Protein AF-A0A970SXQ9-F1 (afdb_monomer_lite)

Radius of gyration: 27.01 Å; chains: 1; bounding box: 89×60×66 Å

Structure (mmCIF, N/CA/C/O backbone):
data_AF-A0A970SXQ9-F1
#
_entry.id   AF-A0A970SXQ9-F1
#
loop_
_atom_site.group_PDB
_atom_site.id
_atom_site.type_symbol
_atom_site.label_atom_id
_atom_site.label_alt_id
_atom_site.label_comp_id
_atom_site.label_asym_id
_atom_site.label_entity_id
_atom_site.label_seq_id
_atom_site.pdbx_PDB_ins_code
_atom_site.Cartn_x
_atom_site.Cartn_y
_atom_site.Cartn_z
_atom_site.occupancy
_atom_site.B_iso_or_equiv
_atom_site.auth_seq_id
_atom_site.auth_comp_id
_atom_site.auth_asym_id
_atom_site.auth_atom_id
_atom_site.pdbx_PDB_model_num
ATOM 1 N N . MET A 1 1 ? 38.573 23.613 13.343 1.00 28.19 1 MET A N 1
ATOM 2 C CA . MET A 1 1 ? 38.240 22.448 12.496 1.00 28.19 1 MET A CA 1
ATOM 3 C C . MET A 1 1 ? 36.736 22.238 12.572 1.00 28.19 1 MET A C 1
ATOM 5 O O . MET A 1 1 ? 36.247 21.774 13.588 1.00 28.19 1 MET A O 1
ATOM 9 N N . SER A 1 2 ? 35.998 22.706 11.563 1.00 26.23 2 SER A N 1
ATOM 10 C CA . SER A 1 2 ? 34.545 22.526 11.478 1.00 26.23 2 SER A CA 1
ATOM 11 C C . SER A 1 2 ? 34.281 21.093 11.025 1.00 26.23 2 SER A C 1
ATOM 13 O O . SER A 1 2 ? 34.500 20.762 9.859 1.00 26.23 2 SER A O 1
ATOM 15 N N . GLY A 1 3 ? 33.916 20.222 11.965 1.00 28.62 3 GLY A N 1
ATOM 16 C CA . GLY A 1 3 ? 33.442 18.886 11.640 1.00 28.62 3 GLY A CA 1
ATOM 17 C C . GLY A 1 3 ? 32.129 19.024 10.882 1.00 28.62 3 GLY A C 1
ATOM 18 O O . GLY A 1 3 ? 31.104 19.337 11.480 1.00 28.62 3 GLY A O 1
ATOM 19 N N . LYS A 1 4 ? 32.158 18.838 9.559 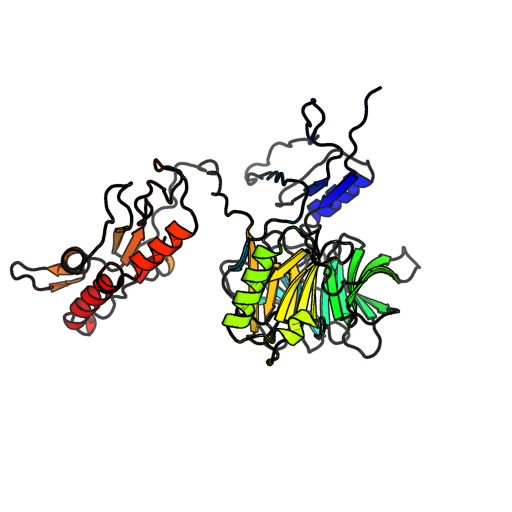1.00 35.41 4 LYS A N 1
ATOM 20 C CA . LYS A 1 4 ? 30.937 18.618 8.783 1.00 35.41 4 LYS A CA 1
ATOM 21 C C . LYS A 1 4 ? 30.284 17.357 9.343 1.00 35.41 4 LYS A C 1
ATOM 23 O O . LYS A 1 4 ? 30.802 16.264 9.135 1.00 35.41 4 LYS A O 1
ATOM 28 N N . ILE A 1 5 ? 29.180 17.517 10.064 1.00 36.38 5 ILE A N 1
ATOM 29 C CA . ILE A 1 5 ? 28.297 16.404 10.401 1.00 36.38 5 ILE A CA 1
ATOM 30 C C . ILE A 1 5 ? 27.670 15.976 9.072 1.00 36.38 5 ILE A C 1
ATOM 32 O O . ILE A 1 5 ? 26.846 16.692 8.505 1.00 36.38 5 ILE A O 1
ATOM 36 N N . GLY A 1 6 ? 28.182 14.887 8.504 1.00 39.59 6 GLY A N 1
ATOM 37 C CA . GLY A 1 6 ? 27.645 14.283 7.292 1.00 39.59 6 GLY A CA 1
ATOM 38 C C . GLY A 1 6 ? 26.430 13.427 7.634 1.00 39.59 6 GLY A C 1
ATOM 39 O O . GLY A 1 6 ? 26.434 12.721 8.640 1.00 39.59 6 GLY A O 1
ATOM 40 N N . PHE A 1 7 ? 25.397 13.485 6.798 1.00 45.03 7 PHE A N 1
ATOM 41 C CA . PHE A 1 7 ? 24.384 12.434 6.762 1.00 45.03 7 PHE A CA 1
ATOM 42 C C . PHE A 1 7 ? 25.047 11.171 6.205 1.00 45.03 7 PHE A C 1
ATOM 44 O O . PHE A 1 7 ? 25.717 11.253 5.175 1.00 45.03 7 PHE A O 1
ATOM 51 N N . GLU A 1 8 ? 24.892 10.023 6.869 1.00 41.81 8 GLU A N 1
ATOM 52 C CA . GLU A 1 8 ? 25.454 8.768 6.346 1.00 41.81 8 GLU A CA 1
ATOM 53 C C . GLU A 1 8 ? 24.651 8.265 5.143 1.00 41.81 8 GLU A C 1
ATOM 55 O O . GLU A 1 8 ? 25.231 7.793 4.168 1.00 41.81 8 GLU A O 1
ATOM 60 N N . GLN A 1 9 ? 23.320 8.394 5.190 1.00 51.19 9 GLN A N 1
ATOM 61 C CA . GLN A 1 9 ? 22.401 7.958 4.138 1.00 51.19 9 GLN A CA 1
ATOM 62 C C . GLN A 1 9 ? 21.165 8.860 4.149 1.00 51.19 9 GLN A C 1
ATOM 64 O O . GLN A 1 9 ? 20.429 8.870 5.133 1.00 51.19 9 GLN A O 1
ATOM 69 N N . LEU A 1 10 ? 20.964 9.629 3.078 1.00 50.28 10 LEU A N 1
ATOM 70 C CA . LEU A 1 10 ? 19.694 10.287 2.764 1.00 50.28 10 LEU A CA 1
ATOM 71 C C . LEU A 1 10 ? 18.938 9.382 1.795 1.00 50.28 10 LEU A C 1
ATOM 73 O O . LEU A 1 10 ? 19.502 8.970 0.779 1.00 50.28 10 LEU A O 1
ATOM 77 N N . TYR A 1 11 ? 17.685 9.093 2.110 1.00 51.00 11 TYR A N 1
ATOM 78 C CA . TYR A 1 11 ? 16.759 8.371 1.254 1.00 51.00 11 TYR A CA 1
ATOM 79 C C . TYR A 1 11 ? 15.497 9.211 1.061 1.00 51.00 11 TYR A C 1
ATOM 81 O O . TYR A 1 11 ? 15.170 10.086 1.857 1.00 51.00 11 TYR A O 1
ATOM 89 N N . CYS A 1 12 ? 14.805 8.981 -0.040 1.00 52.47 12 CYS A N 1
ATOM 90 C CA . CYS A 1 12 ? 13.481 9.525 -0.264 1.00 52.47 12 CYS A CA 1
ATOM 91 C C . CYS A 1 12 ? 12.533 8.385 0.059 1.00 52.47 12 CYS A C 1
ATOM 93 O O . CYS A 1 12 ? 12.805 7.248 -0.336 1.00 52.47 12 CYS A O 1
ATOM 95 N N . ASP A 1 13 ? 11.449 8.676 0.768 1.00 49.59 13 ASP A N 1
ATOM 96 C CA . ASP A 1 13 ? 10.321 7.758 0.777 1.00 49.59 13 ASP A CA 1
ATOM 97 C C . ASP A 1 13 ? 9.925 7.480 -0.677 1.00 49.59 13 ASP A C 1
ATOM 99 O O . ASP A 1 13 ? 10.149 8.288 -1.584 1.00 49.59 13 ASP A O 1
ATOM 103 N N . ILE A 1 14 ? 9.398 6.296 -0.926 1.00 50.44 14 ILE A N 1
ATOM 104 C CA . ILE A 1 14 ? 9.282 5.689 -2.250 1.00 50.44 14 ILE A CA 1
ATOM 105 C C . ILE A 1 14 ? 8.189 6.362 -3.111 1.00 50.44 14 ILE A C 1
ATOM 107 O O . ILE A 1 14 ? 7.774 5.863 -4.150 1.00 50.44 14 ILE A O 1
ATOM 111 N N . ALA A 1 15 ? 7.805 7.595 -2.821 1.00 50.78 15 ALA A N 1
ATOM 112 C CA . ALA A 1 15 ? 7.080 8.452 -3.745 1.00 50.78 15 ALA A CA 1
ATOM 113 C C . ALA A 1 15 ? 7.419 9.929 -3.438 1.00 50.78 15 ALA A C 1
ATOM 115 O O . ALA A 1 15 ? 8.082 10.204 -2.440 1.00 50.78 15 ALA A O 1
ATOM 116 N N . PRO A 1 16 ? 7.055 10.932 -4.249 1.00 52.16 16 PRO A N 1
ATOM 117 C CA . PRO A 1 16 ? 6.824 10.989 -5.687 1.00 52.16 16 PRO A CA 1
ATOM 118 C C . PRO A 1 16 ? 8.153 11.200 -6.450 1.00 52.16 16 PRO A C 1
ATOM 120 O O . PRO A 1 16 ? 9.208 11.407 -5.850 1.00 52.16 16 PRO A O 1
ATOM 123 N N . VAL A 1 17 ? 8.101 11.222 -7.792 1.00 51.75 17 VAL A N 1
ATOM 124 C CA . VAL A 1 17 ? 9.241 11.558 -8.688 1.00 51.75 17 VAL A CA 1
ATOM 125 C C . VAL A 1 17 ? 9.998 12.801 -8.218 1.00 51.75 17 VAL A C 1
ATOM 127 O O . VAL A 1 17 ? 11.223 12.793 -8.181 1.00 51.75 17 VAL A O 1
ATOM 130 N N . ALA A 1 18 ? 9.269 13.827 -7.770 1.00 49.72 18 ALA A N 1
ATOM 131 C CA . ALA A 1 18 ? 9.841 15.073 -7.273 1.00 49.72 18 ALA A CA 1
ATOM 132 C C . ALA A 1 18 ? 10.797 14.861 -6.085 1.00 49.72 18 ALA A C 1
ATOM 134 O O . ALA A 1 18 ? 11.876 15.443 -6.061 1.00 49.72 18 ALA A O 1
ATOM 135 N N . GLY A 1 19 ? 10.449 13.992 -5.130 1.00 56.16 19 GLY A N 1
ATOM 136 C CA . GLY A 1 19 ? 11.326 13.691 -3.997 1.00 56.16 19 GLY A CA 1
ATOM 137 C C . GLY A 1 19 ? 12.611 12.972 -4.427 1.00 56.16 19 GLY A C 1
ATOM 138 O O . GLY A 1 19 ? 13.690 13.251 -3.902 1.00 56.16 19 GLY A O 1
ATOM 139 N N . ARG A 1 20 ? 12.523 12.101 -5.441 1.00 58.41 20 ARG A N 1
ATOM 140 C CA . ARG A 1 20 ? 13.683 11.376 -5.989 1.00 58.41 20 ARG A CA 1
ATOM 141 C C . ARG A 1 20 ? 14.597 12.259 -6.809 1.00 58.41 20 ARG A C 1
ATOM 143 O O . ARG A 1 20 ? 15.812 12.165 -6.656 1.00 58.41 20 ARG A O 1
ATOM 150 N N . ASP A 1 21 ? 14.022 13.109 -7.650 1.00 58.22 21 ASP A N 1
ATOM 151 C CA . ASP A 1 21 ? 14.773 14.070 -8.448 1.00 58.22 21 ASP A CA 1
ATOM 152 C C . ASP A 1 21 ? 15.520 15.044 -7.532 1.00 58.22 21 ASP A C 1
ATOM 154 O O . ASP A 1 21 ? 16.722 15.255 -7.708 1.00 58.22 21 ASP A O 1
ATOM 158 N N . GLU A 1 22 ? 14.852 15.560 -6.493 1.00 58.47 22 GLU A N 1
ATOM 159 C CA . GLU A 1 22 ? 15.479 16.426 -5.492 1.00 58.47 22 GLU A CA 1
ATOM 160 C C . GLU A 1 22 ? 16.575 15.685 -4.708 1.00 58.47 22 GLU A C 1
ATOM 162 O O . GLU A 1 22 ? 17.688 16.203 -4.590 1.00 58.47 22 GLU A O 1
ATOM 167 N N . LEU A 1 23 ? 16.338 14.449 -4.240 1.00 58.12 23 LEU A N 1
ATOM 168 C CA . LEU A 1 23 ? 17.374 13.641 -3.578 1.00 58.12 23 LEU A CA 1
ATOM 169 C C . LEU A 1 23 ? 18.594 13.424 -4.481 1.00 58.12 23 LEU A C 1
ATOM 171 O O . LEU A 1 23 ? 19.737 13.580 -4.047 1.00 58.12 23 LEU A O 1
ATOM 175 N N . HIS A 1 24 ? 18.364 13.086 -5.744 1.00 59.94 24 HIS A N 1
ATOM 176 C CA . HIS A 1 24 ? 19.422 12.846 -6.714 1.00 59.94 24 HIS A CA 1
ATOM 177 C C . HIS A 1 24 ? 20.219 14.130 -7.025 1.00 59.94 24 HIS A C 1
ATOM 179 O O . HIS A 1 24 ? 21.448 14.086 -7.149 1.00 59.94 24 HIS A O 1
ATOM 185 N N . LEU A 1 25 ? 19.566 15.298 -7.076 1.00 60.22 25 LEU A N 1
ATOM 186 C CA . LEU A 1 25 ? 20.235 16.601 -7.195 1.00 60.22 25 LEU A CA 1
ATOM 187 C C . LEU A 1 25 ? 21.078 16.946 -5.955 1.00 60.22 25 LEU A C 1
ATOM 189 O O . LEU A 1 25 ? 22.190 17.470 -6.100 1.00 60.22 25 LEU A O 1
ATOM 193 N N . ILE A 1 26 ? 20.585 16.621 -4.754 1.00 58.28 26 ILE A N 1
ATOM 194 C CA . ILE A 1 26 ? 21.310 16.791 -3.484 1.00 58.28 26 ILE A CA 1
ATOM 195 C C . ILE A 1 26 ? 22.554 15.900 -3.451 1.00 58.28 26 ILE A C 1
ATOM 197 O O . ILE A 1 26 ? 23.645 16.389 -3.155 1.00 58.28 26 ILE A O 1
ATOM 201 N N . GLN A 1 27 ? 22.422 14.615 -3.796 1.00 57.12 27 GLN A N 1
ATOM 202 C CA . GLN A 1 27 ? 23.537 13.658 -3.821 1.00 57.12 27 GLN A CA 1
ATOM 203 C C . GLN A 1 27 ? 24.636 14.066 -4.812 1.00 57.12 27 GLN A C 1
ATOM 205 O O . GLN A 1 27 ? 25.818 13.842 -4.556 1.00 57.12 27 GLN A O 1
ATOM 210 N N . LYS A 1 28 ? 24.270 14.724 -5.919 1.00 59.06 28 LYS A N 1
ATOM 211 C CA . LYS A 1 28 ? 25.224 15.278 -6.892 1.00 59.06 28 LYS A CA 1
ATOM 212 C C . LYS A 1 28 ? 25.833 16.624 -6.465 1.00 59.06 28 LYS A C 1
ATOM 214 O O . LYS A 1 28 ? 26.678 17.159 -7.179 1.00 59.06 28 LYS A O 1
ATOM 219 N N . GLY A 1 29 ? 25.420 17.185 -5.324 1.00 54.50 29 GLY A N 1
ATOM 220 C CA . GLY A 1 29 ? 25.927 18.450 -4.781 1.00 54.50 29 GLY A CA 1
ATOM 221 C C . GLY A 1 29 ? 25.534 19.685 -5.597 1.00 54.50 29 GLY A C 1
ATOM 222 O O . GLY A 1 29 ? 26.202 20.715 -5.501 1.00 54.50 29 GLY A O 1
ATOM 223 N N . VAL A 1 30 ? 24.494 19.585 -6.434 1.00 47.81 30 VAL A N 1
ATOM 224 C CA . VAL A 1 30 ? 24.286 20.535 -7.537 1.00 47.81 30 VAL A CA 1
ATOM 225 C C . VAL A 1 30 ? 23.495 21.777 -7.113 1.00 47.81 30 VAL A C 1
ATOM 227 O O . VAL A 1 30 ? 23.768 22.839 -7.671 1.00 47.81 30 VAL A O 1
ATOM 230 N N . ARG A 1 31 ? 22.559 21.724 -6.140 1.00 48.97 31 ARG A N 1
ATOM 231 C CA . ARG A 1 31 ? 21.721 22.890 -5.748 1.00 48.97 31 ARG A CA 1
ATOM 232 C C . ARG A 1 31 ? 21.136 22.846 -4.320 1.00 48.97 31 ARG A C 1
ATOM 234 O O . ARG A 1 31 ? 21.071 21.776 -3.723 1.00 48.97 31 ARG A O 1
ATOM 241 N N . PRO A 1 32 ? 20.684 24.003 -3.780 1.00 49.06 32 PRO A N 1
ATOM 242 C CA . PRO A 1 32 ? 19.738 24.066 -2.660 1.00 49.06 32 PRO A CA 1
ATOM 243 C C . PRO A 1 32 ? 18.375 23.455 -3.042 1.00 49.06 32 PRO A C 1
ATOM 245 O O . PRO A 1 32 ? 17.947 23.602 -4.188 1.00 49.06 32 PRO A O 1
ATOM 248 N N . LEU A 1 33 ? 17.698 22.825 -2.077 1.00 46.66 33 LEU A N 1
ATOM 249 C CA . LEU A 1 33 ? 16.388 22.173 -2.241 1.00 46.66 33 LEU A CA 1
ATOM 250 C C . LEU A 1 33 ? 15.337 23.164 -2.762 1.00 46.66 33 LEU A C 1
ATOM 252 O O . LEU A 1 33 ? 15.153 24.234 -2.172 1.00 46.66 33 LEU A O 1
ATOM 256 N N . THR A 1 34 ? 14.649 22.819 -3.854 1.00 45.47 34 THR A N 1
ATOM 257 C CA . THR A 1 34 ? 13.585 23.663 -4.421 1.00 45.47 34 THR A CA 1
ATOM 258 C C . THR A 1 34 ? 12.389 22.801 -4.817 1.00 45.47 34 THR A C 1
ATOM 260 O O . THR A 1 34 ? 12.403 22.179 -5.866 1.00 45.47 34 THR A O 1
ATOM 263 N N . TRP A 1 35 ? 11.321 22.797 -4.019 1.00 51.06 35 TRP A N 1
ATOM 264 C CA . TRP A 1 35 ? 10.121 22.004 -4.311 1.00 51.06 35 TRP A CA 1
ATOM 265 C C . TRP A 1 35 ? 8.955 22.874 -4.801 1.00 51.06 35 TRP A C 1
ATOM 267 O O . TRP A 1 35 ? 8.767 24.008 -4.354 1.00 51.06 35 TRP A O 1
ATOM 277 N N . SER A 1 36 ? 8.136 22.329 -5.703 1.00 44.88 36 SER A N 1
ATOM 278 C CA . SER A 1 36 ? 6.871 22.928 -6.137 1.00 44.88 36 SER A CA 1
ATOM 279 C C . SER A 1 36 ? 5.768 21.868 -6.171 1.00 44.88 36 SER A C 1
ATOM 281 O O . SER A 1 36 ? 5.763 21.013 -7.047 1.00 44.88 36 SER A O 1
ATOM 283 N N . GLN A 1 37 ? 4.850 21.961 -5.206 1.00 42.66 37 GLN A N 1
ATOM 284 C CA . GLN A 1 37 ? 3.514 21.346 -5.193 1.00 42.66 37 GLN A CA 1
ATOM 285 C C . GLN A 1 37 ? 3.418 19.827 -5.442 1.00 42.66 37 GLN A C 1
ATOM 287 O O . GLN A 1 37 ? 2.768 19.424 -6.393 1.00 42.66 37 GLN A O 1
ATOM 292 N N . VAL A 1 38 ? 3.966 18.989 -4.552 1.00 44.84 38 VAL A N 1
ATOM 293 C CA . VAL A 1 38 ? 3.434 17.646 -4.207 1.00 44.84 38 VAL A CA 1
ATOM 294 C C . VAL A 1 38 ? 3.942 17.298 -2.797 1.00 44.84 38 VAL A C 1
ATOM 296 O O . VAL A 1 38 ? 5.035 17.737 -2.436 1.00 44.84 38 VAL A O 1
ATOM 299 N N . SER A 1 39 ? 3.189 16.537 -1.998 1.00 45.94 39 SER A N 1
ATOM 300 C CA . SER A 1 39 ? 3.713 15.925 -0.766 1.00 45.94 39 SER A CA 1
ATOM 301 C C . SER A 1 39 ? 4.844 14.953 -1.113 1.00 45.94 39 SER A C 1
ATOM 303 O O . SER A 1 39 ? 4.664 14.104 -1.979 1.00 45.94 39 SER A O 1
ATOM 305 N N . PHE A 1 40 ? 6.001 15.070 -0.466 1.00 46.53 40 PHE A N 1
ATOM 306 C CA . PHE A 1 40 ? 7.099 14.109 -0.577 1.00 46.53 40 PHE A CA 1
ATOM 307 C C . PHE A 1 40 ? 7.791 13.975 0.774 1.00 46.53 40 PHE A C 1
ATOM 309 O O . PHE A 1 40 ? 7.823 14.938 1.541 1.00 46.53 40 PHE A O 1
ATOM 316 N N . SER A 1 41 ? 8.370 12.808 1.046 1.00 47.75 41 SER A N 1
ATOM 317 C CA . SER A 1 41 ? 9.060 12.550 2.311 1.00 47.75 41 SER A CA 1
ATOM 318 C C . SER A 1 41 ? 10.532 12.250 2.041 1.00 47.75 41 SER A C 1
ATOM 320 O O . SER A 1 41 ? 10.872 11.444 1.176 1.00 47.75 41 SER A O 1
ATOM 322 N N . LEU A 1 42 ? 11.424 12.920 2.770 1.00 50.97 42 LEU A N 1
ATOM 323 C CA . LEU A 1 42 ? 12.865 12.659 2.763 1.00 50.97 42 LEU A CA 1
ATOM 324 C C . LEU A 1 42 ? 13.264 12.141 4.144 1.00 50.97 42 LEU A C 1
ATOM 326 O O . LEU A 1 42 ? 12.995 12.791 5.151 1.00 50.97 42 LEU A O 1
ATOM 330 N N . GLY A 1 43 ? 13.926 10.990 4.184 1.00 50.88 43 GLY A N 1
ATOM 331 C CA . GLY A 1 43 ? 14.463 10.381 5.392 1.00 50.88 43 GLY A CA 1
ATOM 332 C C . GLY A 1 43 ? 15.990 10.368 5.388 1.00 50.88 43 GLY A C 1
ATOM 333 O O . GLY A 1 43 ? 16.644 10.457 4.349 1.00 50.88 43 GLY A O 1
ATOM 334 N N . GLY A 1 44 ? 16.603 10.249 6.561 1.00 51.16 44 GLY A N 1
ATOM 335 C CA . GLY A 1 44 ? 18.041 10.022 6.629 1.00 51.16 44 GLY A CA 1
ATOM 336 C C . GLY A 1 44 ? 18.552 9.694 8.020 1.00 51.16 44 GLY A C 1
ATOM 337 O O . GLY A 1 44 ? 17.910 9.998 9.022 1.00 51.16 44 GLY A O 1
ATOM 338 N N . ASN A 1 45 ? 19.726 9.066 8.073 1.00 48.69 45 ASN A N 1
ATOM 339 C CA . ASN A 1 45 ? 20.395 8.726 9.328 1.00 48.69 45 ASN A CA 1
ATOM 340 C C . ASN A 1 45 ? 21.424 9.804 9.700 1.00 48.69 45 ASN A C 1
ATOM 342 O O . ASN A 1 45 ? 22.276 10.184 8.888 1.00 48.69 45 ASN A O 1
ATOM 346 N N . LEU A 1 46 ? 21.347 10.281 10.943 1.00 49.91 46 LEU A N 1
ATOM 347 C CA . LEU A 1 46 ? 22.289 11.240 11.519 1.00 49.91 46 LEU A CA 1
ATOM 348 C C . LEU A 1 46 ? 23.417 10.507 12.250 1.00 49.91 46 LEU A C 1
ATOM 350 O O . LEU A 1 46 ? 23.163 9.626 13.074 1.00 49.91 46 LEU A O 1
ATOM 354 N N . TYR A 1 47 ? 24.663 10.910 11.994 1.00 41.69 47 TYR A N 1
ATOM 355 C CA . TYR A 1 47 ? 25.812 10.406 12.740 1.00 41.69 47 TYR A CA 1
ATOM 356 C C . TYR A 1 47 ? 25.865 11.053 14.127 1.00 41.69 47 TYR A C 1
ATOM 358 O O . TYR A 1 47 ? 25.928 12.276 14.245 1.00 41.69 47 TYR A O 1
ATOM 366 N N . ASN A 1 48 ? 25.903 10.222 15.169 1.00 45.94 48 ASN A N 1
ATOM 367 C CA . ASN A 1 48 ? 26.159 10.624 16.554 1.00 45.94 48 ASN A CA 1
ATOM 368 C C . ASN A 1 48 ? 25.140 11.638 17.139 1.00 45.94 48 ASN A C 1
ATOM 370 O O . ASN A 1 48 ? 25.499 12.784 17.424 1.00 45.94 48 ASN A O 1
ATOM 374 N N . PRO A 1 49 ? 23.878 11.224 17.383 1.00 47.78 49 PRO A N 1
ATOM 375 C CA . PRO A 1 49 ? 22.818 12.110 17.875 1.00 47.78 49 PRO A CA 1
ATOM 376 C C . PRO A 1 49 ? 23.035 12.638 19.308 1.00 47.78 49 PRO A C 1
ATOM 378 O O . PRO A 1 49 ? 22.258 13.461 19.778 1.00 47.78 49 PRO A O 1
ATOM 381 N N . TYR A 1 50 ? 24.072 12.164 20.010 1.00 44.53 50 TYR A N 1
ATOM 382 C CA . TYR A 1 50 ? 24.319 12.416 21.435 1.00 44.53 50 TYR A CA 1
ATOM 383 C C . TYR A 1 50 ? 25.475 13.391 21.713 1.00 44.53 50 TYR A C 1
ATOM 385 O O . TYR A 1 50 ? 25.940 13.494 22.849 1.00 44.53 50 TYR A O 1
ATOM 393 N N . GLY A 1 51 ? 25.968 14.106 20.698 1.00 50.75 51 GLY A N 1
ATOM 394 C CA . GLY A 1 51 ? 26.863 15.239 20.935 1.00 50.75 51 GLY A CA 1
ATOM 395 C C . GLY A 1 51 ? 26.130 16.355 21.701 1.00 50.75 51 GLY A C 1
ATOM 396 O O . GLY A 1 51 ? 24.961 16.599 21.422 1.00 50.75 51 GLY A O 1
ATOM 397 N N . PRO A 1 52 ? 26.778 17.079 22.631 1.00 41.25 52 PRO A N 1
ATOM 398 C CA . PRO A 1 52 ? 26.137 18.125 23.443 1.00 41.25 52 PRO A CA 1
ATOM 399 C C . PRO A 1 52 ? 25.763 19.402 22.659 1.00 41.25 52 PRO A C 1
ATOM 401 O O . PRO A 1 52 ? 25.398 20.407 23.263 1.00 41.25 52 PRO A O 1
ATOM 404 N N . GLY A 1 53 ? 25.893 19.399 21.330 1.00 46.72 53 GLY A N 1
ATOM 405 C CA . GLY A 1 53 ? 25.525 20.518 20.466 1.00 46.72 53 GLY A CA 1
ATOM 406 C C . GLY A 1 53 ? 24.170 20.275 19.810 1.00 46.72 53 GLY A C 1
ATOM 407 O O . GLY A 1 53 ? 23.888 19.158 19.385 1.00 46.72 53 GLY A O 1
ATOM 408 N N . GLU A 1 54 ? 23.351 21.321 19.697 1.00 40.22 54 GLU A N 1
ATOM 409 C CA . GLU A 1 54 ? 22.110 21.290 18.919 1.00 40.22 54 GLU A CA 1
ATOM 410 C C . GLU A 1 54 ? 22.375 20.745 17.506 1.00 40.22 54 GLU A C 1
ATOM 412 O O . GLU A 1 54 ? 23.151 21.312 16.730 1.00 40.22 54 GLU A O 1
ATOM 417 N N . ILE A 1 55 ? 21.727 19.632 17.157 1.00 43.41 55 ILE A N 1
ATOM 418 C CA . ILE A 1 55 ? 21.789 19.072 15.807 1.00 43.41 55 ILE A CA 1
ATOM 419 C C . ILE A 1 55 ? 20.713 19.768 14.978 1.00 43.41 55 ILE A C 1
ATOM 421 O O . ILE A 1 55 ? 19.541 19.403 15.003 1.00 43.41 55 ILE A O 1
ATOM 425 N N . GLY A 1 56 ? 21.117 20.817 14.264 1.00 39.53 56 GLY A N 1
ATOM 426 C CA . GLY A 1 56 ? 20.241 21.561 13.365 1.00 39.53 56 GLY A CA 1
ATOM 427 C C . GLY A 1 56 ? 20.243 20.984 11.949 1.00 39.53 56 GLY A C 1
ATOM 428 O O . GLY A 1 56 ? 21.280 20.953 11.284 1.00 39.53 56 GLY A O 1
ATOM 429 N N . LEU A 1 57 ? 19.070 20.604 11.442 1.00 41.69 57 LEU A N 1
ATOM 430 C CA . LEU A 1 57 ? 18.851 20.342 10.018 1.00 41.69 57 LEU A CA 1
ATOM 431 C C . LEU A 1 57 ? 18.787 21.693 9.280 1.00 41.69 57 LEU A C 1
ATOM 433 O O . LEU A 1 57 ? 17.783 22.400 9.332 1.00 41.69 57 LEU A O 1
ATOM 437 N N . LYS A 1 58 ? 19.876 22.098 8.610 1.00 37.94 58 LYS A N 1
ATOM 438 C CA . LYS A 1 58 ? 19.883 23.314 7.774 1.00 37.94 58 LYS A CA 1
ATOM 439 C C . LYS A 1 58 ? 19.289 23.017 6.399 1.00 37.94 58 LYS A C 1
ATOM 441 O O . LYS A 1 58 ? 20.015 22.750 5.443 1.00 37.94 58 LYS A O 1
ATOM 446 N N . LEU A 1 59 ? 17.969 23.121 6.292 1.00 40.31 59 LEU A N 1
ATOM 447 C CA . LEU A 1 59 ? 17.286 23.192 5.003 1.00 40.31 59 LEU A CA 1
ATOM 448 C C . LEU A 1 59 ? 17.513 24.588 4.407 1.00 40.31 59 LEU A C 1
ATOM 450 O O . LEU A 1 59 ? 17.095 25.597 4.972 1.00 40.31 59 LEU A O 1
ATOM 454 N N . LYS A 1 60 ? 18.217 24.666 3.273 1.00 36.59 60 LYS A N 1
ATOM 455 C CA . LYS A 1 60 ? 18.379 25.910 2.510 1.00 36.59 60 LYS A CA 1
ATOM 456 C C . LYS A 1 60 ? 17.472 25.831 1.288 1.00 36.59 60 LYS A C 1
ATOM 458 O O . LYS A 1 60 ? 17.830 25.179 0.313 1.00 36.59 60 LYS A O 1
ATOM 463 N N . GLY A 1 61 ? 16.318 26.483 1.364 1.00 39.03 61 GLY A N 1
ATOM 464 C CA . GLY A 1 61 ? 15.366 26.613 0.261 1.00 39.03 61 GLY A CA 1
ATOM 465 C C . GLY A 1 61 ? 15.070 28.079 -0.048 1.00 39.03 61 GLY A C 1
ATOM 466 O O . GLY A 1 61 ? 15.279 28.956 0.791 1.00 39.03 61 GLY A O 1
ATOM 467 N N . CYS A 1 62 ? 14.607 28.358 -1.264 1.00 35.09 62 CYS A N 1
ATOM 468 C CA . CYS A 1 62 ? 14.069 29.665 -1.634 1.00 35.09 62 CYS A CA 1
ATOM 469 C C . CYS A 1 62 ? 12.542 29.559 -1.654 1.00 35.09 62 CYS A C 1
ATOM 471 O O . CYS A 1 62 ? 11.981 28.916 -2.540 1.00 35.09 62 CYS A O 1
ATOM 473 N N . LEU A 1 63 ? 11.874 30.175 -0.674 1.00 41.25 63 LEU A N 1
ATOM 474 C CA . LEU A 1 63 ? 10.421 30.327 -0.696 1.00 41.25 63 LEU A CA 1
ATOM 475 C C . LEU A 1 63 ? 10.073 31.331 -1.798 1.00 41.25 63 LEU A C 1
ATOM 477 O O . LEU A 1 63 ? 10.321 32.529 -1.659 1.00 41.25 63 LEU A O 1
ATOM 481 N N . LYS A 1 64 ? 9.538 30.841 -2.917 1.00 44.50 64 LYS A N 1
ATOM 482 C CA . LYS A 1 64 ? 8.965 31.716 -3.941 1.00 44.50 64 LYS A CA 1
ATOM 483 C C . LYS A 1 64 ? 7.578 32.173 -3.478 1.00 44.50 64 LYS A C 1
ATOM 485 O O . LYS A 1 64 ? 6.845 31.352 -2.925 1.00 44.50 64 LYS A O 1
ATOM 490 N N . PRO A 1 65 ? 7.196 33.443 -3.702 1.00 42.97 65 PRO A N 1
ATOM 491 C CA . PRO A 1 65 ? 5.833 33.892 -3.460 1.00 42.97 65 PRO A CA 1
ATOM 492 C C . PRO A 1 65 ? 4.860 32.979 -4.203 1.00 42.97 65 PRO A C 1
ATOM 494 O O . PRO A 1 65 ? 5.038 32.711 -5.393 1.00 42.97 65 PRO A O 1
ATOM 497 N N . ALA A 1 66 ? 3.859 32.478 -3.488 1.00 45.34 66 ALA A N 1
ATOM 498 C CA . ALA A 1 66 ? 2.828 31.644 -4.071 1.00 45.34 66 ALA A CA 1
ATOM 499 C C . ALA A 1 66 ? 2.065 32.459 -5.132 1.00 45.34 66 ALA A C 1
ATOM 501 O O . ALA A 1 66 ? 1.632 33.580 -4.858 1.00 45.34 66 ALA A O 1
ATOM 502 N N . ALA A 1 67 ? 1.908 31.924 -6.348 1.00 51.41 67 ALA A N 1
ATOM 503 C CA . ALA A 1 67 ? 1.007 32.528 -7.327 1.00 51.41 67 ALA A CA 1
ATOM 504 C C . ALA A 1 67 ? -0.416 32.547 -6.742 1.00 51.41 67 ALA A C 1
ATOM 506 O O . ALA A 1 67 ? -0.788 31.621 -6.012 1.00 51.41 67 ALA A O 1
ATOM 507 N N . ALA A 1 68 ? -1.202 33.584 -7.045 1.00 38.00 68 ALA A N 1
ATOM 508 C CA . ALA A 1 68 ? -2.578 33.693 -6.564 1.00 38.00 68 ALA A CA 1
ATOM 509 C C . ALA A 1 68 ? -3.358 32.398 -6.874 1.00 38.00 68 ALA A C 1
ATOM 511 O O . ALA A 1 68 ? -3.440 31.992 -8.030 1.00 38.00 68 ALA A O 1
ATOM 512 N N . GLY A 1 69 ? -3.882 31.735 -5.834 1.00 47.84 69 GLY A N 1
ATOM 513 C CA . GLY A 1 69 ? -4.598 30.455 -5.947 1.00 47.84 69 GLY A CA 1
ATOM 514 C C . GLY A 1 69 ? -3.781 29.187 -5.653 1.00 47.84 69 GLY A C 1
ATOM 515 O O . GLY A 1 69 ? -4.323 28.091 -5.746 1.00 47.84 69 GLY A O 1
ATOM 516 N N . SER A 1 70 ? -2.504 29.295 -5.277 1.00 41.09 70 SER A N 1
ATOM 517 C CA . SER A 1 70 ? -1.699 28.125 -4.886 1.00 41.09 70 SER A CA 1
ATOM 518 C C . SER A 1 70 ? -2.124 27.570 -3.517 1.00 41.09 70 SER A C 1
ATOM 520 O O . SER A 1 70 ? -2.279 28.333 -2.564 1.00 41.09 70 SER A O 1
ATOM 522 N N . GLN A 1 71 ? -2.264 26.246 -3.399 1.00 39.75 71 GLN A N 1
ATOM 523 C CA . GLN A 1 71 ? -2.527 25.572 -2.120 1.00 39.75 71 GLN A CA 1
ATOM 524 C C . GLN A 1 71 ? -1.305 25.631 -1.186 1.00 39.75 71 GLN A C 1
ATOM 526 O O . GLN A 1 71 ? -0.159 25.608 -1.642 1.00 39.75 71 GLN A O 1
ATOM 531 N N . ALA A 1 72 ? -1.552 25.706 0.126 1.00 38.97 72 ALA A N 1
ATOM 532 C CA . ALA A 1 72 ? -0.504 25.629 1.140 1.00 38.97 72 ALA A CA 1
ATOM 533 C C . ALA A 1 72 ? 0.150 24.236 1.124 1.00 38.97 72 ALA A C 1
ATOM 535 O O . ALA A 1 72 ? -0.549 23.225 1.156 1.00 38.97 72 ALA A O 1
ATOM 536 N N . GLY A 1 73 ? 1.482 24.188 1.071 1.00 37.94 73 GLY A N 1
ATOM 537 C CA . GLY A 1 73 ? 2.250 22.957 1.265 1.00 37.94 73 GLY A CA 1
ATOM 538 C C . GLY A 1 73 ? 2.643 22.788 2.731 1.00 37.94 73 GLY A C 1
ATOM 539 O O . GLY A 1 73 ? 2.855 23.779 3.429 1.00 37.94 73 GLY A O 1
ATOM 540 N N . TRP A 1 74 ? 2.778 21.543 3.177 1.00 36.03 74 TRP A N 1
ATOM 541 C CA . TRP A 1 74 ? 3.241 21.193 4.519 1.00 36.03 74 TRP A CA 1
ATOM 542 C C . TRP A 1 74 ? 4.539 20.395 4.416 1.00 36.03 74 TRP A C 1
ATOM 544 O O . TRP A 1 74 ? 4.746 19.669 3.445 1.00 36.03 74 TRP A O 1
ATOM 554 N N . ILE A 1 75 ? 5.422 20.563 5.398 1.00 40.38 75 ILE A N 1
ATOM 555 C CA . ILE A 1 75 ? 6.615 19.732 5.572 1.00 40.38 75 ILE A CA 1
ATOM 556 C C . ILE A 1 75 ? 6.423 19.003 6.890 1.00 40.38 75 ILE A C 1
ATOM 558 O O . ILE A 1 75 ? 6.354 19.643 7.939 1.00 40.38 75 ILE A O 1
ATOM 562 N N . GLU A 1 76 ? 6.343 17.682 6.826 1.00 38.03 76 GLU A N 1
ATOM 563 C CA . GLU A 1 76 ? 6.314 16.827 8.004 1.00 38.03 76 GLU A CA 1
ATOM 564 C C . GLU A 1 76 ? 7.726 16.291 8.257 1.00 38.03 76 GLU A C 1
ATOM 566 O O . GLU A 1 76 ? 8.405 15.820 7.343 1.00 38.03 76 GLU A O 1
ATOM 571 N N . LEU A 1 77 ? 8.208 16.446 9.490 1.00 39.91 77 LEU A N 1
ATOM 572 C CA . LEU A 1 77 ? 9.532 15.993 9.909 1.00 39.91 77 LEU A CA 1
ATOM 573 C C . LEU A 1 77 ? 9.355 14.919 10.975 1.00 39.91 77 LEU A C 1
ATOM 575 O O . LEU A 1 77 ? 9.144 15.219 12.151 1.00 39.91 77 LEU A O 1
ATOM 579 N N . GLU A 1 78 ? 9.463 13.661 10.566 1.00 41.62 78 GLU A N 1
ATOM 580 C CA . GLU A 1 78 ? 9.453 12.544 11.498 1.00 41.62 78 GLU A CA 1
ATOM 581 C C . GLU A 1 78 ? 10.853 12.311 12.070 1.00 41.62 78 GLU A C 1
ATOM 583 O O . GLU A 1 78 ? 11.845 12.186 11.351 1.00 41.62 78 GLU A O 1
ATOM 588 N N . THR A 1 79 ? 10.941 12.242 13.398 1.00 42.56 79 THR A N 1
ATOM 589 C CA . THR A 1 79 ? 12.160 11.837 14.102 1.00 42.56 79 THR A CA 1
ATOM 590 C C . THR A 1 79 ? 11.866 10.556 14.874 1.00 42.56 79 THR A C 1
ATOM 592 O O . THR A 1 79 ? 11.047 10.536 15.790 1.00 42.56 79 THR A O 1
ATOM 595 N N . GLY A 1 80 ? 12.507 9.461 14.469 1.00 41.84 80 GLY A N 1
ATOM 596 C CA . GLY A 1 80 ? 12.409 8.165 15.137 1.00 41.84 80 GLY A CA 1
ATOM 597 C C . GLY A 1 80 ? 13.714 7.821 15.861 1.00 41.84 80 GLY A C 1
ATOM 598 O O . GLY A 1 80 ? 14.790 8.163 15.362 1.00 41.84 80 GLY A O 1
ATOM 599 N N . PRO A 1 81 ? 13.673 7.143 17.024 1.00 39.56 81 PRO A N 1
ATOM 600 C CA . PRO A 1 81 ? 14.887 6.607 17.625 1.00 39.56 81 PRO A CA 1
ATOM 601 C C . PRO A 1 81 ? 15.566 5.611 16.661 1.00 39.56 81 PRO A C 1
ATOM 603 O O . PRO A 1 81 ? 14.880 4.899 15.920 1.00 39.56 81 PRO A O 1
ATOM 606 N N . PRO A 1 82 ? 16.908 5.513 16.655 1.00 44.91 82 PRO A N 1
ATOM 607 C CA . PRO A 1 82 ? 17.602 4.516 15.847 1.00 44.91 82 PRO A CA 1
ATOM 608 C C . PRO A 1 82 ? 17.205 3.106 16.313 1.00 44.91 82 PRO A C 1
ATOM 610 O O . PRO A 1 82 ? 17.465 2.724 17.452 1.00 44.91 82 PRO A O 1
ATOM 613 N N . GLY A 1 83 ? 16.560 2.319 15.448 1.00 52.22 83 GLY A N 1
ATOM 614 C CA . GLY A 1 83 ? 16.122 0.963 15.806 1.00 52.22 83 GLY A CA 1
ATOM 615 C C . GLY A 1 83 ? 15.027 0.365 14.921 1.00 52.22 83 GLY A C 1
ATOM 616 O O . GLY A 1 83 ? 14.621 0.972 13.933 1.00 52.22 83 GLY A O 1
ATOM 617 N N . ILE A 1 84 ? 14.600 -0.854 15.267 1.00 56.03 84 ILE A N 1
ATOM 618 C CA . ILE A 1 84 ? 13.475 -1.583 14.649 1.00 56.03 84 ILE A CA 1
ATOM 619 C C . ILE A 1 84 ? 12.200 -0.732 14.797 1.00 56.03 84 ILE A C 1
ATOM 621 O O . ILE A 1 84 ? 11.983 -0.222 15.898 1.00 56.03 84 ILE A O 1
ATOM 625 N N . PRO A 1 85 ? 11.379 -0.564 13.745 1.00 54.91 85 PRO A N 1
ATOM 626 C CA . PRO A 1 85 ? 10.162 0.231 13.826 1.00 54.91 85 PRO A CA 1
ATOM 627 C C . PRO A 1 85 ? 9.198 -0.460 14.803 1.00 54.91 85 PRO A C 1
ATOM 629 O O . PRO A 1 85 ? 9.017 -1.679 14.693 1.00 54.91 85 PRO A O 1
ATOM 632 N N . PRO A 1 86 ? 8.640 0.245 15.802 1.00 54.03 86 PRO A N 1
ATOM 633 C CA . PRO A 1 86 ? 7.695 -0.324 16.760 1.00 54.03 86 PRO A CA 1
ATOM 634 C C . PRO A 1 86 ? 6.308 -0.613 16.150 1.00 54.03 86 PRO A C 1
ATOM 636 O O . PRO A 1 86 ? 5.292 -0.221 16.724 1.00 54.03 86 PRO A O 1
ATOM 639 N N . VAL A 1 87 ? 6.247 -1.367 15.044 1.00 59.47 87 VAL A N 1
ATOM 640 C CA . VAL A 1 87 ? 4.985 -1.679 14.359 1.00 59.47 87 VAL A CA 1
ATOM 641 C C . VAL A 1 87 ? 4.149 -2.578 15.258 1.00 59.47 87 VAL A C 1
ATOM 643 O O . VAL A 1 87 ? 4.446 -3.759 15.452 1.00 59.47 87 VAL A O 1
ATOM 646 N N . SER A 1 88 ? 3.104 -2.012 15.849 1.00 56.97 88 SER A N 1
ATOM 647 C CA . SER A 1 88 ? 2.260 -2.724 16.812 1.00 56.97 88 SER A CA 1
ATOM 648 C C . SER A 1 88 ? 1.186 -3.574 16.131 1.00 56.97 88 SER A C 1
ATOM 650 O O . SER A 1 88 ? 0.948 -4.704 16.562 1.00 56.97 88 SER A O 1
ATOM 652 N N . ASP A 1 89 ? 0.599 -3.064 15.048 1.00 56.81 89 ASP A N 1
ATOM 653 C CA . ASP A 1 89 ? -0.379 -3.757 14.212 1.00 56.81 89 ASP A CA 1
ATOM 654 C C . ASP A 1 89 ? -0.385 -3.174 12.785 1.00 56.81 89 ASP A C 1
ATOM 656 O O . ASP A 1 89 ? 0.201 -2.119 12.524 1.00 56.81 89 ASP A O 1
ATOM 660 N N . ILE A 1 90 ? -1.035 -3.880 11.858 1.00 66.56 90 ILE A N 1
ATOM 661 C CA . ILE A 1 90 ? -1.234 -3.446 10.470 1.00 66.56 90 ILE A CA 1
ATOM 662 C C . ILE A 1 90 ? -2.733 -3.352 10.223 1.00 66.56 90 ILE A C 1
ATOM 664 O O . ILE A 1 90 ? -3.436 -4.364 10.280 1.00 66.56 90 ILE A O 1
ATOM 668 N N . PHE A 1 91 ? -3.210 -2.146 9.921 1.00 64.31 91 PHE A N 1
ATOM 669 C CA . PHE A 1 91 ? -4.627 -1.882 9.698 1.00 64.31 91 PHE A CA 1
ATOM 670 C C . PHE A 1 91 ? -4.919 -1.759 8.218 1.00 64.31 91 PHE A C 1
ATOM 672 O O . PHE A 1 91 ? -4.418 -0.861 7.550 1.00 64.31 91 PHE A O 1
ATOM 679 N N . VAL A 1 92 ? -5.769 -2.639 7.709 1.00 63.50 92 VAL A N 1
ATOM 680 C CA . VAL A 1 92 ? -6.257 -2.543 6.339 1.00 63.50 92 VAL A CA 1
ATOM 681 C C . VAL A 1 92 ? -7.358 -1.483 6.281 1.00 63.50 92 VAL A C 1
ATOM 683 O O . VAL A 1 92 ? -8.462 -1.700 6.776 1.00 63.50 92 VAL A O 1
ATOM 686 N N . ALA A 1 93 ? -7.063 -0.330 5.681 1.00 58.97 93 ALA A N 1
ATOM 687 C CA . ALA A 1 93 ? -8.081 0.619 5.253 1.00 58.97 93 ALA A CA 1
ATOM 688 C C . ALA A 1 93 ? -8.923 -0.006 4.136 1.00 58.97 93 ALA A C 1
ATOM 690 O O . ALA A 1 93 ? -8.412 -0.773 3.317 1.00 58.97 93 ALA A O 1
ATOM 691 N N . GLY A 1 94 ? -10.223 0.301 4.169 1.00 59.22 94 GLY A N 1
ATOM 692 C CA . GLY A 1 94 ? -11.301 -0.461 3.539 1.00 59.22 94 GLY A CA 1
ATOM 693 C C . GLY A 1 94 ? -10.995 -1.059 2.153 1.00 59.22 94 GLY A C 1
ATOM 694 O O . GLY A 1 94 ? -10.368 -0.408 1.314 1.00 59.22 94 GLY A O 1
ATOM 695 N N . PRO A 1 95 ? -11.460 -2.296 1.890 1.00 76.81 95 PRO A N 1
ATOM 696 C CA . PRO A 1 95 ? -11.201 -2.987 0.634 1.00 76.81 95 PRO A CA 1
ATOM 697 C C . PRO A 1 95 ? -11.821 -2.249 -0.553 1.00 76.81 95 PRO A C 1
ATOM 699 O O . PRO A 1 95 ? -12.979 -1.832 -0.507 1.00 76.81 95 PRO A O 1
ATOM 702 N N . ARG A 1 96 ? -11.073 -2.150 -1.651 1.00 81.00 96 ARG A N 1
ATOM 703 C CA . ARG A 1 96 ? -11.556 -1.619 -2.928 1.00 81.00 96 ARG A CA 1
ATOM 704 C C . ARG A 1 96 ? -11.642 -2.758 -3.945 1.00 81.00 96 ARG A C 1
ATOM 706 O O . ARG A 1 96 ? -10.614 -3.375 -4.221 1.00 81.00 96 ARG A O 1
ATOM 713 N N . PRO A 1 97 ? -12.822 -3.046 -4.516 1.00 86.56 97 PRO A N 1
ATOM 714 C CA . PRO A 1 97 ? -12.959 -4.059 -5.554 1.00 86.56 97 PRO A CA 1
ATOM 715 C C . PRO A 1 97 ? -12.079 -3.761 -6.766 1.00 86.56 97 PRO A C 1
ATOM 717 O O . PRO A 1 97 ? -11.960 -2.607 -7.193 1.00 86.56 97 PRO A O 1
ATOM 720 N N . LEU A 1 98 ? -11.488 -4.812 -7.329 1.00 89.44 98 LEU A N 1
ATOM 721 C CA . LEU A 1 98 ? -10.772 -4.728 -8.593 1.00 89.44 98 LEU A CA 1
ATOM 722 C C . LEU A 1 98 ? -11.760 -4.585 -9.761 1.00 89.44 98 LEU A C 1
ATOM 724 O O . LEU A 1 98 ? -12.809 -5.229 -9.761 1.00 89.44 98 LEU A O 1
ATOM 728 N N . PRO A 1 99 ? -11.430 -3.785 -10.789 1.00 89.81 99 PRO A N 1
ATOM 729 C CA . PRO A 1 99 ? -12.319 -3.581 -11.930 1.00 89.81 99 PRO A CA 1
ATOM 730 C C . PRO A 1 99 ? -12.341 -4.766 -12.906 1.00 89.81 99 PRO A C 1
ATOM 732 O O . PRO A 1 99 ? -13.199 -4.808 -13.784 1.00 89.81 99 PRO A O 1
ATOM 735 N N . SER A 1 100 ? -11.400 -5.709 -12.787 1.00 89.38 100 SER A N 1
ATOM 736 C CA . SER A 1 100 ? -11.323 -6.894 -13.640 1.00 89.38 100 SER A CA 1
ATOM 737 C C . SER A 1 100 ? -10.696 -8.074 -12.901 1.00 89.38 100 SER A C 1
ATOM 739 O O . SER A 1 100 ? -9.751 -7.894 -12.133 1.00 89.38 100 SER A O 1
ATOM 741 N N . SER A 1 101 ? -11.207 -9.282 -13.161 1.00 89.25 101 SER A N 1
ATOM 742 C CA . SER A 1 101 ? -10.780 -10.516 -12.489 1.00 89.25 101 SER A CA 1
ATOM 743 C C . SER A 1 101 ? -9.455 -11.095 -12.994 1.00 89.25 101 SER A C 1
ATOM 745 O O . SER A 1 101 ? -8.882 -11.995 -12.382 1.00 89.25 101 SER A O 1
ATOM 747 N N . ASP A 1 102 ? -8.995 -10.619 -14.149 1.00 91.12 102 ASP A N 1
ATOM 748 C CA . ASP A 1 102 ? -7.778 -11.062 -14.831 1.00 91.12 102 ASP A CA 1
ATOM 749 C C . ASP A 1 102 ? -6.518 -10.308 -14.380 1.00 91.12 102 ASP A C 1
ATOM 751 O O . ASP A 1 102 ? -5.428 -10.610 -14.867 1.00 91.12 102 ASP A O 1
ATOM 755 N N . ILE A 1 103 ? -6.641 -9.361 -13.443 1.00 93.25 103 ILE A N 1
ATOM 756 C CA . ILE A 1 103 ? -5.508 -8.604 -12.908 1.00 93.25 103 ILE A CA 1
ATOM 757 C C . ILE A 1 103 ? -4.549 -9.553 -12.168 1.00 93.25 103 ILE A C 1
ATOM 759 O O . ILE A 1 103 ? -4.953 -10.341 -11.308 1.00 93.25 103 ILE A O 1
ATOM 763 N N . THR A 1 104 ? -3.263 -9.485 -12.513 1.00 90.19 104 THR A N 1
ATOM 764 C CA . THR A 1 104 ? -2.196 -10.338 -11.968 1.00 90.19 104 THR A CA 1
ATOM 765 C C . THR A 1 104 ? -1.333 -9.627 -10.936 1.00 90.19 104 THR A C 1
ATOM 767 O O . THR A 1 104 ? -0.903 -10.269 -9.980 1.00 90.19 104 THR A O 1
ATOM 770 N N . CYS A 1 105 ? -1.099 -8.325 -11.100 1.00 91.94 105 CYS A N 1
ATOM 771 C CA . CYS A 1 105 ? -0.349 -7.501 -10.157 1.00 91.94 105 CYS A CA 1
ATOM 772 C C . CYS A 1 105 ? -0.754 -6.026 -10.264 1.00 91.94 105 CYS A C 1
ATOM 774 O O . CYS A 1 105 ? -1.280 -5.590 -11.291 1.00 91.94 105 CYS A O 1
ATOM 776 N N . ILE A 1 106 ? -0.472 -5.251 -9.214 1.00 93.19 106 ILE A N 1
ATOM 777 C CA . ILE A 1 106 ? -0.737 -3.810 -9.137 1.00 93.19 106 ILE A CA 1
ATOM 778 C C . ILE A 1 106 ? 0.505 -3.104 -8.606 1.00 93.19 106 ILE A C 1
ATOM 780 O O . ILE A 1 106 ? 1.139 -3.586 -7.673 1.00 93.19 106 ILE A O 1
ATOM 784 N N . CYS A 1 107 ? 0.816 -1.939 -9.159 1.00 91.81 107 CYS A N 1
ATOM 785 C CA . CYS A 1 107 ? 1.832 -1.042 -8.638 1.00 91.81 107 CYS A CA 1
ATOM 786 C C . CYS A 1 107 ? 1.347 0.405 -8.672 1.00 91.81 107 CYS A C 1
ATOM 788 O O . CYS A 1 107 ? 0.351 0.745 -9.316 1.00 91.81 107 CYS A O 1
ATOM 790 N N . ARG A 1 108 ? 2.063 1.289 -7.980 1.00 87.19 108 ARG A N 1
ATOM 791 C CA . ARG A 1 108 ? 1.822 2.725 -8.108 1.00 87.19 108 ARG A CA 1
ATOM 792 C C . ARG A 1 108 ? 2.175 3.205 -9.513 1.00 87.19 108 ARG A C 1
ATOM 794 O O . ARG A 1 108 ? 3.080 2.671 -10.158 1.00 87.19 108 ARG A O 1
ATOM 801 N N . HIS A 1 109 ? 1.513 4.261 -9.955 1.00 88.19 109 HIS A N 1
ATOM 802 C CA . HIS A 1 109 ? 1.949 4.968 -11.143 1.00 88.19 109 HIS A CA 1
ATOM 803 C C . HIS A 1 109 ? 3.209 5.806 -10.817 1.00 88.19 109 HIS A C 1
ATOM 805 O O . HIS A 1 109 ? 3.248 6.468 -9.775 1.00 88.19 109 HIS A O 1
ATOM 811 N N . PRO A 1 110 ? 4.257 5.809 -11.671 1.00 80.31 110 PRO A N 1
ATOM 812 C CA . PRO A 1 110 ? 5.515 6.490 -11.366 1.00 80.31 110 PRO A CA 1
ATOM 813 C C . PRO A 1 110 ? 5.332 8.000 -11.189 1.00 80.31 110 PRO A C 1
ATOM 815 O O . PRO A 1 110 ? 5.872 8.536 -10.227 1.00 80.31 110 PRO A O 1
ATOM 818 N N . VAL A 1 111 ? 4.536 8.641 -12.061 1.00 77.81 111 VAL A N 1
ATOM 819 C CA . VAL A 1 111 ? 4.359 10.109 -12.157 1.00 77.81 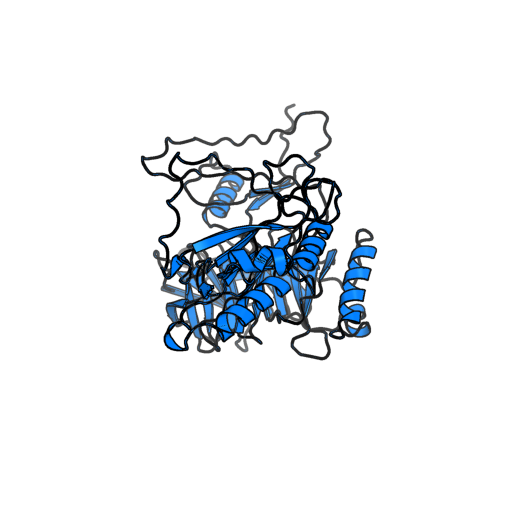111 VAL A CA 1
ATOM 820 C C . VAL A 1 111 ? 3.061 10.645 -11.519 1.00 77.81 111 VAL A C 1
ATOM 822 O O . VAL A 1 111 ? 3.120 11.554 -10.701 1.00 77.81 111 VAL A O 1
ATOM 825 N N . ASN A 1 112 ? 1.889 10.114 -11.887 1.00 78.00 112 ASN A N 1
ATOM 826 C CA . ASN A 1 112 ? 0.575 10.575 -11.429 1.00 78.00 112 ASN A CA 1
ATOM 827 C C . ASN A 1 112 ? 0.093 9.838 -10.162 1.00 78.00 112 ASN A C 1
ATOM 829 O O . ASN A 1 112 ? -0.204 8.651 -10.216 1.00 78.00 112 ASN A O 1
ATOM 833 N N . SER A 1 113 ? -0.045 10.537 -9.034 1.00 74.00 113 SER A N 1
ATOM 834 C CA . SER A 1 113 ? -0.491 9.954 -7.755 1.00 74.00 113 SER A CA 1
ATOM 835 C C . SER A 1 113 ? -1.959 9.515 -7.722 1.00 74.00 113 SER A C 1
ATOM 837 O O . SER A 1 113 ? -2.354 8.789 -6.813 1.00 74.00 113 SER A O 1
ATOM 839 N N . ASN A 1 114 ? -2.768 9.960 -8.685 1.00 78.31 114 ASN A N 1
ATOM 840 C CA . ASN A 1 114 ? -4.183 9.599 -8.788 1.00 78.31 114 ASN A CA 1
ATOM 841 C C . ASN A 1 114 ? -4.406 8.321 -9.601 1.00 78.31 114 ASN A C 1
ATOM 843 O O . ASN A 1 114 ? -5.552 7.915 -9.786 1.00 78.31 114 ASN A O 1
ATOM 847 N N . LEU A 1 115 ? -3.329 7.697 -10.087 1.00 86.25 115 LEU A N 1
ATOM 848 C CA . LEU A 1 115 ? -3.390 6.461 -10.846 1.00 86.25 115 LEU A CA 1
ATOM 849 C C . LEU A 1 115 ? -2.628 5.336 -10.145 1.00 86.25 115 LEU A C 1
ATOM 851 O O . LEU A 1 115 ? -1.538 5.513 -9.596 1.00 86.25 115 LEU A O 1
ATOM 855 N N . LEU A 1 116 ? -3.176 4.133 -10.259 1.00 91.00 116 LEU A N 1
ATOM 856 C CA . LEU A 1 116 ? -2.449 2.881 -10.099 1.00 91.00 116 LEU A CA 1
ATOM 857 C C . LEU A 1 116 ? -2.263 2.234 -11.468 1.00 91.00 116 LEU A C 1
ATOM 859 O O . LEU A 1 116 ? -3.012 2.494 -12.407 1.00 91.00 116 LEU A O 1
ATOM 863 N N . LEU A 1 117 ? -1.266 1.370 -11.580 1.00 94.31 117 LEU A N 1
ATOM 864 C CA . LEU A 1 117 ? -1.063 0.533 -12.751 1.00 94.31 117 LEU A CA 1
ATOM 865 C C . LEU A 1 117 ? -1.332 -0.911 -12.371 1.00 94.31 117 LEU A C 1
ATOM 867 O O . LEU A 1 117 ? -0.874 -1.377 -11.333 1.00 94.31 117 LEU A O 1
ATOM 871 N N . ALA A 1 118 ? -2.051 -1.624 -13.221 1.00 95.44 118 ALA A N 1
ATOM 872 C CA . ALA A 1 118 ? -2.321 -3.039 -13.048 1.00 95.44 118 ALA A CA 1
ATOM 873 C C . ALA A 1 118 ? -1.944 -3.796 -14.316 1.00 95.44 118 ALA A C 1
ATOM 875 O O . ALA A 1 118 ? -2.162 -3.295 -15.415 1.00 95.44 118 ALA A O 1
ATOM 876 N N . ALA A 1 119 ? -1.378 -4.990 -14.180 1.00 94.88 119 ALA A N 1
ATOM 877 C CA . ALA A 1 119 ? -1.204 -5.884 -15.316 1.00 94.88 119 ALA A CA 1
ATOM 878 C C . ALA A 1 119 ? -2.339 -6.899 -15.332 1.00 94.88 119 ALA A C 1
ATOM 880 O O . ALA A 1 119 ? -2.755 -7.378 -14.278 1.00 94.88 119 ALA A O 1
ATOM 881 N N . ALA A 1 120 ? -2.823 -7.222 -16.522 1.00 93.38 120 ALA A N 1
ATOM 882 C CA . ALA A 1 120 ? -3.809 -8.261 -16.751 1.00 93.38 120 ALA A CA 1
ATOM 883 C C . ALA A 1 120 ? -3.157 -9.493 -17.391 1.00 93.38 120 ALA A C 1
ATOM 885 O O . ALA A 1 120 ? -2.129 -9.410 -18.072 1.00 93.38 120 ALA A O 1
ATOM 886 N N . GLN A 1 121 ? -3.773 -10.655 -17.180 1.00 90.56 121 GLN A N 1
ATOM 887 C CA . GLN A 1 121 ? -3.290 -11.941 -17.681 1.00 90.56 121 GLN A CA 1
ATOM 888 C C . GLN A 1 121 ? -3.216 -12.001 -19.217 1.00 90.56 121 GLN A C 1
ATOM 890 O O . GLN A 1 121 ? -2.445 -12.788 -19.761 1.00 90.56 121 GLN A O 1
ATOM 895 N N . ASP A 1 122 ? -3.980 -11.162 -19.911 1.00 90.12 122 ASP A N 1
ATOM 896 C CA . ASP A 1 122 ? -4.029 -11.056 -21.370 1.00 90.12 122 ASP A CA 1
ATOM 897 C C . ASP A 1 122 ? -3.030 -10.039 -21.954 1.00 90.12 122 ASP A C 1
ATOM 899 O O . ASP A 1 122 ? -3.224 -9.525 -23.057 1.00 90.12 122 ASP A O 1
ATOM 903 N N . SER A 1 123 ? -1.947 -9.760 -21.222 1.00 91.12 123 SER A N 1
ATOM 904 C CA . SER A 1 123 ? -0.855 -8.887 -21.665 1.00 91.12 123 SER A CA 1
ATOM 905 C C . SER A 1 123 ? -1.276 -7.429 -21.887 1.00 91.12 123 SER A C 1
ATOM 907 O O . SER A 1 123 ? -0.750 -6.730 -22.758 1.00 91.12 123 SER A O 1
ATOM 909 N N . ARG A 1 124 ? -2.208 -6.937 -21.067 1.00 94.38 124 ARG A N 1
ATOM 910 C CA . ARG A 1 124 ? -2.541 -5.511 -20.973 1.00 94.38 124 ARG A CA 1
ATOM 911 C C . ARG A 1 124 ? -1.994 -4.892 -19.694 1.00 94.38 124 ARG A C 1
ATOM 913 O O . ARG A 1 124 ? -2.000 -5.511 -18.634 1.00 94.38 124 ARG A O 1
ATOM 920 N N . VAL A 1 125 ? -1.589 -3.631 -19.791 1.00 95.62 125 VAL A N 1
ATOM 921 C CA . VAL A 1 125 ? -1.413 -2.726 -18.651 1.00 95.62 125 VAL A CA 1
ATOM 922 C C . VAL A 1 125 ? -2.633 -1.821 -18.584 1.00 95.62 125 VAL A C 1
ATOM 924 O O . VAL A 1 125 ? -2.966 -1.154 -19.563 1.00 95.62 125 VAL A O 1
ATOM 927 N N . LEU A 1 126 ? -3.296 -1.809 -17.435 1.00 96.06 126 LEU A N 1
ATOM 928 C CA . LEU A 1 126 ? -4.461 -0.997 -17.121 1.00 96.06 126 LEU A CA 1
ATOM 929 C C . LEU A 1 126 ? -4.028 0.175 -16.238 1.00 96.06 126 LEU A C 1
ATOM 931 O O . LEU A 1 126 ? -3.326 -0.014 -15.245 1.00 96.06 126 LEU A O 1
ATOM 935 N N . PHE A 1 127 ? -4.484 1.372 -16.581 1.00 95.56 127 PHE A N 1
ATOM 936 C CA . PHE A 1 127 ? -4.320 2.575 -15.773 1.00 95.56 127 PHE A CA 1
ATOM 937 C C . PHE A 1 127 ? -5.600 2.743 -14.963 1.00 95.56 127 PHE A C 1
ATOM 939 O O . PHE A 1 127 ? -6.679 2.888 -15.539 1.00 95.56 127 PHE A O 1
ATOM 946 N N . LEU A 1 128 ? -5.495 2.648 -13.642 1.00 93.38 128 LEU A N 1
ATOM 947 C CA . LEU A 1 128 ? -6.630 2.613 -12.730 1.00 93.38 128 LEU A CA 1
ATOM 948 C C . LEU A 1 128 ? -6.751 3.929 -11.965 1.00 93.38 128 LEU A C 1
ATOM 950 O O . LEU A 1 128 ? -5.811 4.308 -11.274 1.00 93.38 128 LEU A O 1
ATOM 954 N N . GLU A 1 129 ? -7.912 4.579 -12.012 1.00 88.69 129 GLU A N 1
ATOM 955 C CA . GLU A 1 129 ? -8.203 5.734 -11.155 1.00 88.69 129 GLU A CA 1
ATOM 956 C C . GLU A 1 129 ? -8.213 5.308 -9.687 1.00 88.69 129 GLU A C 1
ATOM 958 O O . GLU A 1 129 ? -8.983 4.436 -9.269 1.00 88.69 129 GLU A O 1
ATOM 963 N N . SER A 1 130 ? -7.353 5.934 -8.889 1.00 79.69 130 SER A N 1
ATOM 964 C CA . SER A 1 130 ? -7.068 5.527 -7.516 1.00 79.69 130 SER A CA 1
ATOM 965 C C . SER A 1 130 ? -7.613 6.479 -6.461 1.00 79.69 130 SER A C 1
ATOM 967 O O . SER A 1 130 ? -7.306 6.287 -5.283 1.00 79.69 130 SER A O 1
ATOM 969 N N . ALA A 1 131 ? -8.471 7.431 -6.839 1.00 70.88 131 ALA A N 1
ATOM 970 C CA . ALA A 1 131 ? -9.126 8.350 -5.911 1.00 70.88 131 ALA A CA 1
ATOM 971 C C . ALA A 1 131 ? -9.771 7.599 -4.730 1.00 70.88 131 ALA A C 1
ATOM 973 O O . ALA A 1 131 ? -10.545 6.659 -4.921 1.00 70.88 131 ALA A O 1
ATOM 974 N N . LEU A 1 132 ? -9.427 7.995 -3.500 1.00 64.88 132 LEU A N 1
ATOM 975 C CA . LEU A 1 132 ? -9.796 7.270 -2.274 1.00 64.88 132 LEU A CA 1
ATOM 976 C C . LEU A 1 132 ? -11.311 7.216 -2.022 1.00 64.88 132 LEU A C 1
ATOM 978 O O . LEU A 1 132 ? -11.786 6.348 -1.299 1.00 64.88 132 LEU A O 1
ATOM 982 N N . ASN A 1 133 ? -12.072 8.132 -2.619 1.00 63.19 133 ASN A N 1
ATOM 983 C CA . ASN A 1 133 ? -13.520 8.255 -2.460 1.00 63.19 133 ASN A CA 1
ATOM 984 C C . ASN A 1 133 ? -14.339 7.361 -3.411 1.00 63.19 133 ASN A C 1
ATOM 986 O O . ASN A 1 133 ? -15.567 7.438 -3.392 1.00 63.19 133 ASN A O 1
ATOM 990 N N . ALA A 1 134 ? -13.697 6.545 -4.251 1.00 66.25 134 ALA A N 1
ATOM 991 C CA . ALA A 1 134 ? -14.370 5.706 -5.240 1.00 66.25 134 ALA A CA 1
ATOM 992 C C . ALA A 1 134 ? -13.739 4.310 -5.343 1.00 66.25 134 ALA A C 1
ATOM 994 O O . ALA A 1 134 ? -12.615 4.074 -4.904 1.00 66.25 134 ALA A O 1
ATOM 995 N N . ASN A 1 135 ? -14.437 3.365 -5.971 1.00 80.12 135 ASN A N 1
ATOM 996 C CA . ASN A 1 135 ? -13.834 2.085 -6.358 1.00 80.12 135 ASN A CA 1
ATOM 997 C C . ASN A 1 135 ? -12.801 2.287 -7.476 1.00 80.12 135 ASN A C 1
ATOM 999 O O . ASN A 1 135 ? -12.827 3.301 -8.175 1.00 80.12 135 ASN A O 1
ATOM 1003 N N . LEU A 1 136 ? -11.882 1.331 -7.635 1.00 85.94 136 LEU A N 1
ATOM 1004 C CA . LEU A 1 136 ? -10.924 1.365 -8.739 1.00 85.94 136 LEU A CA 1
ATOM 1005 C C . LEU A 1 136 ? -11.676 1.245 -10.070 1.00 85.94 136 LEU A C 1
ATOM 1007 O O . LEU A 1 136 ? -12.571 0.413 -10.213 1.00 85.94 136 LEU A O 1
ATOM 1011 N N . SER A 1 137 ? -11.308 2.067 -11.049 1.00 90.31 137 SER A N 1
ATOM 1012 C CA . SER A 1 137 ? -11.904 2.042 -12.390 1.00 90.31 137 SER A CA 1
ATOM 1013 C C . SER A 1 137 ? -10.832 2.213 -13.458 1.00 90.31 137 SER A C 1
ATOM 1015 O O . SER A 1 137 ? -9.802 2.828 -13.203 1.00 90.31 137 SER A O 1
ATOM 1017 N N . ILE A 1 138 ? -11.042 1.631 -14.639 1.00 94.00 138 ILE A N 1
ATOM 1018 C CA . ILE A 1 138 ? -10.059 1.661 -15.729 1.00 94.00 138 ILE A CA 1
ATOM 1019 C C . ILE A 1 138 ? -10.185 2.997 -16.471 1.00 94.00 138 ILE A C 1
ATOM 1021 O O . ILE A 1 138 ? -11.196 3.239 -17.128 1.00 94.00 138 ILE A O 1
ATOM 1025 N N . ALA A 1 139 ? -9.153 3.837 -16.394 1.00 92.56 139 ALA A N 1
ATOM 1026 C CA . ALA A 1 139 ? -9.040 5.079 -17.159 1.00 92.56 139 ALA A CA 1
ATOM 1027 C C . ALA A 1 139 ? -8.577 4.821 -18.598 1.00 92.56 139 ALA A C 1
ATOM 1029 O O . ALA A 1 139 ? -9.130 5.357 -19.557 1.00 92.56 139 ALA A O 1
ATOM 1030 N N . SER A 1 140 ? -7.542 3.997 -18.755 1.00 93.94 140 SER A N 1
ATOM 1031 C CA . SER A 1 140 ? -6.956 3.657 -20.052 1.00 93.94 140 SER A CA 1
ATOM 1032 C C . SER A 1 140 ? -6.254 2.300 -19.997 1.00 93.94 140 SER A C 1
ATOM 1034 O O . SER A 1 140 ? -6.098 1.693 -18.935 1.00 93.94 140 SER A O 1
ATOM 1036 N N . GLN A 1 141 ? -5.843 1.798 -21.161 1.00 95.00 141 GLN A N 1
ATOM 1037 C CA . GLN A 1 141 ? -5.134 0.527 -21.279 1.00 95.00 141 GLN A CA 1
ATOM 1038 C C . GLN A 1 141 ? -4.094 0.562 -22.402 1.00 95.00 141 GLN A C 1
ATOM 1040 O O . GLN A 1 141 ? -4.235 1.299 -23.379 1.00 95.00 141 GLN A O 1
ATOM 1045 N N . SER A 1 142 ? -3.046 -0.245 -22.272 1.00 94.94 142 SER A N 1
ATOM 1046 C CA . SER A 1 142 ? -2.000 -0.443 -23.282 1.00 94.94 142 SER A CA 1
ATOM 1047 C C . SER A 1 142 ? -1.665 -1.926 -23.404 1.00 94.94 142 SER A C 1
ATOM 1049 O O . SER A 1 142 ? -1.672 -2.641 -22.408 1.00 94.94 142 SER A O 1
ATOM 1051 N N . VAL A 1 143 ? -1.378 -2.392 -24.617 1.00 94.38 143 VAL A N 1
ATOM 1052 C CA . VAL A 1 143 ? -0.945 -3.777 -24.859 1.00 94.38 143 VAL A CA 1
ATOM 1053 C C . VAL A 1 143 ? 0.569 -3.854 -24.711 1.00 94.38 143 VAL A C 1
ATOM 1055 O O . VAL A 1 143 ? 1.280 -2.974 -25.197 1.00 94.38 143 VAL A O 1
ATOM 1058 N N . ILE A 1 144 ? 1.050 -4.900 -24.052 1.00 92.12 144 ILE A N 1
ATOM 1059 C CA . ILE A 1 144 ? 2.469 -5.166 -23.806 1.00 92.12 144 ILE A CA 1
ATOM 1060 C C . ILE A 1 144 ? 2.821 -6.605 -24.220 1.00 92.12 144 ILE A C 1
ATOM 1062 O O . ILE A 1 144 ? 1.925 -7.421 -24.426 1.00 92.12 144 ILE A O 1
ATOM 1066 N N . PRO A 1 145 ? 4.107 -6.945 -24.399 1.00 87.75 145 PRO A N 1
ATOM 1067 C CA . PRO A 1 145 ? 4.502 -8.304 -24.750 1.00 87.75 145 PRO A CA 1
ATOM 1068 C C . PRO A 1 145 ? 4.528 -9.229 -23.524 1.00 87.75 145 PRO A C 1
ATOM 1070 O O . PRO A 1 145 ? 5.283 -8.999 -22.588 1.00 87.75 145 PRO A O 1
ATOM 1073 N N . GLY A 1 146 ? 3.763 -10.321 -23.570 1.00 85.00 146 GLY A N 1
ATOM 1074 C CA . GLY A 1 146 ? 3.841 -11.412 -22.592 1.00 85.00 146 GLY A CA 1
ATOM 1075 C C . GLY A 1 146 ? 3.076 -11.166 -21.281 1.00 85.00 146 GLY A C 1
ATOM 1076 O O . GLY A 1 146 ? 2.584 -10.062 -21.027 1.00 85.00 146 GLY A O 1
ATOM 1077 N N . PRO A 1 147 ? 2.868 -12.214 -20.467 1.00 90.44 147 PRO A N 1
ATOM 1078 C CA . PRO A 1 147 ? 2.197 -12.104 -19.178 1.00 90.44 147 PRO A CA 1
ATOM 1079 C C . PRO A 1 147 ? 3.134 -11.486 -18.137 1.00 90.44 147 PRO A C 1
ATOM 1081 O O . PRO A 1 147 ? 4.319 -11.819 -18.073 1.00 90.44 147 PRO A O 1
ATOM 1084 N N . ILE A 1 148 ? 2.594 -10.628 -17.274 1.00 93.44 148 ILE A N 1
ATOM 1085 C CA . ILE A 1 148 ? 3.363 -9.962 -16.218 1.00 93.44 148 ILE A CA 1
ATOM 1086 C C . ILE A 1 148 ? 3.019 -10.540 -14.852 1.00 93.44 148 ILE A C 1
ATOM 1088 O O . ILE A 1 148 ? 1.848 -10.722 -14.509 1.00 93.44 148 ILE A O 1
ATOM 1092 N N . VAL A 1 149 ? 4.068 -10.823 -14.081 1.00 91.38 149 VAL A N 1
ATOM 1093 C CA . VAL A 1 149 ? 3.987 -11.382 -12.726 1.00 91.38 149 VAL A CA 1
ATOM 1094 C C . VAL A 1 149 ? 4.044 -10.283 -11.673 1.00 91.38 149 VAL A C 1
ATOM 1096 O O . VAL A 1 149 ? 3.323 -10.349 -10.685 1.00 91.38 149 VAL A O 1
ATOM 1099 N N . SER A 1 150 ? 4.893 -9.280 -11.888 1.00 94.69 150 SER A N 1
ATOM 1100 C CA . SER A 1 150 ? 5.122 -8.184 -10.950 1.00 94.69 150 SER A CA 1
ATOM 1101 C C . SER A 1 150 ? 5.436 -6.898 -11.699 1.00 94.69 150 SER A C 1
ATOM 1103 O O . SER A 1 150 ? 6.035 -6.943 -12.774 1.00 94.69 150 SER A O 1
ATOM 1105 N N . MET A 1 151 ? 5.054 -5.755 -11.135 1.00 95.31 151 MET A N 1
ATOM 1106 C CA . MET A 1 151 ? 5.405 -4.438 -11.654 1.00 95.31 151 MET A CA 1
ATOM 1107 C C . MET A 1 151 ? 5.812 -3.517 -10.520 1.00 95.31 151 MET A C 1
ATOM 1109 O O . MET A 1 151 ? 5.220 -3.549 -9.446 1.00 95.31 151 MET A O 1
ATOM 1113 N N . VAL A 1 152 ? 6.774 -2.643 -10.791 1.00 93.19 152 VAL A N 1
ATOM 1114 C CA . VAL A 1 152 ? 7.169 -1.570 -9.879 1.00 93.19 152 VAL A CA 1
ATOM 1115 C C . VAL A 1 152 ? 7.526 -0.316 -10.653 1.00 93.19 152 VAL A C 1
ATOM 1117 O O . VAL A 1 152 ? 7.988 -0.375 -11.795 1.00 93.19 152 VAL A O 1
ATOM 1120 N N . ALA A 1 153 ? 7.336 0.836 -10.025 1.00 88.94 153 ALA A N 1
ATOM 1121 C CA . ALA A 1 153 ? 7.864 2.077 -10.557 1.00 88.94 153 ALA A CA 1
ATOM 1122 C C . ALA A 1 153 ? 9.390 2.147 -10.329 1.00 88.94 153 ALA A C 1
ATOM 1124 O O . ALA A 1 153 ? 9.914 1.616 -9.355 1.00 88.94 153 ALA A O 1
ATOM 1125 N N . SER A 1 154 ? 10.106 2.781 -11.257 1.00 85.12 154 SER A N 1
ATOM 1126 C CA . SER A 1 154 ? 11.537 3.098 -11.156 1.00 85.12 154 SER A CA 1
ATOM 1127 C C . SER A 1 154 ? 11.763 4.431 -11.861 1.00 85.12 154 SER A C 1
ATOM 1129 O O . SER A 1 154 ? 11.767 4.516 -13.092 1.00 85.12 154 SER A O 1
ATOM 1131 N N . GLY A 1 155 ? 11.862 5.504 -11.078 1.00 77.56 155 GLY A N 1
ATOM 1132 C CA . GLY A 1 155 ? 11.912 6.869 -11.604 1.00 77.56 155 GLY A CA 1
ATOM 1133 C C . GLY A 1 155 ? 10.632 7.206 -12.372 1.00 77.56 155 GLY A C 1
ATOM 1134 O O . GLY A 1 155 ? 9.540 7.164 -11.809 1.00 77.56 155 GLY A O 1
ATOM 1135 N N . THR A 1 156 ? 10.764 7.517 -13.662 1.00 80.06 156 THR A N 1
ATOM 1136 C CA . THR A 1 156 ? 9.642 7.803 -14.577 1.00 80.06 156 THR A CA 1
ATOM 1137 C C . THR A 1 156 ? 9.168 6.581 -15.371 1.00 80.06 156 THR A C 1
ATOM 1139 O O . THR A 1 156 ? 8.261 6.692 -16.195 1.00 80.06 156 THR A O 1
ATOM 1142 N N . ARG A 1 157 ? 9.784 5.417 -15.148 1.00 87.31 157 ARG A N 1
ATOM 1143 C CA . ARG A 1 157 ? 9.551 4.177 -15.896 1.00 87.31 157 ARG A CA 1
ATOM 1144 C C . ARG A 1 157 ? 8.819 3.169 -15.016 1.00 87.31 157 ARG A C 1
ATOM 1146 O O . ARG A 1 157 ? 8.790 3.297 -13.790 1.00 87.31 157 ARG A O 1
ATOM 1153 N N . VAL A 1 158 ? 8.266 2.141 -15.648 1.00 93.25 158 VAL A N 1
ATOM 1154 C CA . VAL A 1 158 ? 7.712 0.973 -14.954 1.00 93.25 158 VAL A CA 1
ATOM 1155 C C . VAL A 1 158 ? 8.517 -0.245 -15.357 1.00 93.25 158 VAL A C 1
ATOM 1157 O O . VAL A 1 158 ? 8.784 -0.459 -16.537 1.00 93.25 158 VAL A O 1
ATOM 1160 N N . ILE A 1 159 ? 8.920 -1.031 -14.371 1.00 95.00 159 ILE A N 1
ATOM 1161 C CA . ILE A 1 159 ? 9.685 -2.253 -14.561 1.00 95.00 159 ILE A CA 1
ATOM 1162 C C . ILE A 1 159 ? 8.751 -3.413 -14.289 1.00 95.00 159 ILE A C 1
ATOM 1164 O O . ILE A 1 159 ? 8.225 -3.539 -13.185 1.00 95.00 159 ILE A O 1
ATOM 1168 N N . ALA A 1 160 ? 8.530 -4.234 -15.306 1.00 95.44 160 ALA A N 1
ATOM 1169 C CA . ALA A 1 160 ? 7.614 -5.356 -15.251 1.00 95.44 160 ALA A CA 1
ATOM 1170 C C . ALA A 1 160 ? 8.387 -6.672 -15.375 1.00 95.44 160 ALA A C 1
ATOM 1172 O O . ALA A 1 160 ? 9.185 -6.845 -16.293 1.00 95.44 160 ALA A O 1
ATOM 1173 N N . LEU A 1 161 ? 8.160 -7.601 -14.453 1.00 95.25 161 LEU A N 1
ATOM 1174 C CA . LEU A 1 161 ? 8.726 -8.945 -14.478 1.00 95.25 161 LEU A CA 1
ATOM 1175 C C . LEU A 1 161 ? 7.851 -9.859 -15.339 1.00 95.25 161 LEU A C 1
ATOM 1177 O O . LEU A 1 161 ? 6.658 -10.014 -15.063 1.00 95.25 161 LEU A O 1
ATOM 1181 N N . THR A 1 162 ? 8.438 -10.489 -16.354 1.00 93.38 162 THR A N 1
ATOM 1182 C CA . THR A 1 162 ? 7.705 -11.388 -17.256 1.00 93.38 162 THR A CA 1
ATOM 1183 C C . THR A 1 162 ? 7.502 -12.765 -16.631 1.00 93.38 162 THR A C 1
ATOM 1185 O O . THR A 1 162 ? 8.407 -13.297 -15.988 1.00 93.38 162 THR A O 1
ATOM 1188 N N . GLY A 1 163 ? 6.347 -13.379 -16.883 1.00 82.81 163 GLY A N 1
ATOM 1189 C CA . GLY A 1 163 ? 6.020 -14.747 -16.463 1.00 82.81 163 GLY A CA 1
ATOM 1190 C C . GLY A 1 163 ? 6.462 -15.847 -17.429 1.00 82.81 163 GLY A C 1
ATOM 1191 O O . GLY A 1 163 ? 6.076 -17.001 -17.244 1.00 82.81 163 GLY A O 1
ATOM 1192 N N . ASP A 1 164 ? 7.226 -15.503 -18.465 1.00 75.19 164 ASP A N 1
ATOM 1193 C CA . ASP A 1 164 ? 7.660 -16.443 -19.495 1.00 75.19 164 ASP A CA 1
ATOM 1194 C C . ASP A 1 164 ? 8.753 -17.406 -19.004 1.00 75.19 164 ASP A C 1
ATOM 1196 O O . ASP A 1 164 ? 9.430 -17.190 -18.000 1.00 75.19 164 ASP A O 1
ATOM 1200 N N . SER A 1 165 ? 8.951 -18.494 -19.755 1.00 73.94 165 SER A N 1
ATOM 1201 C CA . SER A 1 165 ? 9.944 -19.540 -19.448 1.00 73.94 165 SER A CA 1
ATOM 1202 C C . SER A 1 165 ? 11.393 -19.042 -19.336 1.00 73.94 165 SER A C 1
ATOM 1204 O O . SER A 1 165 ? 12.221 -19.714 -18.719 1.00 73.94 165 SER A O 1
ATOM 1206 N N . GLN A 1 166 ? 11.704 -17.880 -19.919 1.00 84.50 166 GLN A N 1
ATOM 1207 C CA . GLN A 1 166 ? 12.993 -17.207 -19.791 1.00 84.50 166 GLN A CA 1
ATOM 1208 C C . GLN A 1 166 ? 12.835 -15.989 -18.876 1.00 84.50 166 GLN A C 1
ATOM 1210 O O . GLN A 1 166 ? 11.981 -15.145 -19.145 1.00 84.50 166 GLN A O 1
ATOM 1215 N N . PRO A 1 167 ? 13.646 -15.865 -17.812 1.00 88.44 167 PRO A N 1
ATOM 1216 C CA . PRO A 1 167 ? 13.514 -14.756 -16.883 1.00 88.44 167 PRO A CA 1
ATOM 1217 C C . PRO A 1 167 ? 13.930 -13.457 -17.577 1.00 88.44 167 PRO A C 1
ATOM 1219 O O . PRO A 1 167 ? 15.071 -13.309 -18.013 1.00 88.44 167 PRO A O 1
ATOM 1222 N N . ALA A 1 168 ? 13.003 -12.512 -17.684 1.00 93.31 168 ALA A N 1
ATOM 1223 C CA . ALA A 1 168 ? 13.230 -11.212 -18.294 1.00 93.31 168 ALA A CA 1
ATOM 1224 C C . ALA A 1 168 ? 12.447 -10.123 -17.554 1.00 93.31 168 ALA A C 1
ATOM 1226 O O . ALA A 1 168 ? 11.501 -10.389 -16.809 1.00 93.31 168 ALA A O 1
ATOM 1227 N N . ILE A 1 169 ? 12.857 -8.880 -17.775 1.00 94.75 169 ILE A N 1
ATOM 1228 C CA . ILE A 1 169 ? 12.073 -7.701 -17.425 1.00 94.75 169 ILE A CA 1
ATOM 1229 C C . ILE A 1 169 ? 11.702 -6.935 -18.685 1.00 94.75 169 ILE A C 1
ATOM 1231 O O . ILE A 1 169 ? 12.420 -6.962 -19.687 1.00 94.75 169 ILE A O 1
ATOM 1235 N N . LEU A 1 170 ? 10.605 -6.201 -18.596 1.00 94.44 170 LEU A N 1
ATOM 1236 C CA . LEU A 1 170 ? 10.235 -5.161 -19.533 1.00 94.44 170 LEU A CA 1
ATOM 1237 C C . LEU A 1 170 ? 10.397 -3.809 -18.853 1.00 94.44 170 LEU A C 1
ATOM 1239 O O . LEU A 1 170 ? 9.899 -3.591 -17.749 1.00 94.44 170 LEU A O 1
ATOM 1243 N N . ILE A 1 171 ? 11.071 -2.895 -19.534 1.00 94.25 171 ILE A N 1
ATOM 1244 C CA . ILE A 1 171 ? 11.121 -1.485 -19.171 1.00 94.25 171 ILE A CA 1
ATOM 1245 C C . ILE A 1 171 ? 10.034 -0.797 -19.991 1.00 94.25 171 ILE A C 1
ATOM 1247 O O . ILE A 1 171 ? 10.176 -0.652 -21.206 1.00 94.25 171 ILE A O 1
ATOM 1251 N N . LEU A 1 172 ? 8.947 -0.410 -19.332 1.00 94.06 172 LEU A N 1
ATOM 1252 C CA . LEU A 1 172 ? 7.829 0.294 -19.944 1.00 94.06 172 LEU A CA 1
ATOM 1253 C C . LEU A 1 172 ? 8.060 1.799 -19.812 1.00 94.06 172 LEU A C 1
ATOM 1255 O O . LEU A 1 172 ? 8.194 2.333 -18.703 1.00 94.06 172 LEU A O 1
ATOM 1259 N N . VAL A 1 173 ? 8.098 2.480 -20.952 1.00 91.19 173 VAL A N 1
ATOM 1260 C CA . VAL A 1 173 ? 8.190 3.938 -21.019 1.00 91.19 173 VAL A CA 1
ATOM 1261 C C . VAL A 1 173 ? 6.787 4.487 -21.205 1.00 91.19 173 VAL A C 1
ATOM 1263 O O . VAL A 1 173 ? 6.081 4.093 -22.135 1.00 91.19 173 VAL A O 1
ATOM 1266 N N . LEU A 1 174 ? 6.380 5.381 -20.307 1.00 90.56 174 LEU A N 1
ATOM 1267 C CA . LEU A 1 174 ? 5.083 6.041 -20.374 1.00 90.56 174 LEU A CA 1
ATOM 1268 C C . LEU A 1 174 ? 5.167 7.318 -21.212 1.00 90.56 174 LEU A C 1
ATOM 1270 O O . LEU A 1 174 ? 6.227 7.934 -21.334 1.00 90.56 174 LEU A O 1
ATOM 1274 N N . ASP A 1 175 ? 4.044 7.706 -21.804 1.00 87.38 175 ASP A N 1
ATOM 1275 C CA . ASP A 1 175 ? 3.907 8.988 -22.480 1.00 87.38 175 ASP A CA 1
ATOM 1276 C C . ASP A 1 175 ? 3.952 10.170 -21.494 1.00 87.38 175 ASP A C 1
ATOM 1278 O O . ASP A 1 175 ? 3.933 10.005 -20.275 1.00 87.38 175 ASP A O 1
ATOM 1282 N N . GLN A 1 176 ? 3.981 11.396 -22.023 1.00 81.06 176 GLN A N 1
ATOM 1283 C CA . GLN A 1 176 ? 4.019 12.610 -21.196 1.00 81.06 176 GLN A CA 1
ATOM 1284 C C . GLN A 1 176 ? 2.776 12.774 -20.312 1.00 81.06 176 GLN A C 1
ATOM 1286 O O . GLN A 1 176 ? 2.856 13.426 -19.274 1.00 81.06 176 GLN A O 1
ATOM 1291 N N . THR A 1 177 ? 1.636 12.203 -20.719 1.00 81.00 177 THR A N 1
ATOM 1292 C CA . THR A 1 177 ? 0.404 12.255 -19.924 1.00 81.00 177 THR A CA 1
ATOM 1293 C C . THR A 1 177 ? 0.402 11.232 -18.788 1.00 81.00 177 THR A C 1
ATOM 1295 O O . THR A 1 177 ? -0.297 11.430 -17.799 1.00 81.00 177 THR A O 1
ATOM 1298 N N . GLY A 1 178 ? 1.200 10.163 -18.893 1.00 82.31 178 GLY A N 1
ATOM 1299 C CA . GLY A 1 178 ? 1.177 9.047 -17.952 1.00 82.31 178 GLY A CA 1
ATOM 1300 C C . GLY A 1 178 ? -0.058 8.157 -18.112 1.00 82.31 178 GLY A C 1
ATOM 1301 O O . GLY A 1 178 ? -0.446 7.479 -17.174 1.00 82.31 178 GLY A O 1
ATOM 1302 N N . HIS A 1 179 ? -0.714 8.150 -19.271 1.00 86.94 179 HIS A N 1
ATOM 1303 C CA . HIS A 1 179 ? -1.901 7.317 -19.510 1.00 86.94 179 HIS A CA 1
ATOM 1304 C C . HIS A 1 179 ? -1.673 6.238 -20.570 1.00 86.94 179 HIS A C 1
ATOM 1306 O O . HIS A 1 179 ? -2.598 5.484 -20.893 1.00 86.94 179 HIS A O 1
ATOM 1312 N N . LYS A 1 180 ? -0.466 6.153 -21.143 1.00 91.19 180 LYS A N 1
ATOM 1313 C CA . LYS A 1 180 ? -0.160 5.185 -22.194 1.00 91.19 180 LYS A CA 1
ATOM 1314 C C . LYS A 1 180 ? 1.292 4.720 -22.156 1.00 91.19 180 LYS A C 1
ATOM 1316 O O . LYS A 1 180 ? 2.198 5.514 -21.931 1.00 91.19 180 LYS A O 1
ATOM 1321 N N . VAL A 1 181 ? 1.515 3.442 -22.461 1.00 92.81 181 VAL A N 1
ATOM 1322 C CA . VAL A 1 181 ? 2.855 2.905 -22.745 1.00 92.81 181 VAL A CA 1
ATOM 1323 C C . VAL A 1 181 ? 3.236 3.247 -24.191 1.00 92.81 181 VAL A C 1
ATOM 1325 O O . VAL A 1 181 ? 2.495 2.922 -25.122 1.00 92.81 181 VAL A O 1
ATOM 1328 N N . VAL A 1 182 ? 4.370 3.922 -24.385 1.00 92.69 182 VAL A N 1
ATOM 1329 C CA . VAL A 1 182 ? 4.869 4.346 -25.711 1.00 92.69 182 VAL A CA 1
ATOM 1330 C C . VAL A 1 182 ? 6.005 3.487 -26.232 1.00 92.69 182 VAL A C 1
ATOM 1332 O O . VAL A 1 182 ? 6.150 3.362 -27.444 1.00 92.69 182 VAL A O 1
ATOM 1335 N N . ASP A 1 183 ? 6.792 2.902 -25.336 1.00 90.56 183 ASP A N 1
ATOM 1336 C CA . ASP A 1 183 ? 7.907 2.038 -25.697 1.00 90.56 183 ASP A CA 1
ATOM 1337 C C . ASP A 1 183 ? 8.075 0.926 -24.661 1.00 90.56 183 ASP A C 1
ATOM 1339 O O . ASP A 1 183 ? 7.671 1.053 -23.499 1.00 90.56 183 ASP A O 1
ATOM 1343 N N . THR A 1 184 ? 8.631 -0.197 -25.097 1.00 92.00 184 THR A N 1
ATOM 1344 C CA . THR A 1 184 ? 8.872 -1.368 -24.261 1.00 92.00 184 THR A CA 1
ATOM 1345 C C . THR A 1 184 ? 10.194 -2.009 -24.636 1.00 92.00 184 THR A C 1
ATOM 1347 O O . THR A 1 184 ? 10.373 -2.495 -25.751 1.00 92.00 184 THR A O 1
ATOM 1350 N N . ILE A 1 185 ? 11.106 -2.070 -23.670 1.00 92.25 185 ILE A N 1
ATOM 1351 C CA . ILE A 1 185 ? 12.434 -2.651 -23.862 1.00 92.25 185 ILE A CA 1
ATOM 1352 C C . ILE A 1 185 ? 12.532 -3.931 -23.042 1.00 92.25 185 ILE A C 1
ATOM 1354 O O . ILE A 1 185 ? 12.401 -3.895 -21.820 1.00 92.25 185 ILE A O 1
ATOM 1358 N N . SER A 1 186 ? 12.780 -5.061 -23.704 1.00 92.38 186 SER A N 1
ATOM 1359 C CA . SER A 1 186 ? 12.985 -6.346 -23.032 1.00 92.38 186 SER A CA 1
ATOM 1360 C C . SER A 1 186 ? 14.454 -6.549 -22.675 1.00 92.38 186 SER A C 1
ATOM 1362 O O . SER A 1 186 ? 15.342 -6.340 -23.504 1.00 92.38 186 SER A O 1
ATOM 1364 N N . VAL A 1 187 ? 14.712 -6.969 -21.438 1.00 92.50 187 VAL A N 1
ATOM 1365 C CA . VAL A 1 187 ? 16.053 -7.262 -20.929 1.00 92.50 187 VAL A CA 1
ATOM 1366 C C . VAL A 1 187 ? 16.037 -8.621 -20.240 1.00 92.50 187 VAL A C 1
ATOM 1368 O O . VAL A 1 187 ? 15.319 -8.824 -19.262 1.00 92.50 187 VAL A O 1
ATOM 1371 N N . GLY A 1 188 ? 16.849 -9.553 -20.738 1.00 91.38 188 GLY A N 1
ATOM 1372 C CA . GLY A 1 188 ? 17.016 -10.868 -20.120 1.00 91.38 188 GLY A CA 1
ATOM 1373 C C . GLY A 1 188 ? 17.715 -10.782 -18.762 1.00 91.38 188 GLY A C 1
ATOM 1374 O O . GLY A 1 188 ? 18.658 -10.008 -18.580 1.00 91.38 188 GLY A O 1
ATOM 1375 N N . LEU A 1 189 ? 17.270 -11.604 -17.816 1.00 91.50 189 LEU A N 1
ATOM 1376 C CA . LEU A 1 189 ? 17.866 -11.753 -16.495 1.00 91.50 189 LEU A CA 1
ATOM 1377 C C . LEU A 1 189 ? 18.688 -13.041 -16.418 1.00 91.50 189 LEU A C 1
ATOM 1379 O O . LEU A 1 189 ? 18.417 -14.034 -17.085 1.00 91.50 189 LEU A O 1
ATOM 1383 N N . THR A 1 190 ? 19.686 -13.044 -15.540 1.00 88.56 190 THR A N 1
ATOM 1384 C CA . THR A 1 190 ? 20.495 -14.237 -15.246 1.00 88.56 190 THR A CA 1
ATOM 1385 C C . THR A 1 190 ? 19.868 -15.139 -14.183 1.00 88.56 190 THR A C 1
ATOM 1387 O O . THR A 1 190 ? 20.298 -16.279 -14.015 1.00 88.56 190 THR A O 1
ATOM 1390 N N . VAL A 1 191 ? 18.870 -14.639 -13.447 1.00 90.50 191 VAL A N 1
ATOM 1391 C CA . VAL A 1 191 ? 18.229 -15.317 -12.314 1.00 90.50 191 VAL A CA 1
ATOM 1392 C C . VAL A 1 191 ? 16.715 -15.154 -12.417 1.00 90.50 191 VAL A C 1
ATOM 1394 O O . VAL A 1 191 ? 16.226 -14.079 -12.755 1.00 90.50 191 VAL A O 1
ATOM 1397 N N . GLY A 1 192 ? 15.973 -16.216 -12.095 1.00 91.56 192 GLY A N 1
ATOM 1398 C CA . GLY A 1 192 ? 14.518 -16.162 -11.965 1.00 91.56 192 GLY A CA 1
ATOM 1399 C C . GLY A 1 192 ? 14.088 -15.445 -10.685 1.00 91.56 192 GLY A C 1
ATOM 1400 O O . GLY A 1 192 ? 14.507 -15.818 -9.585 1.00 91.56 192 GLY A O 1
ATOM 1401 N N . LEU A 1 193 ? 13.234 -14.436 -10.836 1.00 94.25 193 LEU A N 1
ATOM 1402 C CA . LEU A 1 193 ? 12.621 -13.684 -9.743 1.00 94.25 193 LEU A CA 1
ATOM 1403 C C . LEU A 1 193 ? 11.137 -14.062 -9.620 1.00 94.25 193 LEU A C 1
ATOM 1405 O O . LEU A 1 193 ? 10.542 -14.553 -10.576 1.00 94.25 193 LEU A O 1
ATOM 1409 N N . VAL A 1 194 ? 10.559 -13.867 -8.437 1.00 93.12 194 VAL A N 1
ATOM 1410 C CA . VAL A 1 194 ? 9.121 -14.052 -8.167 1.00 93.12 194 VAL A CA 1
ATOM 1411 C C . VAL A 1 194 ? 8.394 -12.730 -7.985 1.00 93.12 194 VAL A C 1
ATOM 1413 O O . VAL A 1 194 ? 7.212 -12.662 -8.292 1.00 93.12 194 VAL A O 1
ATOM 1416 N N . ASP A 1 195 ? 9.090 -11.700 -7.502 1.00 95.12 195 ASP A N 1
ATOM 1417 C CA . ASP A 1 195 ? 8.509 -10.380 -7.290 1.00 95.12 195 ASP A CA 1
ATOM 1418 C C . ASP A 1 195 ? 9.580 -9.285 -7.321 1.00 95.12 195 ASP A C 1
ATOM 1420 O O . ASP A 1 195 ? 10.778 -9.561 -7.151 1.00 95.12 195 ASP A O 1
ATOM 1424 N N . LEU A 1 196 ? 9.132 -8.051 -7.528 1.00 96.00 196 LEU A N 1
ATOM 1425 C CA . LEU A 1 196 ? 9.939 -6.840 -7.546 1.00 96.00 196 LEU A CA 1
ATOM 1426 C C . LEU A 1 196 ? 9.469 -5.886 -6.447 1.00 96.00 196 LEU A C 1
ATOM 1428 O O . LEU A 1 196 ? 8.284 -5.798 -6.157 1.00 96.00 196 LEU A O 1
ATOM 1432 N N . ALA A 1 197 ? 10.398 -5.124 -5.879 1.00 93.12 197 ALA A N 1
ATOM 1433 C CA . ALA A 1 197 ? 10.080 -3.994 -5.020 1.00 93.12 197 ALA A CA 1
ATOM 1434 C C . ALA A 1 197 ? 10.859 -2.763 -5.450 1.00 93.12 197 ALA A C 1
ATOM 1436 O O . ALA A 1 197 ? 11.982 -2.832 -5.939 1.00 93.12 197 ALA A O 1
ATOM 1437 N N . GLU A 1 198 ? 10.239 -1.618 -5.269 1.00 88.31 198 GLU A N 1
ATOM 1438 C CA . GLU A 1 198 ? 10.815 -0.351 -5.664 1.00 88.31 198 GLU A CA 1
ATOM 1439 C C . GLU A 1 198 ? 11.966 0.083 -4.744 1.00 88.31 198 GLU A C 1
ATOM 1441 O O . GLU A 1 198 ? 11.928 -0.178 -3.546 1.00 88.31 198 GLU A O 1
ATOM 1446 N N . ASP A 1 199 ? 12.991 0.731 -5.308 1.00 83.69 199 ASP A N 1
ATOM 1447 C CA . ASP A 1 199 ? 14.131 1.284 -4.563 1.00 83.69 199 ASP A CA 1
ATOM 1448 C C . ASP A 1 199 ? 14.305 2.774 -4.880 1.00 83.69 199 ASP A C 1
ATOM 1450 O O . ASP A 1 199 ? 13.876 3.638 -4.117 1.00 83.69 199 ASP A O 1
ATOM 1454 N N . ASP A 1 200 ? 14.873 3.091 -6.048 1.00 76.25 200 ASP A N 1
ATOM 1455 C CA . ASP A 1 200 ? 15.130 4.467 -6.467 1.00 76.25 200 ASP A CA 1
ATOM 1456 C C . ASP A 1 200 ? 14.778 4.705 -7.951 1.00 76.25 200 ASP A C 1
ATOM 1458 O O . ASP A 1 200 ? 13.793 4.170 -8.465 1.00 76.25 200 ASP A O 1
ATOM 1462 N N . ALA A 1 201 ? 15.466 5.630 -8.623 1.00 77.44 201 ALA A N 1
ATOM 1463 C CA . ALA A 1 201 ? 15.213 5.933 -10.030 1.00 77.44 201 ALA A CA 1
ATOM 1464 C C . ALA A 1 201 ? 15.816 4.891 -10.988 1.00 77.44 201 ALA A C 1
ATOM 1466 O O . ALA A 1 201 ? 15.243 4.632 -12.047 1.00 77.44 201 ALA A O 1
ATOM 1467 N N . GLU A 1 202 ? 16.944 4.293 -10.611 1.00 81.38 202 GLU A N 1
ATOM 1468 C CA . GLU A 1 202 ? 17.746 3.402 -11.457 1.00 81.38 202 GLU A CA 1
ATOM 1469 C C . GLU A 1 202 ? 17.927 2.010 -10.834 1.00 81.38 202 GLU A C 1
ATOM 1471 O O . GLU A 1 202 ? 18.501 1.120 -11.463 1.00 81.38 202 GLU A O 1
ATOM 1476 N N . HIS A 1 203 ? 17.443 1.804 -9.609 1.00 86.81 203 HIS A N 1
ATOM 1477 C CA . HIS A 1 203 ? 17.508 0.537 -8.902 1.00 86.81 203 HIS A CA 1
ATOM 1478 C C . HIS A 1 203 ? 16.121 0.010 -8.551 1.00 86.81 203 HIS A C 1
ATOM 1480 O O . HIS A 1 203 ? 15.196 0.756 -8.226 1.00 86.81 203 HIS A O 1
ATOM 1486 N N . VAL A 1 204 ? 16.016 -1.314 -8.580 1.00 92.38 204 VAL A N 1
ATOM 1487 C CA . VAL A 1 204 ? 14.847 -2.092 -8.175 1.00 92.38 204 VAL A CA 1
ATOM 1488 C C . VAL A 1 204 ? 15.326 -3.295 -7.367 1.00 92.38 204 VAL A C 1
ATOM 1490 O O . VAL A 1 204 ? 16.355 -3.899 -7.670 1.00 92.38 204 VAL A O 1
ATOM 1493 N N . TRP A 1 205 ? 14.579 -3.675 -6.342 1.00 95.31 205 TRP A N 1
ATOM 1494 C CA . TRP A 1 205 ? 14.790 -4.898 -5.581 1.00 95.31 205 TRP A CA 1
ATOM 1495 C C . TRP A 1 205 ? 14.088 -6.081 -6.246 1.00 95.31 205 TRP A C 1
ATOM 1497 O O . TRP A 1 205 ? 12.973 -5.956 -6.737 1.00 95.31 205 TRP A O 1
ATOM 1507 N N . GLY A 1 206 ? 14.725 -7.249 -6.246 1.00 96.25 206 GLY A N 1
ATOM 1508 C CA . GLY A 1 206 ? 14.170 -8.486 -6.788 1.00 96.25 206 GLY A CA 1
ATOM 1509 C C . GLY A 1 206 ? 14.230 -9.621 -5.776 1.00 96.25 206 GLY A C 1
ATOM 1510 O O . GLY A 1 206 ? 15.288 -9.890 -5.203 1.00 96.25 206 GLY A O 1
ATOM 1511 N N . LEU A 1 207 ? 13.114 -10.321 -5.580 1.00 95.75 207 LEU A N 1
ATOM 1512 C CA . LEU A 1 207 ? 13.032 -11.511 -4.734 1.00 95.75 207 LEU A CA 1
ATOM 1513 C C . LEU A 1 207 ? 13.109 -12.769 -5.593 1.00 95.75 207 LEU A C 1
ATOM 1515 O O . LEU A 1 207 ? 12.345 -12.933 -6.536 1.00 95.75 207 LEU A O 1
ATOM 1519 N N . SER A 1 208 ? 14.003 -13.691 -5.250 1.00 93.25 208 SER A N 1
ATOM 1520 C CA . SER A 1 208 ? 14.060 -15.019 -5.877 1.00 93.25 208 SER A CA 1
ATOM 1521 C C . SER A 1 208 ? 13.175 -16.047 -5.152 1.00 93.25 208 SER A C 1
ATOM 1523 O O . SER A 1 208 ? 12.932 -15.910 -3.946 1.00 93.25 208 SER A O 1
ATOM 1525 N N . PRO A 1 209 ? 12.786 -17.159 -5.814 1.00 89.00 209 PRO A N 1
ATOM 1526 C CA . PRO A 1 209 ? 12.005 -18.232 -5.183 1.00 89.00 209 PRO A CA 1
ATOM 1527 C C . PRO A 1 209 ? 12.664 -18.842 -3.934 1.00 89.00 209 PRO A C 1
ATOM 1529 O O . PRO A 1 209 ? 11.995 -19.419 -3.077 1.00 89.00 209 PRO A O 1
ATOM 1532 N N . VAL A 1 210 ? 13.993 -18.733 -3.824 1.00 87.31 210 VAL A N 1
ATOM 1533 C CA . VAL A 1 210 ? 14.798 -19.285 -2.723 1.00 87.31 210 VAL A CA 1
ATOM 1534 C C . VAL A 1 210 ? 15.041 -18.292 -1.578 1.00 87.31 210 VAL A C 1
ATOM 1536 O O . VAL A 1 210 ? 15.706 -18.651 -0.599 1.00 87.31 210 VAL A O 1
ATOM 1539 N N . GLY A 1 211 ? 14.505 -17.070 -1.670 1.00 88.69 211 GLY A N 1
ATOM 1540 C CA . GLY A 1 211 ? 14.614 -16.043 -0.628 1.00 88.69 211 GLY A CA 1
ATOM 1541 C C . GLY A 1 211 ? 15.910 -15.241 -0.649 1.00 88.69 211 GLY A C 1
ATOM 1542 O O . GLY A 1 211 ? 16.334 -14.744 0.394 1.00 88.69 211 GLY A O 1
ATOM 1543 N N . VAL A 1 212 ? 16.582 -15.172 -1.797 1.00 93.31 212 VAL A N 1
ATOM 1544 C CA . VAL A 1 212 ? 17.690 -14.235 -2.032 1.00 93.31 212 VAL A CA 1
ATOM 1545 C C . VAL A 1 212 ? 17.115 -12.936 -2.590 1.00 93.31 212 VAL A C 1
ATOM 1547 O O . VAL A 1 212 ? 16.304 -12.994 -3.519 1.00 93.31 212 VAL A O 1
ATOM 1550 N N . ILE A 1 213 ? 17.528 -11.811 -2.006 1.00 95.56 213 ILE A N 1
ATOM 1551 C CA . ILE A 1 213 ? 17.201 -10.453 -2.438 1.00 95.56 213 ILE A CA 1
ATOM 1552 C C . ILE A 1 213 ? 18.355 -9.925 -3.290 1.00 95.56 213 ILE A C 1
ATOM 1554 O O . ILE A 1 213 ? 19.505 -9.847 -2.841 1.00 95.56 213 ILE A O 1
ATOM 1558 N N . TYR A 1 214 ? 18.029 -9.542 -4.518 1.00 96.56 214 TYR A N 1
ATOM 1559 C CA . TYR A 1 214 ? 18.935 -8.899 -5.456 1.00 96.56 214 TYR A CA 1
ATOM 1560 C C . TYR A 1 214 ? 18.611 -7.414 -5.542 1.00 96.56 214 TYR A C 1
ATOM 1562 O O . TYR A 1 214 ? 17.445 -7.039 -5.609 1.00 96.56 214 TYR A O 1
ATOM 1570 N N . ARG A 1 215 ? 19.641 -6.574 -5.602 1.00 94.81 215 ARG A N 1
ATOM 1571 C CA . ARG A 1 215 ? 19.507 -5.195 -6.068 1.00 94.81 215 ARG A CA 1
ATOM 1572 C C . ARG A 1 215 ? 19.840 -5.169 -7.548 1.00 94.81 215 ARG A C 1
ATOM 1574 O O . ARG A 1 215 ? 20.939 -5.564 -7.941 1.00 94.81 215 ARG A O 1
ATOM 1581 N N . MET A 1 216 ? 18.883 -4.758 -8.359 1.00 94.50 216 MET A N 1
ATOM 1582 C CA . MET A 1 216 ? 18.989 -4.697 -9.805 1.00 94.50 216 MET A CA 1
ATOM 1583 C C . MET A 1 216 ? 19.204 -3.252 -10.230 1.00 94.50 216 MET A C 1
ATOM 1585 O O . MET A 1 216 ? 18.331 -2.418 -10.020 1.00 94.50 216 MET A O 1
ATOM 1589 N N . GLN A 1 217 ? 20.353 -2.970 -10.836 1.00 91.81 217 GLN A N 1
ATOM 1590 C CA . GLN A 1 217 ? 20.626 -1.689 -11.478 1.00 91.81 217 GLN A CA 1
ATOM 1591 C C . GLN A 1 217 ? 20.170 -1.741 -12.936 1.00 91.81 217 GLN A C 1
ATOM 1593 O O . GLN A 1 217 ? 20.531 -2.663 -13.675 1.00 91.81 217 GLN A O 1
ATOM 1598 N N . ILE A 1 218 ? 19.396 -0.744 -13.344 1.00 87.62 218 ILE A N 1
ATOM 1599 C CA . ILE A 1 218 ? 18.812 -0.623 -14.673 1.00 87.62 218 ILE A CA 1
ATOM 1600 C C . ILE A 1 218 ? 19.623 0.405 -15.447 1.00 87.62 218 ILE A C 1
ATOM 1602 O O . ILE A 1 218 ? 19.571 1.598 -15.187 1.00 87.62 218 ILE A O 1
ATOM 1606 N N . CYS A 1 219 ? 20.390 -0.067 -16.421 1.00 83.38 219 CYS A N 1
ATOM 1607 C CA . CYS A 1 219 ? 21.193 0.780 -17.283 1.00 83.38 219 CYS A CA 1
ATOM 1608 C C . CYS A 1 219 ? 20.480 0.921 -18.626 1.00 83.38 219 CYS A C 1
ATOM 1610 O O . CYS A 1 219 ? 20.612 0.061 -19.499 1.00 83.38 219 CYS A O 1
ATOM 1612 N N . THR A 1 220 ? 19.732 2.004 -18.815 1.00 72.81 220 THR A N 1
ATOM 1613 C CA . THR A 1 220 ? 19.296 2.418 -20.154 1.00 72.81 220 THR A CA 1
ATOM 1614 C C . THR A 1 220 ? 20.452 3.175 -20.795 1.00 72.81 220 THR A C 1
ATOM 1616 O O . THR A 1 220 ? 20.753 4.300 -20.396 1.00 72.81 220 THR A O 1
ATOM 1619 N N . GLY A 1 221 ? 21.174 2.527 -21.710 1.00 59.34 221 GLY A N 1
ATOM 1620 C CA . GLY A 1 221 ? 22.326 3.128 -22.378 1.00 59.34 221 GLY A CA 1
ATOM 1621 C C . GLY A 1 221 ? 21.974 4.417 -23.131 1.00 59.34 221 GLY A C 1
ATOM 1622 O O . GLY A 1 221 ? 20.824 4.647 -23.505 1.00 59.34 221 GLY A O 1
ATOM 1623 N N . GLY A 1 222 ? 22.981 5.265 -23.366 1.00 57.31 222 GLY A N 1
ATOM 1624 C CA . GLY A 1 222 ? 22.863 6.378 -24.312 1.00 57.31 222 GLY A CA 1
ATOM 1625 C C . GLY A 1 222 ? 22.703 5.882 -25.755 1.00 57.31 222 GLY A C 1
ATOM 1626 O O . GLY A 1 222 ? 22.820 4.687 -26.027 1.00 57.31 222 GLY A O 1
ATOM 1627 N N . VAL A 1 223 ? 22.458 6.809 -26.687 1.00 41.78 223 VAL A N 1
ATOM 1628 C CA . VAL A 1 223 ? 22.228 6.520 -28.117 1.00 41.78 223 VAL A CA 1
ATOM 1629 C C . VAL A 1 223 ? 23.258 5.507 -28.651 1.00 41.78 223 VAL A C 1
ATOM 1631 O O . VAL A 1 223 ? 24.446 5.810 -28.727 1.00 41.78 223 VAL A O 1
ATOM 1634 N N . GLY A 1 224 ? 22.796 4.297 -28.998 1.00 49.22 224 GLY A N 1
ATOM 1635 C CA . GLY A 1 224 ? 23.615 3.207 -29.553 1.00 49.22 224 GLY A CA 1
ATOM 1636 C C . GLY A 1 224 ? 24.008 2.076 -28.588 1.00 49.22 224 GLY A C 1
ATOM 1637 O O . GLY A 1 224 ? 24.565 1.080 -29.044 1.00 49.22 224 GLY A O 1
ATOM 1638 N N . GLN A 1 225 ? 23.710 2.171 -27.286 1.00 60.38 225 GLN A N 1
ATOM 1639 C CA . GLN A 1 225 ? 23.903 1.076 -26.323 1.00 60.38 225 GLN A CA 1
ATOM 1640 C C . GLN A 1 225 ? 22.558 0.466 -25.899 1.00 60.38 225 GLN A C 1
ATOM 1642 O O . GLN A 1 225 ? 21.645 1.182 -25.497 1.00 60.38 225 GLN A O 1
ATOM 1647 N N . GLY A 1 226 ? 22.439 -0.864 -25.984 1.00 73.06 226 GLY A N 1
ATOM 1648 C CA . GLY A 1 226 ? 21.245 -1.592 -25.542 1.00 73.06 226 GLY A CA 1
ATOM 1649 C C . GLY A 1 226 ? 21.041 -1.515 -24.026 1.00 73.06 226 GLY A C 1
ATOM 1650 O O . GLY A 1 226 ? 22.007 -1.409 -23.267 1.00 73.06 226 GLY A O 1
ATOM 1651 N N . ALA A 1 227 ? 19.783 -1.572 -23.581 1.00 83.62 227 ALA A N 1
ATOM 1652 C CA . ALA A 1 227 ? 19.468 -1.595 -22.157 1.00 83.62 227 ALA A CA 1
ATOM 1653 C C . ALA A 1 227 ? 20.000 -2.874 -21.492 1.00 83.62 227 ALA A C 1
ATOM 1655 O O . ALA A 1 227 ? 19.971 -3.959 -22.076 1.00 83.62 227 ALA A O 1
ATOM 1656 N N . ARG A 1 228 ? 20.475 -2.749 -20.252 1.00 88.31 228 ARG A N 1
ATOM 1657 C CA . ARG A 1 228 ? 21.011 -3.864 -19.467 1.00 88.31 228 ARG A CA 1
ATOM 1658 C C . ARG A 1 228 ? 20.546 -3.781 -18.020 1.00 88.31 228 ARG A C 1
ATOM 1660 O O . ARG A 1 228 ? 20.498 -2.700 -17.446 1.00 88.31 228 ARG A O 1
ATOM 1667 N N . ALA A 1 229 ? 20.290 -4.939 -17.422 1.00 89.44 229 ALA A N 1
ATOM 1668 C CA . ALA A 1 229 ? 20.047 -5.094 -15.996 1.00 89.44 229 ALA A CA 1
ATOM 1669 C C . ALA A 1 229 ? 21.246 -5.797 -15.348 1.00 89.44 229 ALA A C 1
ATOM 1671 O O . ALA A 1 229 ? 21.730 -6.815 -15.852 1.00 89.44 229 ALA A O 1
ATOM 1672 N N . VAL A 1 230 ? 21.749 -5.250 -14.243 1.00 91.62 230 VAL A N 1
ATOM 1673 C CA . VAL A 1 230 ? 22.831 -5.855 -13.455 1.00 91.62 230 VAL A CA 1
ATOM 1674 C C . VAL A 1 230 ? 22.286 -6.214 -12.083 1.00 91.62 230 VAL A C 1
ATOM 1676 O O . VAL A 1 230 ? 21.958 -5.332 -11.295 1.00 91.62 230 VAL A O 1
ATOM 1679 N N . LEU A 1 231 ? 22.184 -7.512 -11.796 1.00 93.06 231 LEU A N 1
ATOM 1680 C CA . LEU A 1 231 ? 21.710 -8.012 -10.509 1.00 93.06 231 LEU A CA 1
ATOM 1681 C C . LEU A 1 231 ? 22.898 -8.238 -9.578 1.00 93.06 231 LEU A C 1
ATOM 1683 O O . LEU A 1 231 ? 23.816 -8.989 -9.905 1.00 93.06 231 LEU A O 1
ATOM 1687 N N . THR A 1 232 ? 22.844 -7.631 -8.397 1.00 94.19 232 THR A N 1
ATOM 1688 C CA . THR A 1 232 ? 23.809 -7.851 -7.317 1.00 94.19 232 THR A CA 1
ATOM 1689 C C . THR A 1 232 ? 23.090 -8.474 -6.135 1.00 94.19 232 THR A C 1
ATOM 1691 O O . THR A 1 232 ? 22.153 -7.881 -5.602 1.00 94.19 232 THR A O 1
ATOM 1694 N N . GLU A 1 233 ? 23.514 -9.663 -5.711 1.00 94.75 233 GLU A N 1
ATOM 1695 C CA . GLU A 1 233 ? 23.002 -10.275 -4.483 1.00 94.75 233 GLU A CA 1
ATOM 1696 C C . GLU A 1 233 ? 23.341 -9.379 -3.287 1.00 94.75 233 GLU A C 1
ATOM 1698 O O . GLU A 1 233 ? 24.508 -9.052 -3.076 1.00 94.75 233 GLU A O 1
ATOM 1703 N N . GLN A 1 234 ? 22.330 -8.970 -2.520 1.00 92.69 234 GLN A N 1
ATOM 1704 C CA . GLN A 1 234 ? 22.537 -8.145 -1.325 1.00 92.69 234 GLN A CA 1
ATOM 1705 C C . GLN A 1 234 ? 22.435 -8.970 -0.057 1.00 92.69 234 GLN A C 1
ATOM 1707 O O . GLN A 1 234 ? 23.300 -8.907 0.816 1.00 92.69 234 GLN A O 1
ATOM 1712 N N . CYS A 1 235 ? 21.370 -9.757 0.057 1.00 90.44 235 CYS A N 1
ATOM 1713 C CA . CYS A 1 235 ? 21.170 -10.572 1.233 1.00 90.44 235 CYS A CA 1
ATOM 1714 C C . CYS A 1 235 ? 20.320 -11.799 0.944 1.00 90.44 235 CYS A C 1
ATOM 1716 O O . CYS A 1 235 ? 19.603 -11.909 -0.051 1.00 90.44 235 CYS A O 1
ATOM 1718 N N . ARG A 1 236 ? 20.387 -12.735 1.885 1.00 90.88 236 ARG A N 1
ATOM 1719 C CA . ARG A 1 236 ? 19.530 -13.907 1.912 1.00 90.88 236 ARG A CA 1
ATOM 1720 C C . ARG A 1 236 ? 18.672 -13.841 3.154 1.00 90.88 236 ARG A C 1
ATOM 1722 O O . ARG A 1 236 ? 19.206 -13.740 4.260 1.00 90.88 236 ARG A O 1
ATOM 1729 N N . LEU A 1 237 ? 17.361 -13.944 2.969 1.00 85.12 237 LEU A N 1
ATOM 1730 C CA . LEU A 1 237 ? 16.393 -13.904 4.056 1.00 85.12 237 LEU A CA 1
ATOM 1731 C C . LEU A 1 237 ? 16.681 -15.069 5.011 1.00 85.12 237 LEU A C 1
ATOM 1733 O O . LEU A 1 237 ? 16.462 -16.247 4.699 1.00 85.12 237 LEU A O 1
ATOM 1737 N N . ARG A 1 238 ? 17.272 -14.744 6.167 1.00 67.56 238 ARG A N 1
ATOM 1738 C CA . ARG A 1 238 ? 17.750 -15.747 7.120 1.00 67.56 238 ARG A CA 1
ATOM 1739 C C . ARG A 1 238 ? 16.559 -16.374 7.824 1.00 67.56 238 ARG A C 1
ATOM 1741 O O . ARG A 1 238 ? 15.703 -15.688 8.376 1.00 67.56 238 ARG A O 1
ATOM 1748 N N . LYS A 1 239 ? 16.551 -17.705 7.874 1.00 56.88 239 LYS A N 1
ATOM 1749 C CA . LYS A 1 239 ? 15.577 -18.467 8.655 1.00 56.88 239 LYS A CA 1
ATOM 1750 C C . LYS A 1 239 ? 15.855 -18.245 10.150 1.00 56.88 239 LYS A C 1
ATOM 1752 O O . LYS A 1 239 ? 16.866 -18.703 10.670 1.00 56.88 239 LYS A O 1
ATOM 1757 N N . ASN A 1 240 ? 14.956 -17.530 10.821 1.00 48.78 240 ASN A N 1
ATOM 1758 C CA . ASN A 1 240 ? 14.695 -17.585 12.266 1.00 48.78 240 ASN A CA 1
ATOM 1759 C C . ASN A 1 240 ? 15.815 -17.190 13.253 1.00 48.78 240 ASN A C 1
ATOM 1761 O O . ASN A 1 240 ? 15.726 -17.549 14.426 1.00 48.78 240 ASN A O 1
ATOM 1765 N N . ARG A 1 241 ? 16.829 -16.399 12.869 1.00 40.28 241 ARG A N 1
ATOM 1766 C CA . ARG A 1 241 ? 17.753 -15.804 13.862 1.00 40.28 241 ARG A CA 1
ATOM 1767 C C . ARG A 1 241 ? 17.221 -14.451 14.351 1.00 40.28 241 ARG A C 1
ATOM 1769 O O . ARG A 1 241 ? 17.648 -13.394 13.893 1.00 40.28 241 ARG A O 1
ATOM 1776 N N . VAL A 1 242 ? 16.238 -14.547 15.243 1.00 46.38 242 VAL A N 1
ATOM 1777 C CA . VAL A 1 242 ? 15.466 -13.447 15.843 1.00 46.38 242 VAL A CA 1
ATOM 1778 C C . VAL A 1 242 ? 16.382 -12.504 16.636 1.00 46.38 242 VAL A C 1
ATOM 1780 O O . VAL A 1 242 ? 17.273 -12.955 17.360 1.00 46.38 242 VAL A O 1
ATOM 1783 N N . VAL A 1 243 ? 16.190 -11.190 16.491 1.00 43.00 243 VAL A N 1
ATOM 1784 C CA . VAL A 1 243 ? 16.797 -10.185 17.381 1.00 43.00 243 VAL A CA 1
ATOM 1785 C C . VAL A 1 243 ? 16.103 -10.283 18.745 1.00 43.00 243 VAL A C 1
ATOM 1787 O O . VAL A 1 243 ? 14.884 -10.340 18.815 1.00 43.00 243 VAL A O 1
ATOM 1790 N N . SER A 1 244 ? 16.858 -10.279 19.844 1.00 40.56 244 SER A N 1
ATOM 1791 C CA . SER A 1 244 ? 16.340 -10.364 21.222 1.00 40.56 244 SER A CA 1
ATOM 1792 C C . SER A 1 244 ? 15.328 -9.268 21.607 1.00 40.56 244 SER A C 1
ATOM 1794 O O . SER A 1 244 ? 14.569 -9.448 22.560 1.00 40.56 244 SER A O 1
ATOM 1796 N N . ALA A 1 245 ? 15.272 -8.162 20.864 1.00 37.97 245 ALA A N 1
ATOM 1797 C CA . ALA A 1 245 ? 14.247 -7.135 20.992 1.00 37.97 245 ALA A CA 1
ATOM 1798 C C . ALA A 1 245 ? 13.003 -7.550 20.188 1.00 37.97 245 ALA A C 1
ATOM 1800 O O . ALA A 1 245 ? 13.029 -7.535 18.964 1.00 37.97 245 ALA A O 1
ATOM 1801 N N . GLY A 1 246 ? 11.934 -7.960 20.875 1.00 43.59 246 GLY A N 1
ATOM 1802 C CA . GLY A 1 246 ? 10.652 -8.302 20.236 1.00 43.59 246 GLY A CA 1
ATOM 1803 C C . GLY A 1 246 ? 10.171 -9.739 20.447 1.00 43.59 246 GLY A C 1
ATOM 1804 O O . GLY A 1 246 ? 9.065 -10.070 20.033 1.00 43.59 246 GLY A O 1
ATOM 1805 N N . VAL A 1 247 ? 10.924 -10.590 21.158 1.00 50.97 247 VAL A N 1
ATOM 1806 C CA . VAL A 1 247 ? 10.550 -12.003 21.398 1.00 50.97 247 VAL A CA 1
ATOM 1807 C C . VAL A 1 247 ? 9.154 -12.144 22.023 1.00 50.97 247 VAL A C 1
ATOM 1809 O O . VAL A 1 247 ? 8.403 -13.033 21.636 1.00 50.97 247 VAL A O 1
ATOM 1812 N N . ARG A 1 248 ? 8.763 -11.246 22.943 1.00 50.19 248 ARG A N 1
ATOM 1813 C CA . ARG A 1 248 ? 7.413 -11.238 23.541 1.00 50.19 248 ARG A CA 1
ATOM 1814 C C . ARG A 1 248 ? 6.327 -10.851 22.531 1.00 50.19 248 ARG A C 1
ATOM 1816 O O . ARG A 1 248 ? 5.325 -11.546 22.437 1.00 50.19 248 ARG A O 1
ATOM 1823 N N . GLN A 1 249 ? 6.536 -9.787 21.758 1.00 50.81 249 GLN A N 1
ATOM 1824 C CA . GLN A 1 249 ? 5.586 -9.290 20.750 1.00 50.81 249 GLN A CA 1
ATOM 1825 C C . GLN A 1 249 ? 5.400 -10.294 19.603 1.00 50.81 249 GLN A C 1
ATOM 1827 O O . GLN A 1 249 ? 4.282 -10.563 19.166 1.00 50.81 249 GLN A O 1
ATOM 1832 N N . MET A 1 250 ? 6.493 -10.934 19.185 1.00 50.53 250 MET A N 1
ATOM 1833 C CA . MET A 1 250 ? 6.477 -12.017 18.212 1.00 50.53 250 MET A CA 1
ATOM 1834 C C . MET A 1 250 ? 5.800 -13.268 18.778 1.00 50.53 250 MET A C 1
ATOM 1836 O O . MET A 1 250 ? 4.990 -13.872 18.085 1.00 50.53 250 MET A O 1
ATOM 1840 N N . ALA A 1 251 ? 6.060 -13.641 20.037 1.00 56.19 251 ALA A N 1
ATOM 1841 C CA . ALA A 1 251 ? 5.371 -14.757 20.682 1.00 56.19 251 ALA A CA 1
ATOM 1842 C C . ALA A 1 251 ? 3.859 -14.521 20.746 1.00 56.19 251 ALA A C 1
ATOM 1844 O O . ALA A 1 251 ? 3.115 -15.441 20.431 1.00 56.19 251 ALA A O 1
ATOM 1845 N N . PHE A 1 252 ? 3.405 -13.301 21.062 1.00 56.00 252 PHE A N 1
ATOM 1846 C CA . PHE A 1 252 ? 1.987 -12.927 21.013 1.00 56.00 252 PHE A CA 1
ATOM 1847 C C . PHE A 1 252 ? 1.413 -12.982 19.594 1.00 56.00 252 PHE A C 1
ATOM 1849 O O . PHE A 1 252 ? 0.342 -13.553 19.406 1.00 56.00 252 PHE A O 1
ATOM 1856 N N . SER A 1 253 ? 2.134 -12.469 18.595 1.00 50.91 253 SER A N 1
ATOM 1857 C CA . SER A 1 253 ? 1.701 -12.488 17.189 1.00 50.91 253 SER A CA 1
ATOM 1858 C C . SER A 1 253 ? 1.617 -13.919 16.639 1.00 50.91 253 SER A C 1
ATOM 1860 O O . SER A 1 253 ? 0.640 -14.292 15.995 1.00 50.91 253 SER A O 1
ATOM 1862 N N . ILE A 1 254 ? 2.589 -14.771 16.980 1.00 53.75 254 ILE A N 1
ATOM 1863 C CA . ILE A 1 254 ? 2.603 -16.200 16.642 1.00 53.75 254 ILE A CA 1
ATOM 1864 C C . ILE A 1 254 ? 1.503 -16.953 17.408 1.00 53.75 254 ILE A C 1
ATOM 1866 O O . ILE A 1 254 ? 0.796 -17.758 16.810 1.00 53.75 254 ILE A O 1
ATOM 1870 N N . LEU A 1 255 ? 1.305 -16.689 18.704 1.00 55.66 255 LEU A N 1
ATOM 1871 C CA . LEU A 1 255 ? 0.206 -17.272 19.487 1.00 55.66 255 LEU A CA 1
ATOM 1872 C C . LEU A 1 255 ? -1.155 -16.894 18.901 1.00 55.66 255 LEU A C 1
ATOM 1874 O O . LEU A 1 255 ? -2.018 -17.762 18.790 1.00 55.66 255 LEU A O 1
ATOM 1878 N N . ARG A 1 256 ? -1.337 -15.638 18.475 1.00 53.00 256 ARG A N 1
ATOM 1879 C CA . ARG A 1 256 ? -2.547 -15.161 17.788 1.00 53.00 256 ARG A CA 1
ATOM 1880 C C . ARG A 1 256 ? -2.744 -15.891 16.452 1.00 53.00 256 ARG A C 1
ATOM 1882 O O . ARG A 1 256 ? -3.843 -16.373 16.194 1.00 53.00 256 ARG A O 1
ATOM 1889 N N . ALA A 1 257 ? -1.670 -16.096 15.678 1.00 49.56 257 ALA A N 1
ATOM 1890 C CA . ALA A 1 257 ? -1.670 -16.881 14.430 1.00 49.56 257 ALA A CA 1
ATOM 1891 C C . ALA A 1 257 ? -2.214 -18.299 14.613 1.00 49.56 257 ALA A C 1
ATOM 1893 O O . ALA A 1 257 ? -3.005 -18.805 13.817 1.00 49.56 257 ALA A O 1
ATOM 1894 N N . VAL A 1 258 ? -1.733 -18.953 15.668 1.00 53.09 258 VAL A N 1
ATOM 1895 C CA . VAL A 1 258 ? -2.025 -20.352 15.983 1.00 53.09 258 VAL A CA 1
ATOM 1896 C C . VAL A 1 258 ? -3.428 -20.488 16.557 1.00 53.09 258 VAL A C 1
ATOM 1898 O O . VAL A 1 258 ? -4.168 -21.406 16.193 1.00 53.09 258 VAL A O 1
ATOM 1901 N N . ARG A 1 259 ? -3.813 -19.553 17.432 1.00 52.75 259 ARG A N 1
ATOM 1902 C CA . ARG A 1 259 ? -5.127 -19.520 18.076 1.00 52.75 259 ARG A CA 1
ATOM 1903 C C . ARG A 1 259 ? -6.250 -19.255 17.071 1.00 52.75 259 ARG A C 1
ATOM 1905 O O . ARG A 1 259 ? -7.305 -19.856 17.213 1.00 52.75 259 ARG A O 1
ATOM 1912 N N . ASN A 1 260 ? -5.984 -18.494 16.007 1.00 51.66 260 ASN A N 1
ATOM 1913 C CA . ASN A 1 260 ? -6.921 -18.270 14.898 1.00 51.66 260 ASN A CA 1
ATOM 1914 C C . ASN A 1 260 ? -6.952 -19.420 13.857 1.00 51.66 260 ASN A C 1
ATOM 1916 O O . ASN A 1 260 ? -7.521 -19.259 12.784 1.00 51.66 260 ASN A O 1
ATOM 1920 N N . HIS A 1 261 ? -6.342 -20.580 14.148 1.00 46.88 261 HIS A N 1
ATOM 1921 C CA . HIS A 1 261 ? -6.436 -21.843 13.383 1.00 46.88 261 HIS A CA 1
ATOM 1922 C C . HIS A 1 261 ? -5.971 -21.836 11.910 1.00 46.88 261 HIS A C 1
ATOM 1924 O O . HIS A 1 261 ? -6.122 -22.842 11.215 1.00 46.88 261 HIS A O 1
ATOM 1930 N N . ASN A 1 262 ? -5.306 -20.778 11.441 1.00 50.22 262 ASN A N 1
ATOM 1931 C CA . ASN A 1 262 ? -4.916 -20.647 10.030 1.00 50.22 262 ASN A CA 1
ATOM 1932 C C . ASN A 1 262 ? -3.469 -21.064 9.715 1.00 50.22 262 ASN A C 1
ATOM 1934 O O . ASN A 1 262 ? -3.076 -21.102 8.548 1.00 50.22 262 ASN A O 1
ATOM 1938 N N . TYR A 1 263 ? -2.658 -21.431 10.713 1.00 49.09 263 TYR A N 1
ATOM 1939 C CA . TYR A 1 263 ? -1.246 -21.741 10.479 1.00 49.09 263 TYR A CA 1
ATOM 1940 C C . TYR A 1 263 ? -0.712 -22.893 11.329 1.00 49.09 263 TYR A C 1
ATOM 1942 O O . TYR A 1 263 ? -1.080 -23.082 12.485 1.00 49.09 263 TYR A O 1
ATOM 1950 N N . SER A 1 264 ? 0.207 -23.670 10.753 1.00 53.16 264 SER A N 1
ATOM 1951 C CA . SER A 1 264 ? 0.902 -24.742 11.466 1.00 53.16 264 SER A CA 1
ATOM 1952 C C . SER A 1 264 ? 2.176 -24.203 12.119 1.00 53.16 264 SER A C 1
ATOM 1954 O O . SER A 1 264 ? 3.076 -23.728 11.422 1.00 53.16 264 SER A O 1
ATOM 1956 N N . LEU A 1 265 ? 2.283 -24.336 13.447 1.00 54.12 265 LEU A N 1
ATOM 1957 C CA . LEU A 1 265 ? 3.481 -23.998 14.234 1.00 54.12 265 LEU A CA 1
ATOM 1958 C C . LEU A 1 265 ? 4.757 -24.610 13.651 1.00 54.12 265 LEU A C 1
ATOM 1960 O O . LEU A 1 265 ? 5.782 -23.939 13.566 1.00 54.12 265 LEU A O 1
ATOM 1964 N N . SER A 1 266 ? 4.691 -25.861 13.187 1.00 54.44 266 SER A N 1
ATOM 1965 C CA . SER A 1 266 ? 5.848 -26.537 12.601 1.00 54.44 266 SER A CA 1
ATOM 1966 C C . SER A 1 266 ? 6.276 -25.925 11.267 1.00 54.44 266 SER A C 1
ATOM 196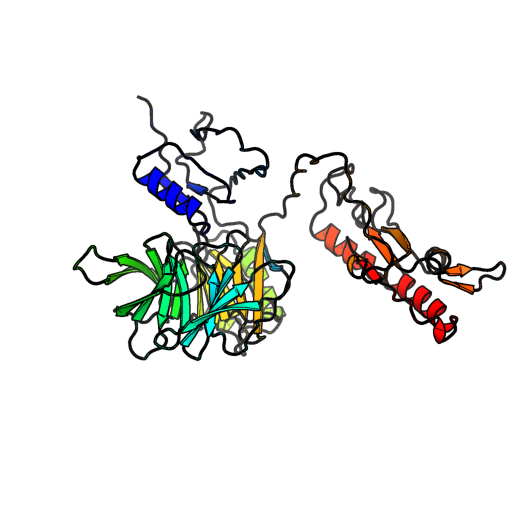8 O O . SER A 1 266 ? 7.469 -25.902 10.980 1.00 54.44 266 SER A O 1
ATOM 1970 N N . LYS A 1 267 ? 5.358 -25.388 10.450 1.00 53.41 267 LYS A N 1
ATOM 1971 C CA . LYS A 1 267 ? 5.696 -24.701 9.187 1.00 53.41 267 LYS A CA 1
ATOM 1972 C C . LYS A 1 267 ? 6.294 -23.315 9.428 1.00 53.41 267 LYS A C 1
ATOM 1974 O O . LYS A 1 267 ? 7.289 -22.972 8.793 1.00 53.41 267 LYS A O 1
ATOM 1979 N N . LEU A 1 268 ? 5.755 -22.577 10.399 1.00 52.44 268 LEU A N 1
ATOM 1980 C CA . LEU A 1 268 ? 6.280 -21.276 10.822 1.00 52.44 268 LEU A CA 1
ATOM 1981 C C . LEU A 1 268 ? 7.697 -21.406 11.412 1.00 52.44 268 LEU A C 1
ATOM 1983 O O . LEU A 1 268 ? 8.610 -20.679 11.027 1.00 52.44 268 LEU A O 1
ATOM 1987 N N . LEU A 1 269 ? 7.916 -22.414 12.261 1.00 50.53 269 LEU A N 1
ATOM 1988 C CA . LEU A 1 269 ? 9.219 -22.693 12.872 1.00 50.53 269 LEU A CA 1
ATOM 1989 C C . LEU A 1 269 ? 10.211 -23.376 11.913 1.00 50.53 269 LEU A C 1
ATOM 1991 O O . LEU A 1 269 ? 11.415 -23.155 12.032 1.00 50.53 269 LEU A O 1
ATOM 1995 N N . SER A 1 270 ? 9.741 -24.162 10.935 1.00 52.38 270 SER A N 1
ATOM 1996 C CA . SER A 1 270 ? 10.611 -24.786 9.917 1.00 52.38 270 SER A CA 1
ATOM 1997 C C . SER A 1 270 ? 10.973 -23.856 8.756 1.00 52.38 270 SER A C 1
ATOM 1999 O O . SER A 1 270 ? 11.854 -24.186 7.956 1.00 52.38 270 SER A O 1
ATOM 2001 N N . GLY A 1 271 ? 10.301 -22.704 8.628 1.00 53.34 271 GLY A N 1
ATOM 2002 C CA . GLY A 1 271 ? 10.499 -21.768 7.521 1.00 53.34 271 GLY A CA 1
ATOM 2003 C C . GLY A 1 271 ? 10.178 -22.373 6.148 1.00 53.34 271 GLY A C 1
ATOM 2004 O O . GLY A 1 271 ? 10.783 -21.961 5.150 1.00 53.34 271 GLY A O 1
ATOM 2005 N N . ARG A 1 272 ? 9.292 -23.380 6.100 1.00 55.31 272 ARG A N 1
ATOM 2006 C CA . ARG A 1 272 ? 8.793 -24.018 4.871 1.00 55.31 272 ARG A CA 1
ATOM 2007 C C . ARG A 1 272 ? 7.651 -23.179 4.297 1.00 55.31 272 ARG A C 1
ATOM 2009 O O . ARG A 1 272 ? 6.658 -22.964 4.982 1.00 55.31 272 ARG A O 1
ATOM 2016 N N . GLY A 1 273 ? 7.808 -22.728 3.055 1.00 66.25 273 GLY A N 1
ATOM 2017 C CA . GLY A 1 273 ? 6.880 -21.801 2.415 1.00 66.25 273 GLY A CA 1
ATOM 2018 C C . GLY A 1 273 ? 7.509 -21.077 1.233 1.00 66.25 273 GLY A C 1
ATOM 2019 O O . GLY A 1 273 ? 8.670 -20.661 1.347 1.00 66.25 273 GLY A O 1
ATOM 2020 N N . ALA A 1 274 ? 6.775 -20.953 0.126 1.00 79.62 274 ALA A N 1
ATOM 2021 C CA . ALA A 1 274 ? 7.238 -20.236 -1.058 1.00 79.62 274 ALA A CA 1
ATOM 2022 C C . ALA A 1 274 ? 7.100 -18.727 -0.834 1.00 79.62 274 ALA A C 1
ATOM 2024 O O . ALA A 1 274 ? 6.080 -18.260 -0.319 1.00 79.62 274 ALA A O 1
ATOM 2025 N N . PHE A 1 275 ? 8.147 -17.993 -1.197 1.00 86.56 275 PHE A N 1
ATOM 2026 C CA . PHE A 1 275 ? 8.107 -16.540 -1.278 1.00 86.56 275 PHE A CA 1
ATOM 2027 C C . PHE A 1 275 ? 7.146 -16.129 -2.390 1.00 86.56 275 PHE A C 1
ATOM 2029 O O . PHE A 1 275 ? 7.194 -16.716 -3.470 1.00 86.56 275 PHE A O 1
ATOM 2036 N N . GLN A 1 276 ? 6.269 -15.173 -2.097 1.00 87.12 276 GLN A N 1
ATOM 2037 C CA . GLN A 1 276 ? 5.265 -14.704 -3.050 1.00 87.12 276 GLN A CA 1
ATOM 2038 C C . GLN A 1 276 ? 5.431 -13.237 -3.384 1.00 87.12 276 GLN A C 1
ATOM 2040 O O . GLN A 1 276 ? 5.408 -12.909 -4.561 1.00 87.12 276 GLN A O 1
ATOM 2045 N N . ALA A 1 277 ? 5.608 -12.391 -2.368 1.00 91.31 277 ALA A N 1
ATOM 2046 C CA . ALA A 1 277 ? 5.615 -10.955 -2.577 1.00 91.31 277 ALA A CA 1
ATOM 2047 C C . ALA A 1 277 ? 6.700 -10.230 -1.774 1.00 91.31 277 ALA A C 1
ATOM 2049 O O . ALA A 1 277 ? 7.111 -10.697 -0.703 1.00 91.31 277 ALA A O 1
ATOM 2050 N N . LEU A 1 278 ? 7.135 -9.089 -2.299 1.00 94.62 278 LEU A N 1
ATOM 2051 C CA . LEU A 1 278 ? 8.170 -8.206 -1.792 1.00 94.62 278 LEU A CA 1
ATOM 2052 C C . LEU A 1 278 ? 7.689 -6.753 -1.874 1.00 94.62 278 LEU A C 1
ATOM 2054 O O . LEU A 1 278 ? 7.245 -6.288 -2.912 1.00 94.62 278 LEU A O 1
ATOM 2058 N N . ALA A 1 279 ? 7.873 -6.003 -0.797 1.00 91.56 279 ALA A N 1
ATOM 2059 C CA . ALA A 1 279 ? 7.857 -4.549 -0.817 1.00 91.56 279 ALA A CA 1
ATOM 2060 C C . ALA A 1 279 ? 9.055 -4.013 -0.026 1.00 91.56 279 ALA A C 1
ATOM 2062 O O . ALA A 1 279 ? 9.631 -4.704 0.817 1.00 91.56 279 ALA A O 1
ATOM 2063 N N . TYR A 1 280 ? 9.445 -2.779 -0.312 1.00 87.50 280 TYR A N 1
ATOM 2064 C CA . TYR A 1 280 ? 10.504 -2.066 0.388 1.00 87.50 280 TYR A CA 1
ATOM 2065 C C . TYR A 1 280 ? 9.951 -0.702 0.784 1.00 87.50 280 TYR A C 1
ATOM 2067 O O . TYR A 1 280 ? 9.264 -0.083 -0.020 1.00 87.50 280 TYR A O 1
ATOM 2075 N N . ASP A 1 281 ? 10.200 -0.272 2.019 1.00 75.75 281 ASP A N 1
ATOM 2076 C CA . ASP A 1 281 ? 9.701 1.003 2.566 1.00 75.75 281 ASP A CA 1
ATOM 2077 C C . ASP A 1 281 ? 10.786 2.096 2.633 1.00 75.75 281 ASP A C 1
ATOM 2079 O O . ASP A 1 281 ? 10.632 3.109 3.309 1.00 75.75 281 ASP A O 1
ATOM 2083 N N . GLY A 1 282 ? 11.927 1.872 1.972 1.00 73.19 282 GLY A N 1
ATOM 2084 C CA . GLY A 1 282 ? 13.106 2.736 2.058 1.00 73.19 282 GLY A CA 1
ATOM 2085 C C . GLY A 1 282 ? 14.075 2.343 3.177 1.00 73.19 282 GLY A C 1
ATOM 2086 O O . GLY A 1 282 ? 15.196 2.851 3.230 1.00 73.19 282 GLY A O 1
ATOM 2087 N N . ARG A 1 283 ? 13.700 1.403 4.055 1.00 74.56 283 ARG A N 1
ATOM 2088 C CA . ARG A 1 283 ? 14.546 0.954 5.171 1.00 74.56 283 ARG A CA 1
ATOM 2089 C C . ARG A 1 283 ? 14.496 -0.550 5.439 1.00 74.56 283 ARG A C 1
ATOM 2091 O O . ARG A 1 283 ? 15.522 -1.140 5.786 1.00 74.56 283 ARG A O 1
ATOM 2098 N N . PHE A 1 284 ? 13.344 -1.175 5.266 1.00 83.44 284 PHE A N 1
ATOM 2099 C CA . PHE A 1 284 ? 13.053 -2.562 5.589 1.00 83.44 284 PHE A CA 1
ATOM 2100 C C . PHE A 1 284 ? 12.339 -3.261 4.434 1.00 83.44 284 PHE A C 1
ATOM 2102 O O . PHE A 1 284 ? 11.583 -2.665 3.667 1.00 83.44 284 PHE A O 1
ATOM 2109 N N . PHE A 1 285 ? 12.574 -4.566 4.332 1.00 89.44 285 PHE A N 1
ATOM 2110 C CA . PHE A 1 285 ? 11.885 -5.432 3.388 1.00 89.44 285 PHE A CA 1
ATOM 2111 C C . PHE A 1 285 ? 10.642 -6.038 4.030 1.00 89.44 285 PHE A C 1
ATOM 2113 O O . PHE A 1 285 ? 10.723 -6.722 5.053 1.00 89.44 285 PHE A O 1
ATOM 2120 N N . TRP A 1 286 ? 9.510 -5.846 3.371 1.00 90.12 286 TRP A N 1
ATOM 2121 C CA . TRP A 1 286 ? 8.240 -6.490 3.659 1.00 90.12 286 TRP A CA 1
ATOM 2122 C C . TRP A 1 286 ? 8.099 -7.702 2.749 1.00 90.12 286 TRP A C 1
ATOM 2124 O O . TRP A 1 286 ? 8.163 -7.585 1.529 1.00 90.12 286 TRP A O 1
ATOM 2134 N N . VAL A 1 287 ? 7.945 -8.886 3.334 1.00 90.50 287 VAL A N 1
ATOM 2135 C CA . VAL A 1 287 ? 7.967 -10.145 2.587 1.00 90.50 287 VAL A CA 1
ATOM 2136 C C . VAL A 1 287 ? 6.766 -10.997 2.950 1.00 90.50 287 VAL A C 1
ATOM 2138 O O . VAL A 1 287 ? 6.561 -11.314 4.126 1.00 90.50 287 VAL A O 1
ATOM 2141 N N . ALA A 1 288 ? 6.020 -11.417 1.929 1.00 88.06 288 ALA A N 1
ATOM 2142 C CA . ALA A 1 288 ? 4.888 -12.325 2.051 1.00 88.06 288 ALA A CA 1
ATOM 2143 C C . ALA A 1 288 ? 5.299 -13.757 1.679 1.00 88.06 288 ALA A C 1
ATOM 2145 O O . ALA A 1 288 ? 5.963 -14.003 0.662 1.00 88.06 288 ALA A O 1
ATOM 2146 N N . ARG A 1 289 ? 4.916 -14.725 2.516 1.00 81.75 289 ARG A N 1
ATOM 2147 C CA . ARG A 1 289 ? 5.235 -16.144 2.326 1.00 81.75 289 ARG A CA 1
ATOM 2148 C C . ARG A 1 289 ? 4.009 -17.012 2.535 1.00 81.75 289 ARG A C 1
ATOM 2150 O O . ARG A 1 289 ? 3.335 -16.906 3.556 1.00 81.75 289 ARG A O 1
ATOM 2157 N N . THR A 1 290 ? 3.804 -17.971 1.642 1.00 76.00 290 THR A N 1
ATOM 2158 C CA . THR A 1 290 ? 2.810 -19.030 1.865 1.00 76.00 290 THR A CA 1
ATOM 2159 C C . THR A 1 290 ? 3.284 -19.972 2.953 1.00 76.00 290 THR A C 1
ATOM 2161 O O . THR A 1 290 ? 4.450 -20.358 2.975 1.00 76.00 290 THR A O 1
ATOM 2164 N N . GLY A 1 291 ? 2.397 -20.432 3.829 1.00 59.16 291 GLY A N 1
ATOM 2165 C CA . GLY A 1 291 ? 2.793 -21.523 4.724 1.00 59.16 291 GLY A CA 1
ATOM 2166 C C . GLY A 1 291 ? 1.722 -22.098 5.635 1.00 59.16 291 GLY A C 1
ATOM 2167 O O . GLY A 1 291 ? 2.064 -22.859 6.541 1.00 59.16 291 GLY A O 1
ATOM 2168 N N . GLY A 1 292 ? 0.439 -21.826 5.392 1.00 54.88 292 GLY A N 1
ATOM 2169 C CA . GLY A 1 292 ? -0.642 -22.524 6.092 1.00 54.88 292 GLY A CA 1
ATOM 2170 C C . GLY A 1 292 ? -1.065 -23.842 5.436 1.00 54.88 292 GLY A C 1
ATOM 2171 O O . GLY A 1 292 ? -0.317 -24.483 4.686 1.00 54.88 292 GLY A O 1
ATOM 2172 N N . ARG A 1 293 ? -2.265 -24.306 5.804 1.00 48.88 293 ARG A N 1
ATOM 2173 C CA . ARG A 1 293 ? -2.943 -25.469 5.194 1.00 48.88 293 ARG A CA 1
ATOM 2174 C C . ARG A 1 293 ? -3.779 -25.081 3.964 1.00 48.88 293 ARG A C 1
ATOM 2176 O O . ARG A 1 293 ? -4.068 -25.961 3.164 1.00 48.88 293 ARG A O 1
ATOM 2183 N N . ARG A 1 294 ? -4.137 -23.799 3.822 1.00 54.47 294 ARG A N 1
ATOM 2184 C CA . ARG A 1 294 ? -4.867 -23.210 2.686 1.00 54.47 294 ARG A CA 1
ATOM 2185 C C . ARG A 1 294 ? -3.955 -22.259 1.900 1.00 54.47 294 ARG A C 1
ATOM 2187 O O . ARG A 1 294 ? -2.988 -21.750 2.468 1.00 54.47 294 ARG A O 1
ATOM 2194 N N . SER A 1 295 ? -4.264 -22.027 0.623 1.00 52.03 295 SER A N 1
ATOM 2195 C CA . SER A 1 295 ? -3.563 -21.067 -0.251 1.00 52.03 295 SER A CA 1
ATOM 2196 C C . SER A 1 295 ? -3.598 -19.636 0.293 1.00 52.03 295 SER A C 1
ATOM 2198 O O . SER A 1 295 ? -2.592 -18.943 0.200 1.00 52.03 295 SER A O 1
ATOM 2200 N N . SER A 1 296 ? -4.695 -19.255 0.953 1.00 53.25 296 SER A N 1
ATOM 2201 C CA . SER A 1 296 ? -4.924 -17.936 1.562 1.00 53.25 296 SER A CA 1
ATOM 2202 C C . SER A 1 296 ? -4.095 -17.649 2.817 1.00 53.25 296 SER A C 1
ATOM 2204 O O . SER A 1 296 ? -4.059 -16.530 3.321 1.00 53.25 296 SER A O 1
ATOM 2206 N N . SER A 1 297 ? -3.420 -18.656 3.376 1.00 62.50 297 SER A N 1
ATOM 2207 C CA . SER A 1 297 ? -2.663 -18.503 4.617 1.00 62.50 297 SER A CA 1
ATOM 2208 C C . SER A 1 297 ? -1.248 -17.996 4.339 1.00 62.50 297 SER A C 1
ATOM 2210 O O . SER A 1 297 ? -0.311 -18.787 4.147 1.00 62.50 297 SER A O 1
ATOM 2212 N N . CYS A 1 298 ? -1.106 -16.673 4.355 1.00 70.19 298 CYS A N 1
ATOM 2213 C CA . CYS A 1 298 ? 0.156 -15.971 4.169 1.00 70.19 298 CYS A CA 1
ATOM 2214 C C . CYS A 1 298 ? 0.717 -15.432 5.497 1.00 70.19 298 CYS A C 1
ATOM 2216 O O . CYS A 1 298 ? -0.016 -14.961 6.366 1.00 70.19 298 CYS A O 1
ATOM 2218 N N . LEU A 1 299 ? 2.038 -15.508 5.654 1.00 76.81 299 LEU A N 1
ATOM 2219 C CA . LEU A 1 299 ? 2.793 -14.844 6.711 1.00 76.81 299 LEU A CA 1
ATOM 2220 C C . LEU A 1 299 ? 3.458 -13.599 6.125 1.00 76.81 299 LEU A C 1
ATOM 2222 O O . LEU A 1 299 ? 4.257 -13.719 5.193 1.00 76.81 299 LEU A O 1
ATOM 2226 N N . LEU A 1 300 ? 3.165 -12.431 6.696 1.00 82.62 300 LEU A N 1
ATOM 2227 C CA . LEU A 1 300 ? 3.882 -11.196 6.392 1.00 82.62 300 LEU A CA 1
ATOM 2228 C C . LEU A 1 300 ? 5.045 -11.052 7.368 1.00 82.62 300 LEU A C 1
ATOM 2230 O O . LEU A 1 300 ? 4.905 -11.300 8.563 1.00 82.62 300 LEU A O 1
ATOM 2234 N N . SER A 1 301 ? 6.208 -10.663 6.871 1.00 83.44 301 SER A N 1
ATOM 2235 C CA . SER A 1 301 ? 7.417 -10.529 7.680 1.00 83.44 301 SER A CA 1
ATOM 2236 C C . SER A 1 301 ? 8.192 -9.280 7.311 1.00 83.44 301 SER A C 1
ATOM 2238 O O . SER A 1 301 ? 8.270 -8.926 6.140 1.00 83.44 301 SER A O 1
ATOM 2240 N N . LEU A 1 302 ? 8.772 -8.645 8.324 1.00 84.50 302 LEU A N 1
ATOM 2241 C CA . LEU A 1 302 ? 9.631 -7.480 8.208 1.00 84.50 302 LEU A CA 1
ATOM 2242 C C . LEU A 1 302 ? 11.084 -7.896 8.403 1.00 84.50 302 LEU A C 1
ATOM 2244 O O . LEU A 1 302 ? 11.433 -8.502 9.421 1.00 84.50 302 LEU A O 1
ATOM 2248 N N . HIS A 1 303 ? 11.933 -7.542 7.450 1.00 85.12 303 HIS A N 1
ATOM 2249 C CA . HIS A 1 303 ? 13.357 -7.831 7.465 1.00 85.12 303 HIS A CA 1
ATOM 2250 C C . HIS A 1 303 ? 14.179 -6.549 7.342 1.00 85.12 303 HIS A C 1
ATOM 2252 O O . HIS A 1 303 ? 13.789 -5.616 6.649 1.00 85.12 303 HIS A O 1
ATOM 2258 N N . ASP A 1 304 ? 15.350 -6.514 7.974 1.00 83.44 304 ASP A N 1
ATOM 2259 C CA . ASP A 1 304 ? 16.342 -5.486 7.655 1.00 83.44 304 ASP A CA 1
ATOM 2260 C C . ASP A 1 304 ? 17.025 -5.757 6.307 1.00 83.44 304 ASP A C 1
ATOM 2262 O O . ASP A 1 304 ? 16.912 -6.841 5.724 1.00 83.44 304 ASP A O 1
ATOM 2266 N N . VAL A 1 305 ? 17.790 -4.774 5.829 1.00 83.81 305 VAL A N 1
ATOM 2267 C CA . VAL A 1 305 ? 18.554 -4.877 4.577 1.00 83.81 305 VAL A CA 1
ATOM 2268 C C . VAL A 1 305 ? 19.599 -6.002 4.578 1.00 83.81 305 VAL A C 1
ATOM 2270 O O . VAL A 1 305 ? 19.990 -6.479 3.516 1.00 83.81 305 VAL A O 1
ATOM 2273 N N . SER A 1 306 ? 20.011 -6.497 5.753 1.00 82.94 306 SER A N 1
ATOM 2274 C CA . SER A 1 306 ? 20.901 -7.663 5.881 1.00 82.94 306 SER A CA 1
ATOM 2275 C C . SER A 1 306 ? 20.165 -9.005 5.736 1.00 82.94 306 SER A C 1
ATOM 2277 O O . SER A 1 306 ? 20.785 -10.074 5.766 1.00 82.94 306 SER A O 1
ATOM 2279 N N . GLY A 1 307 ? 18.839 -8.968 5.578 1.00 81.31 307 GLY A N 1
ATOM 2280 C CA . GLY A 1 307 ? 17.961 -10.129 5.473 1.00 81.31 307 GLY A CA 1
ATOM 2281 C C . GLY A 1 307 ? 17.586 -10.734 6.827 1.00 81.31 307 GLY A C 1
ATOM 2282 O O . GLY A 1 307 ? 17.030 -11.840 6.883 1.00 81.31 307 GLY A O 1
ATOM 2283 N N . LYS A 1 308 ? 17.886 -10.054 7.937 1.00 82.06 308 LYS A N 1
ATOM 2284 C CA . LYS A 1 308 ? 17.540 -10.509 9.285 1.00 82.06 308 LYS A CA 1
ATOM 2285 C C . LYS A 1 308 ? 16.072 -10.222 9.564 1.00 82.06 308 LYS A C 1
ATOM 2287 O O . LYS A 1 308 ? 15.598 -9.116 9.339 1.00 82.06 308 LYS A O 1
ATOM 2292 N N . LEU A 1 309 ? 15.366 -11.221 10.085 1.00 80.62 309 LEU A N 1
ATOM 2293 C CA . LEU A 1 309 ? 13.972 -11.077 10.496 1.00 80.62 309 LEU A CA 1
ATOM 2294 C C . LEU A 1 309 ? 13.876 -10.175 11.733 1.00 80.62 309 LEU A C 1
ATOM 2296 O O . LEU A 1 309 ? 14.483 -10.477 12.766 1.00 80.62 309 LEU A O 1
ATOM 2300 N N . LEU A 1 310 ? 13.098 -9.103 11.614 1.00 75.44 310 LEU A N 1
ATOM 2301 C CA . LEU A 1 310 ? 12.804 -8.166 12.693 1.00 75.44 310 LEU A CA 1
ATOM 2302 C C . LEU A 1 310 ? 11.470 -8.505 13.353 1.00 75.44 310 LEU A C 1
ATOM 2304 O O . LEU A 1 310 ? 11.408 -8.678 14.567 1.00 75.44 310 LEU A O 1
ATOM 2308 N N . GLN A 1 311 ? 10.423 -8.662 12.542 1.00 74.56 311 GLN A N 1
ATOM 2309 C CA . GLN A 1 311 ? 9.066 -8.908 13.016 1.00 74.56 311 GLN A CA 1
ATOM 2310 C C . GLN A 1 311 ? 8.288 -9.778 12.030 1.00 74.56 311 GLN A C 1
ATOM 2312 O O . GLN A 1 311 ? 8.616 -9.851 10.848 1.00 74.56 311 GLN A O 1
ATOM 2317 N N . ALA A 1 312 ? 7.263 -10.469 12.519 1.00 74.38 312 ALA A N 1
ATOM 2318 C CA . ALA A 1 312 ? 6.338 -11.223 11.689 1.00 74.38 312 ALA A CA 1
ATOM 2319 C C . ALA A 1 312 ? 4.903 -10.925 12.119 1.00 74.38 312 ALA A C 1
ATOM 2321 O O . ALA A 1 312 ? 4.610 -10.876 13.315 1.00 74.38 312 ALA A O 1
ATOM 2322 N N . PHE A 1 313 ? 4.033 -10.761 11.134 1.00 70.31 313 PHE A N 1
ATOM 2323 C CA . PHE A 1 313 ? 2.639 -10.396 11.289 1.00 70.31 313 PHE A CA 1
ATOM 2324 C C . PHE A 1 313 ? 1.760 -11.498 10.720 1.00 70.31 313 PHE A C 1
ATOM 2326 O O . PHE A 1 313 ? 2.030 -12.084 9.667 1.00 70.31 313 PHE A O 1
ATOM 2333 N N . THR A 1 314 ? 0.671 -11.765 11.420 1.00 60.09 314 THR A N 1
ATOM 2334 C CA . THR A 1 314 ? -0.420 -12.557 10.873 1.00 60.09 314 THR A CA 1
ATOM 2335 C C . THR A 1 314 ? -1.292 -11.633 10.062 1.00 60.09 314 THR A C 1
ATOM 2337 O O . THR A 1 314 ? -1.920 -10.745 10.637 1.00 60.09 314 THR A O 1
ATOM 2340 N N . ILE A 1 315 ? -1.339 -11.835 8.749 1.00 55.91 315 ILE A N 1
ATOM 2341 C CA . ILE A 1 315 ? -2.364 -11.159 7.966 1.00 55.91 315 ILE A CA 1
ATOM 2342 C C . ILE A 1 315 ? -3.720 -11.764 8.352 1.00 55.91 315 ILE A C 1
ATOM 2344 O O . ILE A 1 315 ? -3.820 -12.927 8.758 1.00 55.91 315 ILE A O 1
ATOM 2348 N N . TRP A 1 316 ? -4.737 -10.917 8.323 1.00 59.97 316 TRP A N 1
ATOM 2349 C CA . TRP A 1 316 ? -6.081 -11.185 8.795 1.00 59.97 316 TRP A CA 1
ATOM 2350 C C . TRP A 1 316 ? -6.718 -12.300 7.941 1.00 59.97 316 TRP A C 1
ATOM 2352 O O . TRP A 1 316 ? -6.317 -12.480 6.792 1.00 59.97 316 TRP A O 1
ATOM 2362 N N . PRO A 1 317 ? -7.707 -13.061 8.448 1.00 53.00 317 PRO A N 1
ATOM 2363 C CA . PRO A 1 317 ? -8.345 -14.140 7.681 1.00 53.00 317 PRO A CA 1
ATOM 2364 C C . PRO A 1 317 ? -9.019 -13.671 6.382 1.00 53.00 317 PRO A C 1
ATOM 2366 O O . PRO A 1 317 ? -9.292 -14.492 5.513 1.00 53.00 317 PRO A O 1
ATOM 2369 N N . GLU A 1 318 ? -9.312 -12.375 6.295 1.00 58.38 318 GLU A N 1
ATOM 2370 C CA . GLU A 1 318 ? -10.149 -11.739 5.277 1.00 58.38 318 GLU A CA 1
ATOM 2371 C C . GLU A 1 318 ? -9.359 -11.233 4.061 1.00 58.38 318 GLU A C 1
ATOM 2373 O O . GLU A 1 318 ? -9.980 -10.915 3.054 1.00 58.38 318 GLU A O 1
ATOM 2378 N N . ALA A 1 319 ? -8.020 -11.166 4.136 1.00 67.12 319 ALA A N 1
ATOM 2379 C CA . ALA A 1 319 ? -7.170 -10.684 3.045 1.00 67.12 319 ALA A CA 1
ATOM 2380 C C . ALA A 1 319 ? -6.065 -11.698 2.700 1.00 67.12 319 ALA A C 1
ATOM 2382 O O . ALA A 1 319 ? -5.181 -11.986 3.514 1.00 67.12 319 ALA A O 1
ATOM 2383 N N . ALA A 1 320 ? -6.081 -12.225 1.477 1.00 76.31 320 ALA A N 1
ATOM 2384 C CA . ALA A 1 320 ? -5.014 -13.062 0.943 1.00 76.31 320 ALA A CA 1
ATOM 2385 C C . ALA A 1 320 ? -3.932 -12.173 0.314 1.00 76.31 320 ALA A C 1
ATOM 2387 O O . ALA A 1 320 ? -4.153 -11.503 -0.688 1.00 76.31 320 ALA A O 1
ATOM 2388 N N . VAL A 1 321 ? -2.726 -12.161 0.885 1.00 81.12 321 VAL A N 1
ATOM 2389 C CA . VAL A 1 321 ? -1.623 -11.343 0.348 1.00 81.12 321 VAL A CA 1
ATOM 2390 C C . VAL A 1 321 ? -0.976 -12.058 -0.821 1.00 81.12 321 VAL A C 1
ATOM 2392 O O . VAL A 1 321 ? -0.121 -12.922 -0.639 1.00 81.12 321 VAL A O 1
ATOM 2395 N N . THR A 1 322 ? -1.402 -11.687 -2.023 1.00 83.06 322 THR A N 1
ATOM 2396 C CA . THR A 1 322 ? -0.895 -12.251 -3.281 1.00 83.06 322 THR A CA 1
ATOM 2397 C C . THR A 1 322 ? 0.137 -11.358 -3.963 1.00 83.06 322 THR A C 1
ATOM 2399 O O . THR A 1 322 ? 0.977 -11.867 -4.697 1.00 83.06 322 THR A O 1
ATOM 2402 N N . GLY A 1 323 ? 0.119 -10.057 -3.670 1.00 86.94 323 GLY A N 1
ATOM 2403 C CA . GLY A 1 323 ? 1.127 -9.088 -4.093 1.00 86.94 323 GLY A CA 1
ATOM 2404 C C . GLY A 1 323 ? 1.294 -7.991 -3.046 1.00 86.94 323 GLY A C 1
ATOM 2405 O O . GLY A 1 323 ? 0.376 -7.726 -2.262 1.00 86.94 323 GLY A O 1
ATOM 2406 N N . LEU A 1 324 ? 2.471 -7.372 -3.026 1.00 90.19 324 LEU A N 1
ATOM 2407 C CA . LEU A 1 324 ? 2.804 -6.274 -2.127 1.00 90.19 324 LEU A CA 1
ATOM 2408 C C . LEU A 1 324 ? 3.353 -5.094 -2.922 1.00 90.19 324 LEU A C 1
ATOM 2410 O O . LEU A 1 324 ? 4.016 -5.256 -3.937 1.00 90.19 324 LEU A O 1
ATOM 2414 N N . GLY A 1 325 ? 3.098 -3.899 -2.414 1.00 85.50 325 GLY A N 1
ATOM 2415 C CA . GLY A 1 325 ? 3.761 -2.676 -2.836 1.00 85.50 325 GLY A CA 1
ATOM 2416 C C . GLY A 1 325 ? 3.898 -1.741 -1.646 1.00 85.50 325 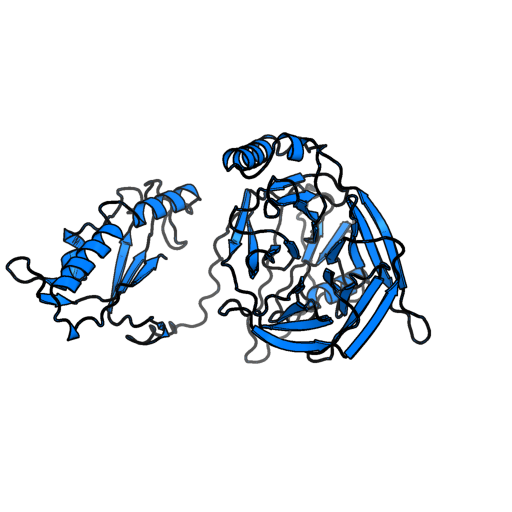GLY A C 1
ATOM 2417 O O . GLY A 1 325 ? 3.320 -1.983 -0.587 1.00 85.50 325 GLY A O 1
ATOM 2418 N N . PHE A 1 326 ? 4.651 -0.663 -1.806 1.00 79.69 326 PHE A N 1
ATOM 2419 C CA . PHE A 1 326 ? 4.734 0.377 -0.790 1.00 79.69 326 PHE A CA 1
ATOM 2420 C C . PHE A 1 326 ? 4.398 1.727 -1.408 1.00 79.69 326 PHE A C 1
ATOM 2422 O O . PHE A 1 326 ? 4.815 2.039 -2.523 1.00 79.69 326 PHE A O 1
ATOM 2429 N N . SER A 1 327 ? 3.609 2.508 -0.684 1.00 70.56 327 SER A N 1
ATOM 2430 C CA . SER A 1 327 ? 3.251 3.876 -1.034 1.00 70.56 327 SER A CA 1
ATOM 2431 C C . SER A 1 327 ? 3.492 4.772 0.173 1.00 70.56 327 SER A C 1
ATOM 2433 O O . SER A 1 327 ? 3.541 4.289 1.300 1.00 70.56 327 SER A O 1
ATOM 2435 N N . HIS A 1 328 ? 3.520 6.082 -0.047 1.00 58.81 328 HIS A N 1
ATOM 2436 C CA . HIS A 1 328 ? 3.562 7.089 1.019 1.00 58.81 328 HIS A CA 1
ATOM 2437 C C . HIS A 1 328 ? 2.613 6.859 2.186 1.00 58.81 328 HIS A C 1
ATOM 2439 O O . HIS A 1 328 ? 2.887 7.218 3.322 1.00 58.81 328 HIS A O 1
ATOM 2445 N N . HIS A 1 329 ? 1.441 6.321 1.879 1.00 54.59 329 HIS A N 1
ATOM 2446 C CA . HIS A 1 329 ? 0.347 6.199 2.823 1.00 54.59 329 HIS A CA 1
ATOM 2447 C C . HIS A 1 329 ? 0.329 4.824 3.510 1.00 54.59 329 HIS A C 1
ATOM 2449 O O . HIS A 1 329 ? -0.580 4.546 4.293 1.00 54.59 329 HIS A O 1
ATOM 2455 N N . GLY A 1 330 ? 1.312 3.967 3.212 1.00 72.25 330 GLY A N 1
ATOM 2456 C CA . GLY A 1 330 ? 1.481 2.647 3.801 1.00 72.25 330 GLY A CA 1
ATOM 2457 C C . GLY A 1 330 ? 1.642 1.526 2.774 1.00 72.25 330 GLY A C 1
ATOM 2458 O O . GLY A 1 330 ? 1.901 1.738 1.583 1.00 72.25 330 GLY A O 1
ATOM 2459 N N . LEU A 1 331 ? 1.471 0.303 3.265 1.00 81.06 331 LEU A N 1
ATOM 2460 C CA . LEU A 1 331 ? 1.632 -0.930 2.512 1.00 81.06 331 LEU A CA 1
ATOM 2461 C C . LEU A 1 331 ? 0.456 -1.125 1.547 1.00 81.06 331 LEU A C 1
ATOM 2463 O O . LEU A 1 331 ? -0.705 -1.114 1.942 1.00 81.06 331 LEU A O 1
ATOM 2467 N N . MET A 1 332 ? 0.743 -1.348 0.274 1.00 86.75 332 MET A N 1
ATOM 2468 C CA . MET A 1 332 ? -0.250 -1.756 -0.714 1.00 86.75 332 MET A CA 1
ATOM 2469 C C . MET A 1 332 ? -0.363 -3.277 -0.687 1.00 86.75 332 MET A C 1
ATOM 2471 O O . MET A 1 332 ? 0.642 -3.976 -0.825 1.00 86.75 332 MET A O 1
ATOM 2475 N N . VAL A 1 333 ? -1.576 -3.794 -0.521 1.00 88.06 333 VAL A N 1
ATOM 2476 C CA . VAL A 1 333 ? -1.836 -5.232 -0.453 1.00 88.06 333 VAL A CA 1
ATOM 2477 C C . VAL A 1 333 ? -2.785 -5.620 -1.579 1.00 88.06 333 VAL A C 1
ATOM 2479 O O . VAL A 1 333 ? -3.912 -5.133 -1.671 1.00 88.06 333 VAL A O 1
ATOM 2482 N N . PHE A 1 334 ? -2.307 -6.507 -2.447 1.00 89.81 334 PHE A N 1
ATOM 2483 C CA . PHE A 1 334 ? -3.082 -7.054 -3.549 1.00 89.81 334 PHE A CA 1
ATOM 2484 C C . PHE A 1 334 ? -3.646 -8.421 -3.170 1.00 89.81 334 PHE A C 1
ATOM 2486 O O . PHE A 1 334 ? -2.885 -9.360 -2.897 1.00 89.81 334 PHE A O 1
ATOM 2493 N N . ASP A 1 335 ? -4.973 -8.529 -3.187 1.00 87.88 335 ASP A N 1
ATOM 2494 C CA . ASP A 1 335 ? -5.714 -9.749 -2.899 1.00 87.88 335 ASP A CA 1
ATOM 2495 C C . ASP A 1 335 ? -6.411 -10.276 -4.153 1.00 87.88 335 ASP A C 1
ATOM 2497 O O . ASP A 1 335 ? -7.554 -9.943 -4.475 1.00 87.88 335 ASP A O 1
ATOM 2501 N N . ARG A 1 336 ? -5.697 -11.144 -4.869 1.00 85.00 336 ARG A N 1
ATOM 2502 C CA . ARG A 1 336 ? -6.210 -11.824 -6.056 1.00 85.00 336 ARG A CA 1
ATOM 2503 C C . ARG A 1 336 ? -7.266 -12.877 -5.724 1.00 85.00 336 ARG A C 1
ATOM 2505 O O . ARG A 1 336 ? -8.069 -13.205 -6.593 1.00 85.00 336 ARG A O 1
ATOM 2512 N N . GLU A 1 337 ? -7.262 -13.442 -4.518 1.00 83.56 337 GLU A N 1
ATOM 2513 C CA . GLU A 1 337 ? -8.216 -14.495 -4.151 1.00 83.56 337 GLU A CA 1
ATOM 2514 C C . GLU A 1 337 ? -9.623 -13.911 -4.001 1.00 83.56 337 GLU A C 1
ATOM 2516 O O . GLU A 1 337 ? -10.576 -14.456 -4.555 1.00 83.56 337 GLU A O 1
ATOM 2521 N N . HIS A 1 338 ? -9.733 -12.756 -3.341 1.00 84.31 338 HIS A N 1
ATOM 2522 C CA . HIS A 1 338 ? -11.001 -12.059 -3.121 1.00 84.31 338 HIS A CA 1
ATOM 2523 C C . HIS A 1 338 ? -11.275 -10.933 -4.126 1.00 84.31 338 HIS A C 1
ATOM 2525 O O . HIS A 1 338 ? -12.349 -10.337 -4.086 1.00 84.31 338 HIS A O 1
ATOM 2531 N N . GLN A 1 339 ? -10.343 -10.663 -5.047 1.00 87.12 339 GLN A N 1
ATOM 2532 C CA . GLN A 1 339 ? -10.438 -9.594 -6.049 1.00 87.12 339 GLN A CA 1
ATOM 2533 C C . GLN A 1 339 ? -10.536 -8.198 -5.421 1.00 87.12 339 GLN A C 1
ATOM 2535 O O . GLN A 1 339 ? -11.350 -7.359 -5.819 1.00 87.12 339 GLN A O 1
ATOM 2540 N N . LEU A 1 340 ? -9.678 -7.953 -4.431 1.00 87.50 340 LEU A N 1
ATOM 2541 C CA . LEU A 1 340 ? -9.640 -6.725 -3.651 1.00 87.50 340 LEU A CA 1
ATOM 2542 C C . LEU A 1 340 ? -8.251 -6.083 -3.690 1.00 87.50 340 LEU A C 1
ATOM 2544 O O . LEU A 1 340 ? -7.207 -6.737 -3.719 1.00 87.50 340 LEU A O 1
ATOM 2548 N N . TYR A 1 341 ? -8.253 -4.760 -3.654 1.00 86.81 341 TYR A N 1
ATOM 2549 C CA . TYR A 1 341 ? -7.100 -3.938 -3.342 1.00 86.81 341 TYR A CA 1
ATOM 2550 C C . TYR A 1 341 ? -7.272 -3.358 -1.940 1.00 86.81 341 TYR A C 1
ATOM 2552 O O . TYR A 1 341 ? -8.319 -2.801 -1.605 1.00 86.81 341 TYR A O 1
ATOM 2560 N N . HIS A 1 342 ? -6.223 -3.466 -1.137 1.00 83.69 342 HIS A N 1
ATOM 2561 C CA . HIS A 1 342 ? -6.199 -3.029 0.247 1.00 83.69 342 HIS A CA 1
ATOM 2562 C C . HIS A 1 342 ? -5.063 -2.030 0.446 1.00 83.69 342 HIS A C 1
ATOM 2564 O O . HIS A 1 342 ? -3.934 -2.254 0.004 1.00 83.69 342 HIS A O 1
ATOM 2570 N N . GLN A 1 343 ? -5.347 -0.945 1.159 1.00 77.62 343 GLN A N 1
ATOM 2571 C CA . GLN A 1 343 ? -4.322 -0.022 1.622 1.00 77.62 343 GLN A CA 1
ATOM 2572 C C . GLN A 1 343 ? -4.104 -0.266 3.110 1.00 77.62 343 GLN A C 1
ATOM 2574 O O . GLN A 1 343 ? -5.000 -0.053 3.913 1.00 77.62 343 GLN A O 1
ATOM 2579 N N . ALA A 1 344 ? -2.940 -0.772 3.484 1.00 73.81 344 ALA A N 1
ATOM 2580 C CA . ALA A 1 344 ? -2.597 -1.087 4.857 1.00 73.81 344 ALA A CA 1
ATOM 2581 C C . ALA A 1 344 ? -1.785 0.050 5.488 1.00 73.81 344 ALA A C 1
ATOM 2583 O O . ALA A 1 344 ? -0.670 0.352 5.067 1.00 73.81 344 ALA A O 1
ATOM 2584 N N . HIS A 1 345 ? -2.328 0.655 6.538 1.00 69.00 345 HIS A N 1
ATOM 2585 C CA . HIS A 1 345 ? -1.617 1.622 7.357 1.00 69.00 345 HIS A CA 1
ATOM 2586 C C . HIS A 1 345 ? -0.739 0.896 8.378 1.00 69.00 345 HIS A C 1
ATOM 2588 O O . HIS A 1 345 ? -1.192 0.006 9.106 1.00 69.00 345 HIS A O 1
ATOM 2594 N N . ILE A 1 346 ? 0.532 1.290 8.413 1.00 64.69 346 ILE A N 1
ATOM 2595 C CA . ILE A 1 346 ? 1.529 0.805 9.365 1.00 64.69 346 ILE A CA 1
ATOM 2596 C C . ILE A 1 346 ? 1.556 1.823 10.499 1.00 64.69 346 ILE A C 1
ATOM 2598 O O . ILE A 1 346 ? 2.011 2.947 10.309 1.00 64.69 346 ILE A O 1
ATOM 2602 N N . THR A 1 347 ? 1.008 1.470 11.659 1.00 54.28 347 THR A N 1
ATOM 2603 C CA . THR A 1 347 ? 0.929 2.403 12.787 1.00 54.28 347 THR A CA 1
ATOM 2604 C C . THR A 1 347 ? 1.995 2.095 13.831 1.00 54.28 347 THR A C 1
ATOM 2606 O O . THR A 1 347 ? 1.993 1.002 14.408 1.00 54.28 347 THR A O 1
ATOM 2609 N N . ASP A 1 348 ? 2.805 3.100 14.163 1.00 43.09 348 ASP A N 1
ATOM 2610 C CA . ASP A 1 348 ? 3.550 3.133 15.429 1.00 43.09 348 ASP A CA 1
ATOM 2611 C C . ASP A 1 348 ? 2.773 3.894 16.513 1.00 43.09 348 ASP A C 1
ATOM 2613 O O . ASP A 1 348 ? 2.757 3.470 17.664 1.00 43.09 348 ASP A O 1
ATOM 2617 N N . VAL A 1 349 ? 2.053 4.961 16.151 1.00 33.59 349 VAL A N 1
ATOM 2618 C CA . VAL A 1 349 ? 1.061 5.679 16.971 1.00 33.59 349 VAL A CA 1
ATOM 2619 C C . VAL A 1 349 ? 0.194 6.477 15.991 1.00 33.59 349 VAL A C 1
ATOM 2621 O O . VAL A 1 349 ? 0.742 7.263 15.225 1.00 33.59 349 VAL A O 1
ATOM 2624 N N . MET A 1 350 ? -1.134 6.332 15.999 1.00 30.11 350 MET A N 1
ATOM 2625 C CA . MET A 1 350 ? -2.011 7.337 15.378 1.00 30.11 350 MET A CA 1
ATOM 2626 C C . MET A 1 350 ? -1.805 8.648 16.148 1.00 30.11 350 MET A C 1
ATOM 2628 O O . MET A 1 350 ? -2.303 8.787 17.267 1.00 30.11 350 MET A O 1
ATOM 2632 N N . ARG A 1 351 ? -1.004 9.581 15.619 1.00 30.83 351 ARG A N 1
ATOM 2633 C CA . ARG A 1 351 ? -0.952 10.938 16.169 1.00 30.83 351 ARG A CA 1
ATOM 2634 C C . ARG A 1 351 ? -2.171 11.711 15.666 1.00 30.83 351 ARG A C 1
ATOM 2636 O O . ARG A 1 351 ? -2.542 11.553 14.504 1.00 30.83 351 ARG A O 1
ATOM 2643 N N . PRO A 1 352 ? -2.814 12.515 16.527 1.00 28.89 352 PRO A N 1
ATOM 2644 C CA . PRO A 1 352 ? -3.868 13.412 16.084 1.00 28.89 352 PRO A CA 1
ATOM 2645 C C . PRO A 1 352 ? -3.317 14.317 14.980 1.00 28.89 352 PRO A C 1
ATOM 2647 O O . PRO A 1 352 ? -2.181 14.779 15.067 1.00 28.89 352 PRO A O 1
ATOM 2650 N N . VAL A 1 353 ? -4.122 14.552 13.945 1.00 30.69 353 VAL A N 1
ATOM 2651 C CA . VAL A 1 353 ? -3.848 15.594 12.954 1.00 30.69 353 VAL A CA 1
ATOM 2652 C C . VAL A 1 353 ? -3.755 16.907 13.726 1.00 30.69 353 VAL A C 1
ATOM 2654 O O . VAL A 1 353 ? -4.758 17.358 14.282 1.00 30.69 353 VAL A O 1
ATOM 2657 N N . ASP A 1 354 ? -2.559 17.492 13.810 1.00 31.69 354 ASP A N 1
ATOM 2658 C CA . ASP A 1 354 ? -2.405 18.835 14.359 1.00 31.69 354 ASP A CA 1
ATOM 2659 C C . ASP A 1 354 ? -3.320 19.762 13.559 1.00 31.69 354 ASP A C 1
ATOM 2661 O O . ASP A 1 354 ? -3.282 19.782 12.326 1.00 31.69 354 ASP A O 1
ATOM 2665 N N . GLY A 1 355 ? -4.200 20.467 14.273 1.00 33.47 355 GLY A N 1
ATOM 2666 C CA . GLY A 1 355 ? -5.226 21.319 13.691 1.00 33.47 355 GLY A CA 1
ATOM 2667 C C . GLY A 1 355 ? -4.615 22.284 12.683 1.00 33.47 355 GLY A C 1
ATOM 2668 O O . GLY A 1 355 ? -4.005 23.287 13.057 1.00 33.47 355 GLY A O 1
ATOM 2669 N N . GLY A 1 356 ? -4.783 21.971 11.398 1.00 29.14 356 GLY A N 1
ATOM 2670 C CA . GLY A 1 356 ? -4.421 22.873 10.320 1.00 29.14 356 GLY A CA 1
ATOM 2671 C C . GLY A 1 356 ? -5.124 24.222 10.517 1.00 29.14 356 GLY A C 1
ATOM 2672 O O . GLY A 1 356 ? -6.216 24.276 11.092 1.00 29.14 356 GLY A O 1
ATOM 2673 N N . PRO A 1 357 ? -4.520 25.331 10.064 1.00 34.22 357 PRO A N 1
ATOM 2674 C CA . PRO A 1 357 ? -5.106 26.651 10.188 1.00 34.22 357 PRO A CA 1
ATOM 2675 C C . PRO A 1 357 ? -6.483 26.624 9.537 1.00 34.22 357 PRO A C 1
ATOM 2677 O O . PRO A 1 357 ? -6.616 26.277 8.363 1.00 34.22 357 PRO A O 1
ATOM 2680 N N . VAL A 1 358 ? -7.492 26.975 10.335 1.00 36.34 358 VAL A N 1
ATOM 2681 C CA . VAL A 1 358 ? -8.890 27.109 9.931 1.00 36.34 358 VAL A CA 1
ATOM 2682 C C . VAL A 1 358 ? -8.937 28.064 8.741 1.00 36.34 358 VAL A C 1
ATOM 2684 O O . VAL A 1 358 ? -8.869 29.287 8.884 1.00 36.34 358 VAL A O 1
ATOM 2687 N N . ALA A 1 359 ? -8.966 27.493 7.539 1.00 31.64 359 ALA A N 1
ATOM 2688 C CA . ALA A 1 359 ? -9.008 28.239 6.302 1.00 31.64 359 ALA A CA 1
ATOM 2689 C C . ALA A 1 359 ? -10.401 28.853 6.160 1.00 31.64 359 ALA A C 1
ATOM 2691 O O . ALA A 1 359 ? -11.317 28.240 5.628 1.00 31.64 359 ALA A O 1
ATOM 2692 N N . GLY A 1 360 ? -10.531 30.091 6.634 1.00 36.09 360 GLY A N 1
ATOM 2693 C CA . GLY A 1 360 ? -11.650 30.973 6.336 1.00 36.09 360 GLY A CA 1
ATOM 2694 C C . GLY A 1 360 ? -12.913 30.684 7.145 1.00 36.09 360 GLY A C 1
ATOM 2695 O O . GLY A 1 360 ? -13.405 29.566 7.223 1.00 36.09 360 GLY A O 1
ATOM 2696 N N . ASN A 1 361 ? -13.489 31.750 7.699 1.00 34.50 361 ASN A N 1
ATOM 2697 C CA . ASN A 1 361 ? -14.770 31.782 8.410 1.00 34.50 361 ASN A CA 1
ATOM 2698 C C . ASN A 1 361 ? -15.983 31.500 7.499 1.00 34.50 361 ASN A C 1
ATOM 2700 O O . ASN A 1 361 ? -16.933 32.280 7.443 1.00 34.50 361 ASN A O 1
ATOM 2704 N N . ARG A 1 362 ? -15.969 30.392 6.763 1.00 35.62 362 ARG A N 1
ATOM 2705 C CA . ARG A 1 362 ? -17.147 29.833 6.107 1.00 35.62 362 ARG A CA 1
ATOM 2706 C C . ARG A 1 362 ? -17.133 28.338 6.357 1.00 35.62 362 ARG A C 1
ATOM 2708 O O . ARG A 1 362 ? -16.506 27.591 5.616 1.00 35.62 362 ARG A O 1
ATOM 2715 N N . HIS A 1 363 ? -17.838 27.928 7.411 1.00 36.53 363 HIS A N 1
ATOM 2716 C CA . HIS A 1 363 ? -18.312 26.555 7.535 1.00 36.53 363 HIS A CA 1
ATOM 2717 C C . HIS A 1 363 ? -18.895 26.175 6.163 1.00 36.53 363 HIS A C 1
ATOM 2719 O O . HIS A 1 363 ? -19.775 26.906 5.690 1.00 36.53 363 HIS A O 1
ATOM 2725 N N . PRO A 1 364 ? -18.385 25.138 5.468 1.00 42.25 364 PRO A N 1
ATOM 2726 C CA . PRO A 1 364 ? -19.038 24.657 4.258 1.00 42.25 364 PRO A CA 1
ATOM 2727 C C . PRO A 1 364 ? -20.452 24.315 4.711 1.00 42.25 364 PRO A C 1
ATOM 2729 O O . PRO A 1 364 ? -20.601 23.505 5.622 1.00 42.25 364 PRO A O 1
ATOM 2732 N N . GLY A 1 365 ? -21.454 25.074 4.259 1.00 48.75 365 GLY A N 1
ATOM 2733 C CA . GLY A 1 365 ? -22.805 25.017 4.820 1.00 48.75 365 GLY A CA 1
ATOM 2734 C C . GLY A 1 365 ? -23.271 23.571 4.994 1.00 48.75 365 GLY A C 1
ATOM 2735 O O . GLY A 1 365 ? -22.852 22.703 4.226 1.00 48.75 365 GLY A O 1
ATOM 2736 N N . TYR A 1 366 ? -24.079 23.312 6.028 1.00 56.94 366 TYR A N 1
ATOM 2737 C CA . TYR A 1 366 ? -24.644 21.984 6.273 1.00 56.94 366 TYR A CA 1
ATOM 2738 C C . TYR A 1 366 ? -25.129 21.362 4.961 1.00 56.94 366 TYR A C 1
ATOM 2740 O O . TYR A 1 366 ? -25.711 22.054 4.118 1.00 56.94 366 TYR A O 1
ATOM 2748 N N . LEU A 1 367 ? -24.850 20.068 4.779 1.00 67.44 367 LEU A N 1
ATOM 2749 C CA . LEU A 1 367 ? -25.315 19.343 3.602 1.00 67.44 367 LEU A CA 1
ATOM 2750 C C . LEU A 1 367 ? -26.836 19.546 3.462 1.00 67.44 367 LEU A C 1
ATOM 2752 O O . LEU A 1 367 ? -27.538 19.455 4.472 1.00 67.44 367 LEU A O 1
ATOM 2756 N N . PRO A 1 368 ? -27.364 19.832 2.258 1.00 71.06 368 PRO A N 1
ATOM 2757 C CA . PRO A 1 368 ? -28.794 20.060 2.104 1.00 71.06 368 PRO A CA 1
ATOM 2758 C C . PRO A 1 368 ? -29.588 18.805 2.494 1.00 71.06 368 PRO A C 1
ATOM 2760 O O . PRO A 1 368 ? -29.271 17.700 2.037 1.00 71.06 368 PRO A O 1
ATOM 2763 N N . ALA A 1 369 ? -30.611 18.995 3.330 1.00 73.75 369 ALA A N 1
ATOM 2764 C CA . ALA A 1 369 ? -31.513 17.953 3.816 1.00 73.75 369 ALA A CA 1
ATOM 2765 C C . ALA A 1 369 ? -32.126 17.133 2.665 1.00 73.75 369 ALA A C 1
ATOM 2767 O O . ALA A 1 369 ? -32.429 17.667 1.596 1.00 73.75 369 ALA A O 1
ATOM 2768 N N . GLY A 1 370 ? -32.289 15.826 2.876 1.00 71.12 370 GLY A N 1
ATOM 2769 C CA . GLY A 1 370 ? -32.937 14.909 1.934 1.00 71.12 370 GLY A CA 1
ATOM 2770 C C . GLY A 1 370 ? -32.146 14.567 0.667 1.00 71.12 370 GLY A C 1
ATOM 2771 O O . GLY A 1 370 ? -32.661 13.875 -0.212 1.00 71.12 370 GLY A O 1
ATOM 2772 N N . THR A 1 371 ? -30.900 15.032 0.532 1.00 75.06 371 THR A N 1
ATOM 2773 C CA . THR A 1 371 ? -30.086 14.782 -0.667 1.00 75.06 371 THR A CA 1
ATOM 2774 C C . THR A 1 371 ? -29.369 13.433 -0.630 1.00 75.06 371 THR A C 1
ATOM 2776 O O . THR A 1 371 ? -29.242 12.776 0.403 1.00 75.06 371 THR A O 1
ATOM 2779 N N . THR A 1 372 ? -28.817 13.021 -1.774 1.00 72.12 372 THR A N 1
ATOM 2780 C CA . THR A 1 372 ? -27.919 11.858 -1.847 1.00 72.12 372 THR A CA 1
ATOM 2781 C C . THR A 1 372 ? -26.682 12.021 -0.959 1.00 72.12 372 THR A C 1
ATOM 2783 O O . THR A 1 372 ? -26.206 11.030 -0.411 1.00 72.12 372 THR A O 1
ATOM 2786 N N . ALA A 1 373 ? -26.201 13.254 -0.751 1.00 66.00 373 ALA A N 1
ATOM 2787 C CA . ALA A 1 373 ? -25.063 13.548 0.120 1.00 66.00 373 ALA A CA 1
ATOM 2788 C C . ALA A 1 373 ? -25.371 13.293 1.606 1.00 66.00 373 ALA A C 1
ATOM 2790 O O . ALA A 1 373 ? -24.504 12.813 2.332 1.00 66.00 373 ALA A O 1
ATOM 2791 N N . THR A 1 374 ? -26.609 13.537 2.050 1.00 63.94 374 THR A N 1
ATOM 2792 C CA . THR A 1 374 ? -27.080 13.165 3.399 1.00 63.94 374 THR A CA 1
ATOM 2793 C C . THR A 1 374 ? -27.643 11.745 3.454 1.00 63.94 374 THR A C 1
ATOM 2795 O O . THR A 1 374 ? -28.169 11.324 4.481 1.00 63.94 374 THR A O 1
ATOM 2798 N N . ALA A 1 375 ? -27.536 10.983 2.359 1.00 64.06 375 ALA A N 1
ATOM 2799 C CA . ALA A 1 375 ? -28.173 9.680 2.181 1.00 64.06 375 ALA A CA 1
ATOM 2800 C C . ALA A 1 375 ? -29.688 9.686 2.484 1.00 64.06 375 ALA A C 1
ATOM 2802 O O . ALA A 1 375 ? -30.227 8.673 2.927 1.00 64.06 375 ALA A O 1
ATOM 2803 N N . GLY A 1 376 ? -30.361 10.812 2.229 1.00 70.50 376 GLY A N 1
ATOM 2804 C CA . GLY A 1 376 ? -31.798 10.982 2.443 1.00 70.50 376 GLY A CA 1
ATOM 2805 C C . GLY A 1 376 ? -32.212 11.443 3.842 1.00 70.50 376 GLY A C 1
ATOM 2806 O O . GLY A 1 376 ? -33.411 11.529 4.070 1.00 70.50 376 GLY A O 1
ATOM 2807 N N . ILE A 1 377 ? -31.273 11.756 4.746 1.00 74.31 377 ILE A N 1
ATOM 2808 C CA . ILE A 1 377 ? -31.577 12.333 6.071 1.00 74.31 377 ILE A CA 1
ATOM 2809 C C . ILE A 1 377 ? -32.063 13.776 5.901 1.00 74.31 377 ILE A C 1
ATOM 2811 O O . ILE A 1 377 ? -31.382 14.571 5.234 1.00 74.31 377 ILE A O 1
ATOM 2815 N N . HIS A 1 378 ? -33.197 14.109 6.515 1.00 77.12 378 HIS A N 1
ATOM 2816 C CA . HIS A 1 378 ? -33.758 15.458 6.591 1.00 77.12 378 HIS A CA 1
ATOM 2817 C C . HIS A 1 378 ? -33.511 16.100 7.958 1.00 77.12 378 HIS A C 1
ATOM 2819 O O . HIS A 1 378 ? -33.105 17.261 8.011 1.00 77.12 378 HIS A O 1
ATOM 2825 N N . ASP A 1 379 ? -33.656 15.321 9.030 1.00 77.81 379 ASP A N 1
ATOM 2826 C CA . ASP A 1 379 ? -33.656 15.765 10.420 1.00 77.81 379 ASP A CA 1
ATOM 2827 C C . ASP A 1 379 ? -32.687 14.899 11.241 1.00 77.81 379 ASP A C 1
ATOM 2829 O O . ASP A 1 379 ? -32.971 13.758 11.620 1.00 77.81 379 ASP A O 1
ATOM 2833 N N . LEU A 1 380 ? -31.491 15.449 11.486 1.00 79.44 380 LEU A N 1
ATOM 2834 C CA . LEU A 1 380 ? -30.404 14.782 12.205 1.00 79.44 380 LEU A CA 1
ATOM 2835 C C . LEU A 1 380 ? -30.407 15.158 13.693 1.00 79.44 380 LEU A C 1
ATOM 2837 O O . LEU A 1 380 ? -30.237 16.324 14.049 1.00 79.44 380 LEU A O 1
ATOM 2841 N N . CYS A 1 381 ? -30.472 14.155 14.565 1.00 81.12 381 CYS A N 1
ATOM 2842 C CA . CYS A 1 381 ? -30.304 14.310 16.005 1.00 81.12 381 CYS A CA 1
ATOM 2843 C C . CYS A 1 381 ? -28.869 13.966 16.443 1.00 81.12 381 CYS A C 1
ATOM 2845 O O . CYS A 1 381 ? -28.346 12.904 16.103 1.00 81.12 381 CYS A O 1
ATOM 2847 N N . LEU A 1 382 ? -28.233 14.846 17.223 1.00 83.44 382 LEU A N 1
ATOM 2848 C CA . LEU A 1 382 ? -26.924 14.597 17.836 1.00 83.44 382 LEU A CA 1
ATOM 2849 C C . LEU A 1 382 ? -27.090 14.008 19.242 1.00 83.44 382 LEU A C 1
ATOM 2851 O O . LEU A 1 382 ? -27.728 14.610 20.106 1.00 83.44 382 LEU A O 1
ATOM 2855 N N . LEU A 1 383 ? -26.450 12.866 19.479 1.00 82.88 383 LEU A N 1
ATOM 2856 C CA . LEU A 1 383 ? -26.446 12.138 20.741 1.00 82.88 383 LEU A CA 1
ATOM 2857 C C . LEU A 1 383 ? -25.019 12.061 21.290 1.00 82.88 383 LEU A C 1
ATOM 2859 O O . LEU A 1 383 ? -24.125 11.533 20.631 1.00 82.88 383 LEU A O 1
ATOM 2863 N N . TYR A 1 384 ? -24.808 12.548 22.512 1.00 86.19 384 TYR A N 1
ATOM 2864 C CA . TYR A 1 384 ? -23.513 12.447 23.185 1.00 86.19 384 TYR A CA 1
ATOM 2865 C C . TYR A 1 384 ? -23.442 11.156 23.996 1.00 86.19 384 TYR A C 1
ATOM 2867 O O . TYR A 1 384 ? -24.121 11.045 25.015 1.00 86.19 384 TYR A O 1
ATOM 2875 N N . VAL A 1 385 ? -22.634 10.191 23.563 1.00 82.50 385 VAL A N 1
ATOM 2876 C CA . VAL A 1 385 ? -22.498 8.874 24.209 1.00 82.50 385 VAL A CA 1
ATOM 2877 C C . VAL A 1 385 ? -21.109 8.672 24.812 1.00 82.50 385 VAL A C 1
ATOM 2879 O O . VAL A 1 385 ? -20.163 9.381 24.483 1.00 82.50 385 VAL A O 1
ATOM 2882 N N . GLY A 1 386 ? -20.965 7.693 25.702 1.00 84.50 386 GLY A N 1
ATOM 2883 C CA . GLY A 1 386 ? -19.682 7.396 26.343 1.00 84.50 386 GLY A CA 1
ATOM 2884 C C . GLY A 1 386 ? -19.467 8.210 27.616 1.00 84.50 386 GLY A C 1
ATOM 2885 O O . GLY A 1 386 ? -20.413 8.473 28.350 1.00 84.50 386 GLY A O 1
ATOM 2886 N N . GLY A 1 387 ? -18.227 8.554 27.951 1.00 78.19 387 GLY A N 1
ATOM 2887 C CA . GLY A 1 387 ? -17.923 9.246 29.204 1.00 78.19 387 GLY A CA 1
ATOM 2888 C C . GLY A 1 387 ? -18.450 10.686 29.250 1.00 78.19 387 GLY A C 1
ATOM 2889 O O . GLY A 1 387 ? -18.322 11.446 28.292 1.00 78.19 387 GLY A O 1
ATOM 2890 N N . GLU A 1 388 ? -18.963 11.096 30.408 1.00 78.56 388 GLU A N 1
ATOM 2891 C CA . GLU A 1 388 ? -19.129 12.498 30.802 1.00 78.56 388 GLU A CA 1
ATOM 2892 C C . GLU A 1 388 ? -17.951 12.875 31.715 1.00 78.56 388 GLU A C 1
ATOM 2894 O O . GLU A 1 388 ? -17.996 12.746 32.946 1.00 78.56 388 GLU A O 1
ATOM 2899 N N . GLY A 1 389 ? -16.825 13.231 31.090 1.00 70.19 389 GLY A N 1
ATOM 2900 C CA . GLY A 1 389 ? -15.545 13.399 31.776 1.00 70.19 389 GLY A CA 1
ATOM 2901 C C . GLY A 1 389 ? -15.091 12.100 32.452 1.00 70.19 389 GLY A C 1
ATOM 2902 O O . GLY A 1 389 ? -14.882 11.082 31.797 1.00 70.19 389 GLY A O 1
ATOM 2903 N N . SER A 1 390 ? -14.929 12.136 33.776 1.00 68.25 390 SER A N 1
ATOM 2904 C CA . SER A 1 390 ? -14.580 10.970 34.603 1.00 68.25 390 SER A CA 1
ATOM 2905 C C . SER A 1 390 ? -15.709 10.529 35.542 1.00 68.25 390 SER A C 1
ATOM 2907 O O . SER A 1 390 ? -15.457 9.769 36.473 1.00 68.25 390 SER A O 1
ATOM 2909 N N . GLN A 1 391 ? -16.928 11.061 35.386 1.00 73.38 391 GLN A N 1
ATOM 2910 C CA . GLN A 1 391 ? -17.979 10.895 36.398 1.00 73.38 391 GLN A CA 1
ATOM 2911 C C . GLN A 1 391 ? -18.921 9.727 36.118 1.00 73.38 391 GLN A C 1
ATOM 2913 O O . GLN A 1 391 ? -19.226 8.957 37.026 1.00 73.38 391 GLN A O 1
ATOM 2918 N N . ARG A 1 392 ? -19.405 9.599 34.880 1.00 80.25 392 ARG A N 1
ATOM 2919 C CA . ARG A 1 392 ? -20.366 8.557 34.495 1.00 80.25 392 ARG A CA 1
ATOM 2920 C C . ARG A 1 392 ? -20.354 8.306 32.995 1.00 80.25 392 ARG A C 1
ATOM 2922 O O . ARG A 1 392 ? -19.886 9.145 32.232 1.00 80.25 392 ARG A O 1
ATOM 2929 N N . VAL A 1 393 ? -20.901 7.163 32.591 1.00 80.62 393 VAL A N 1
ATOM 2930 C CA . VAL A 1 393 ? -21.150 6.836 31.184 1.00 80.62 393 VAL A CA 1
ATOM 2931 C C . VAL A 1 393 ? -22.564 7.284 30.828 1.00 80.62 393 VAL A C 1
ATOM 2933 O O . VAL A 1 393 ? -23.530 6.892 31.487 1.00 80.62 393 VAL A O 1
ATOM 2936 N N . HIS A 1 394 ? -22.691 8.121 29.807 1.00 84.62 394 HIS A N 1
ATOM 2937 C CA . HIS A 1 394 ? -23.962 8.552 29.262 1.00 84.62 394 HIS A CA 1
ATOM 2938 C C . HIS A 1 394 ? -24.447 7.559 28.201 1.00 84.62 394 HIS A C 1
ATOM 2940 O O . HIS A 1 394 ? -23.761 7.288 27.214 1.00 84.62 394 HIS A O 1
ATOM 2946 N N . ARG A 1 395 ? -25.642 7.012 28.445 1.00 86.44 395 ARG A N 1
ATOM 2947 C CA . ARG A 1 395 ? -26.309 6.010 27.608 1.00 86.44 395 ARG A CA 1
ATOM 2948 C C . ARG A 1 395 ? -27.726 6.442 27.271 1.00 86.44 395 ARG A C 1
ATOM 2950 O O . ARG A 1 395 ? -28.412 7.028 28.121 1.00 86.44 395 ARG A O 1
ATOM 2957 N N . TYR A 1 396 ? -28.172 6.063 26.082 1.00 85.62 396 TYR A N 1
ATOM 2958 C CA . TYR A 1 396 ? -29.541 6.263 25.626 1.00 85.62 396 TYR A CA 1
ATOM 2959 C C . TYR A 1 396 ? -30.309 4.941 25.648 1.00 85.62 396 TYR A C 1
ATOM 2961 O O . TYR A 1 396 ? -29.995 4.025 24.898 1.00 85.62 396 TYR A O 1
ATOM 2969 N N . ASP A 1 397 ? -31.291 4.827 26.532 1.00 86.94 397 ASP A N 1
ATOM 2970 C CA . ASP A 1 397 ? -32.250 3.721 26.553 1.00 86.94 397 ASP A CA 1
ATOM 2971 C C . ASP A 1 397 ? -33.477 4.060 25.688 1.00 86.94 397 ASP A C 1
ATOM 2973 O O . ASP A 1 397 ? -33.575 5.144 25.102 1.00 86.94 397 ASP A O 1
ATOM 2977 N N . THR A 1 398 ? -34.415 3.118 25.584 1.00 87.25 398 THR A N 1
ATOM 2978 C CA . THR A 1 398 ? -35.639 3.288 24.792 1.00 87.25 398 THR A CA 1
ATOM 2979 C C . THR A 1 398 ? -36.473 4.472 25.267 1.00 87.25 398 THR A C 1
ATOM 2981 O O . THR A 1 398 ? -37.023 5.191 24.440 1.00 87.25 398 THR A O 1
ATOM 2984 N N . ASP A 1 399 ? -36.523 4.732 26.573 1.00 84.88 399 ASP A N 1
ATOM 2985 C CA . ASP A 1 399 ? -37.335 5.812 27.139 1.00 84.88 399 ASP A CA 1
ATOM 2986 C C . ASP A 1 399 ? -36.804 7.189 26.721 1.00 84.88 399 ASP A C 1
ATOM 2988 O O . ASP A 1 399 ? -37.582 8.087 26.394 1.00 84.88 399 ASP A O 1
ATOM 2992 N N . LYS A 1 400 ? -35.476 7.346 26.660 1.00 85.69 400 LYS A N 1
ATOM 2993 C CA . LYS A 1 400 ? -34.834 8.575 26.170 1.00 85.69 400 LYS A CA 1
ATOM 2994 C C . LYS A 1 400 ? -34.928 8.744 24.654 1.00 85.69 400 LYS A C 1
ATOM 2996 O O . LYS A 1 400 ? -34.991 9.878 24.186 1.00 85.69 400 LYS A O 1
ATOM 3001 N N . LEU A 1 401 ? -34.884 7.651 23.887 1.00 86.00 401 LEU A N 1
ATOM 3002 C CA . LEU A 1 401 ? -34.835 7.699 22.416 1.00 86.00 401 LEU A CA 1
ATOM 3003 C C . LEU A 1 401 ? -36.207 7.784 21.760 1.00 86.00 401 LEU A C 1
ATOM 3005 O O . LEU A 1 401 ? -36.344 8.421 20.719 1.00 86.00 401 LEU A O 1
ATOM 3009 N N . ARG A 1 402 ? -37.230 7.180 22.362 1.00 84.12 402 ARG A N 1
ATOM 3010 C CA . ARG A 1 402 ? -38.596 7.165 21.833 1.00 84.12 402 ARG A CA 1
ATOM 3011 C C . ARG A 1 402 ? -39.139 8.557 21.466 1.00 84.12 402 ARG A C 1
ATOM 3013 O O . ARG A 1 402 ? -39.610 8.683 20.338 1.00 84.12 402 ARG A O 1
ATOM 3020 N N . PRO A 1 403 ? -39.013 9.609 22.305 1.00 81.56 403 PRO A N 1
ATOM 3021 C CA . PRO A 1 403 ? -39.462 10.955 21.931 1.00 81.56 403 PRO A CA 1
ATOM 3022 C C . PRO A 1 403 ? -38.594 11.638 20.859 1.00 81.56 403 PRO A C 1
ATOM 3024 O O . PRO A 1 403 ? -38.970 12.690 20.351 1.00 81.56 403 PRO A O 1
ATOM 3027 N N . LEU A 1 404 ? -37.419 11.088 20.531 1.00 83.06 404 LEU A N 1
ATOM 3028 C CA . LEU A 1 404 ? -36.540 11.604 19.475 1.00 83.06 404 LEU A CA 1
ATOM 3029 C C . LEU A 1 404 ? -36.826 10.931 18.130 1.00 83.06 404 LEU A C 1
ATOM 3031 O O . LEU A 1 404 ? -36.752 11.577 17.092 1.00 83.06 404 LEU A O 1
ATOM 3035 N N . VAL A 1 405 ? -37.169 9.641 18.143 1.00 81.81 405 VAL A N 1
ATOM 3036 C CA . VAL A 1 405 ? -37.577 8.893 16.944 1.00 81.81 405 VAL A CA 1
ATOM 3037 C C . VAL A 1 405 ? -38.976 9.312 16.489 1.00 81.81 405 VAL A C 1
ATOM 3039 O O . VAL A 1 405 ? -39.242 9.369 15.287 1.00 81.81 405 VAL A O 1
ATOM 3042 N N . GLY A 1 406 ? -39.862 9.650 17.428 1.00 76.31 406 GLY A N 1
ATOM 3043 C CA . GLY A 1 406 ? -41.231 10.031 17.116 1.00 76.31 406 GLY A CA 1
ATOM 3044 C C . GLY A 1 406 ? -41.892 10.972 18.103 1.00 76.31 406 GLY A C 1
ATOM 3045 O O . GLY A 1 406 ? -41.551 10.998 19.282 1.00 76.31 406 GLY A O 1
ATOM 3046 N N . TYR A 1 407 ? -42.904 11.689 17.619 1.00 73.25 407 TYR A N 1
ATOM 3047 C CA . TYR A 1 407 ? -43.849 12.399 18.465 1.00 73.25 407 TYR A CA 1
ATOM 3048 C C . TYR A 1 407 ? -44.650 11.393 19.292 1.00 73.25 407 TYR A C 1
ATOM 3050 O O . TYR A 1 407 ? -45.251 10.462 18.748 1.00 73.25 407 TYR A O 1
ATOM 3058 N N . VAL A 1 408 ? -44.633 11.585 20.609 1.00 66.06 408 VAL A N 1
ATOM 3059 C CA . VAL A 1 408 ? -45.352 10.760 21.576 1.00 66.06 408 VAL A CA 1
ATOM 3060 C C . VAL A 1 408 ? -46.519 11.574 22.128 1.00 66.06 408 VAL A C 1
ATOM 3062 O O . VAL A 1 408 ? -46.313 12.678 22.633 1.00 66.06 408 VAL A O 1
ATOM 3065 N N . ASP A 1 409 ? -47.730 11.032 22.042 1.00 67.38 409 ASP A N 1
ATOM 3066 C CA . ASP A 1 409 ? -48.936 11.663 22.572 1.00 67.38 409 ASP A CA 1
ATOM 3067 C C . ASP A 1 409 ? -48.974 11.656 24.117 1.00 67.38 409 ASP A C 1
ATOM 3069 O O . ASP A 1 409 ? -48.133 11.069 24.807 1.00 67.38 409 ASP A O 1
ATOM 3073 N N . ALA A 1 410 ? -50.009 12.274 24.693 1.00 69.31 410 ALA A N 1
ATOM 3074 C CA . ALA A 1 410 ? -50.218 12.310 26.144 1.00 69.31 410 ALA A CA 1
ATOM 3075 C C . ALA A 1 410 ? -50.432 10.920 26.788 1.00 69.31 410 ALA A C 1
ATOM 3077 O O . ALA A 1 410 ? -50.420 10.805 28.014 1.00 69.31 410 ALA A O 1
ATOM 3078 N N . THR A 1 411 ? -50.636 9.870 25.986 1.00 67.38 411 THR A N 1
ATOM 3079 C CA . THR A 1 411 ? -50.835 8.485 26.431 1.00 67.38 411 THR A CA 1
ATOM 3080 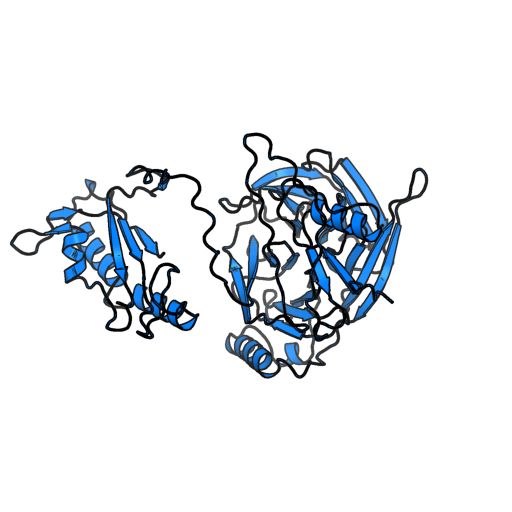C C . THR A 1 411 ? -49.575 7.621 26.286 1.00 67.38 411 THR A C 1
ATOM 3082 O O . THR A 1 411 ? -49.594 6.438 26.635 1.00 67.38 411 THR A O 1
ATOM 3085 N N . GLY A 1 412 ? -48.459 8.198 25.823 1.00 60.53 412 GLY A N 1
ATOM 3086 C CA . GLY A 1 412 ? -47.196 7.487 25.624 1.00 60.53 412 GLY A CA 1
ATOM 3087 C C . GLY A 1 412 ? -47.101 6.758 24.278 1.00 60.53 412 GLY A C 1
ATOM 3088 O O . GLY A 1 412 ? -46.191 5.946 24.077 1.00 60.53 412 GLY A O 1
ATOM 3089 N N . GLN A 1 413 ? -48.024 7.002 23.348 1.00 65.56 413 GLN A N 1
ATOM 3090 C CA . GLN A 1 413 ? -48.098 6.346 22.044 1.00 65.56 413 GLN A CA 1
ATOM 3091 C C . GLN A 1 413 ? -47.427 7.197 20.961 1.00 65.56 413 GLN A C 1
ATOM 3093 O O . GLN A 1 413 ? -47.591 8.408 20.924 1.00 65.56 413 GLN A O 1
ATOM 3098 N N . MET A 1 414 ? -46.663 6.557 20.073 1.00 66.62 414 MET A N 1
ATOM 3099 C CA . MET A 1 414 ? -46.030 7.239 18.940 1.00 66.62 414 MET A CA 1
ATOM 3100 C C . MET A 1 414 ? -47.041 7.485 17.814 1.00 66.62 414 MET A C 1
ATOM 3102 O O . MET A 1 414 ? -47.666 6.517 17.369 1.00 66.62 414 MET A O 1
ATOM 3106 N N . GLU A 1 415 ? -47.168 8.737 17.365 1.00 67.06 415 GLU A N 1
ATOM 3107 C CA . GLU A 1 415 ? -48.101 9.160 16.303 1.00 67.06 415 GLU A CA 1
ATOM 3108 C C . GLU A 1 415 ? -47.393 9.539 14.991 1.00 67.06 415 GLU A C 1
ATOM 3110 O O . GLU A 1 415 ? -47.864 9.167 13.918 1.00 67.06 415 GLU A O 1
ATOM 3115 N N . GLU A 1 416 ? -46.243 10.221 15.057 1.00 68.31 416 GLU A N 1
ATOM 3116 C CA . GLU A 1 416 ? -45.517 10.719 13.877 1.00 68.31 416 GLU A CA 1
ATOM 3117 C C . GLU A 1 416 ? -43.999 10.541 14.025 1.00 68.31 416 GLU A C 1
ATOM 3119 O O . GLU A 1 416 ? -43.474 10.590 15.136 1.00 68.31 416 GLU A O 1
ATOM 3124 N N . ALA A 1 417 ? -43.277 10.341 12.917 1.00 69.38 417 ALA A N 1
ATOM 3125 C CA . ALA A 1 417 ? -41.812 10.310 12.920 1.00 69.38 417 ALA A CA 1
ATOM 3126 C C . ALA A 1 417 ? -41.247 11.723 13.128 1.00 69.38 417 ALA A C 1
ATOM 3128 O O . ALA A 1 417 ? -41.747 12.670 12.526 1.00 69.38 417 ALA A O 1
ATOM 3129 N N . PHE A 1 418 ? -40.214 11.859 13.966 1.00 77.38 418 PHE A N 1
ATOM 3130 C CA . PHE A 1 418 ? -39.646 13.166 14.317 1.00 77.38 418 PHE A CA 1
ATOM 3131 C C . PHE A 1 418 ? -38.238 13.379 13.751 1.00 77.38 418 PHE A C 1
ATOM 3133 O O . PHE A 1 418 ? -38.034 14.318 12.992 1.00 77.38 418 PHE A O 1
ATOM 3140 N N . MET A 1 419 ? -37.282 12.503 14.070 1.00 83.00 419 MET A N 1
ATOM 3141 C CA . MET A 1 419 ? -35.919 12.542 13.518 1.00 83.00 419 MET A CA 1
ATOM 3142 C C . MET A 1 419 ? -35.686 11.321 12.625 1.00 83.00 419 MET A C 1
ATOM 3144 O O . MET A 1 419 ? -36.041 10.201 13.002 1.00 83.00 419 MET A O 1
ATOM 3148 N N . ASP A 1 420 ? -35.059 11.516 11.463 1.00 74.81 420 ASP A N 1
ATOM 3149 C CA . ASP A 1 420 ? -34.772 10.445 10.496 1.00 74.81 420 ASP A CA 1
ATOM 3150 C C . ASP A 1 420 ? -33.275 10.089 10.395 1.00 74.81 420 ASP A C 1
ATOM 3152 O O . ASP A 1 420 ? -32.910 9.098 9.756 1.00 74.81 420 ASP A O 1
ATOM 3156 N N . GLY A 1 421 ? -32.406 10.821 11.101 1.00 79.19 421 GLY A N 1
ATOM 3157 C CA . GLY A 1 421 ? -30.990 10.499 11.264 1.00 79.19 421 GLY A CA 1
ATOM 3158 C C . GLY A 1 421 ? -30.494 10.695 12.694 1.00 79.19 421 GLY A C 1
ATOM 3159 O O . GLY A 1 421 ? -30.920 11.608 13.398 1.00 79.19 421 GLY A O 1
ATOM 3160 N N . PHE A 1 422 ? -29.522 9.877 13.110 1.00 82.38 422 PHE A N 1
ATOM 3161 C CA . PHE A 1 422 ? -28.897 9.986 14.431 1.00 82.38 422 PHE A CA 1
ATOM 3162 C C . PHE A 1 422 ? -27.368 9.926 14.326 1.00 82.38 422 PHE A C 1
ATOM 3164 O O . PHE A 1 422 ? -26.802 9.019 13.712 1.00 82.38 422 PHE A O 1
ATOM 3171 N N . LEU A 1 423 ? -26.694 10.897 14.941 1.00 82.19 423 LEU A N 1
ATOM 3172 C CA . LEU A 1 423 ? -25.239 10.971 15.060 1.00 82.19 423 LEU A CA 1
ATOM 3173 C C . LEU A 1 423 ? -24.857 10.694 16.512 1.00 82.19 423 LEU A C 1
ATOM 3175 O O . LEU A 1 423 ? -25.207 11.476 17.392 1.00 82.19 423 LEU A O 1
ATOM 3179 N N . MET A 1 424 ? -24.144 9.596 16.764 1.00 83.75 424 MET A N 1
ATOM 3180 C CA . MET A 1 424 ? -23.659 9.266 18.104 1.00 83.75 424 MET A CA 1
ATOM 3181 C C . MET A 1 424 ? -22.187 9.645 18.237 1.00 83.75 424 MET A C 1
ATOM 3183 O O . MET A 1 424 ? -21.320 9.010 17.638 1.00 83.75 424 MET A O 1
ATOM 3187 N N . LEU A 1 425 ? -21.911 10.663 19.046 1.00 84.94 425 LEU A N 1
ATOM 3188 C CA . LEU A 1 425 ? -20.583 11.238 19.224 1.00 84.94 425 LEU A CA 1
ATOM 3189 C C . LEU A 1 425 ? -20.098 11.034 20.658 1.00 84.94 425 LEU A C 1
ATOM 3191 O O . LEU A 1 425 ? -20.813 11.366 21.606 1.00 84.94 425 LEU A O 1
ATOM 3195 N N . ALA A 1 426 ? -18.869 10.550 20.824 1.00 86.00 426 ALA A N 1
ATOM 3196 C CA . ALA A 1 426 ? -18.248 10.433 22.137 1.00 86.00 426 ALA A CA 1
ATOM 3197 C C . ALA A 1 426 ? -17.203 11.513 22.385 1.00 86.00 426 ALA A C 1
ATOM 3199 O O . ALA A 1 426 ? -16.277 11.712 21.605 1.00 86.00 426 ALA A O 1
ATOM 3200 N N . GLN A 1 427 ? -17.334 12.195 23.520 1.00 86.50 427 GLN A N 1
ATOM 3201 C CA . GLN A 1 427 ? -16.382 13.220 23.949 1.00 86.50 427 GLN A CA 1
ATOM 3202 C C . GLN A 1 427 ? -15.281 12.633 24.838 1.00 86.50 427 GLN A C 1
ATOM 3204 O O . GLN A 1 427 ? -14.102 12.945 24.657 1.00 86.50 427 GLN A O 1
ATOM 3209 N N . TYR A 1 428 ? -15.653 11.743 25.763 1.00 86.62 428 TYR A N 1
ATOM 3210 C CA . TYR A 1 428 ? -14.740 11.120 26.720 1.00 86.62 428 TYR A CA 1
ATOM 3211 C C . TYR A 1 428 ? -14.868 9.601 26.750 1.00 86.62 428 TYR A C 1
ATOM 3213 O O . TYR A 1 428 ? -15.905 9.033 26.404 1.00 86.62 428 TYR A O 1
ATOM 3221 N N . SER A 1 429 ? -13.803 8.943 27.204 1.00 84.25 429 SER A N 1
ATOM 3222 C CA . SER A 1 429 ? -13.747 7.488 27.325 1.00 84.25 429 SER A CA 1
ATOM 3223 C C . SER A 1 429 ? -14.835 6.937 28.262 1.00 84.25 429 SER A C 1
ATOM 3225 O O . SER A 1 429 ? -14.954 7.409 29.400 1.00 84.25 429 SER A O 1
ATOM 3227 N N . PRO A 1 430 ? -15.565 5.876 27.863 1.00 82.38 430 PRO A N 1
ATOM 3228 C CA . PRO A 1 430 ? -16.485 5.159 28.750 1.00 82.38 430 PRO A CA 1
ATOM 3229 C C . PRO A 1 430 ? -15.787 4.471 29.932 1.00 82.38 430 PRO A C 1
ATOM 3231 O O . PRO A 1 430 ? -16.444 4.087 30.894 1.00 82.38 430 PRO A O 1
ATOM 3234 N N . LEU A 1 431 ? -14.455 4.338 29.900 1.00 79.88 431 LEU A N 1
ATOM 3235 C CA . LEU A 1 431 ? -13.665 3.819 31.021 1.00 79.88 431 LEU A CA 1
ATOM 3236 C C . LEU A 1 431 ? -13.523 4.825 32.177 1.00 79.88 431 LEU A C 1
ATOM 3238 O O . LEU A 1 431 ? -12.904 4.500 33.189 1.00 79.88 431 LEU A O 1
ATOM 3242 N N . LEU A 1 432 ? -14.060 6.044 32.035 1.00 80.81 432 LEU A N 1
ATOM 3243 C CA . LEU A 1 432 ? -14.076 7.101 33.060 1.00 80.81 432 LEU A CA 1
ATOM 3244 C C . LEU A 1 432 ? -12.687 7.502 33.574 1.00 80.81 432 LEU A C 1
ATOM 3246 O O . LEU A 1 432 ? -12.526 8.008 34.681 1.00 80.81 432 LEU A O 1
ATOM 3250 N N . ASN A 1 433 ? -11.666 7.327 32.741 1.00 75.69 433 ASN A N 1
ATOM 3251 C CA . ASN A 1 433 ? -10.276 7.640 33.067 1.00 75.69 433 ASN A CA 1
ATOM 3252 C C . ASN A 1 433 ? -9.886 9.102 32.763 1.00 75.69 433 ASN A C 1
ATOM 3254 O O . ASN A 1 433 ? -8.706 9.447 32.819 1.00 75.69 433 ASN A O 1
ATOM 3258 N N . GLY A 1 434 ? -10.862 9.953 32.424 1.00 78.94 434 GLY A N 1
ATOM 3259 C CA . GLY A 1 434 ? -10.650 11.366 32.101 1.00 78.94 434 GLY A CA 1
ATOM 3260 C C . GLY A 1 434 ? -9.971 11.608 30.750 1.00 78.94 434 GLY A C 1
ATOM 3261 O O . GLY A 1 434 ? -9.481 12.712 30.510 1.00 78.94 434 GLY A O 1
ATOM 3262 N N . ARG A 1 435 ? -9.904 10.592 29.877 1.00 81.06 435 ARG A N 1
ATOM 3263 C CA . ARG A 1 435 ? -9.362 10.740 28.524 1.00 81.06 435 ARG A CA 1
ATOM 3264 C C . ARG A 1 435 ? -10.422 11.187 27.531 1.00 81.06 435 ARG A C 1
ATOM 3266 O O . ARG A 1 435 ? -11.570 10.756 27.622 1.00 81.06 435 ARG A O 1
ATOM 3273 N N . ALA A 1 436 ? -10.013 12.023 26.583 1.00 85.62 436 ALA A N 1
ATOM 3274 C CA . ALA A 1 436 ? -10.882 12.621 25.579 1.00 85.62 436 ALA A CA 1
ATOM 3275 C C . ALA A 1 436 ? -10.600 12.085 24.169 1.00 85.62 436 ALA A C 1
ATOM 3277 O O . ALA A 1 436 ? -9.466 11.716 23.844 1.00 85.62 436 ALA A O 1
ATOM 3278 N N . PHE A 1 437 ? -11.635 12.060 23.330 1.00 81.25 437 PHE A N 1
ATOM 3279 C CA . PHE A 1 437 ? -11.528 11.702 21.912 1.00 81.25 437 PHE A CA 1
ATOM 3280 C C . PHE A 1 437 ? -11.227 12.910 21.012 1.00 81.25 437 PHE A C 1
ATOM 3282 O O . PHE A 1 437 ? -10.650 12.731 19.944 1.00 81.25 437 PHE A O 1
ATOM 3289 N N . ALA A 1 438 ? -11.534 14.132 21.464 1.00 77.44 438 ALA A N 1
ATOM 3290 C CA . ALA A 1 438 ? -11.250 15.367 20.733 1.00 77.44 438 ALA A CA 1
ATOM 3291 C C . ALA A 1 438 ? -10.157 16.212 21.414 1.00 77.44 438 ALA A C 1
ATOM 3293 O O . ALA A 1 438 ? -10.029 16.222 22.640 1.00 77.44 438 ALA A O 1
ATOM 3294 N N . ALA A 1 439 ? -9.357 16.912 20.605 1.00 67.12 439 ALA A N 1
ATOM 3295 C CA . ALA A 1 439 ? -8.176 17.657 21.057 1.00 67.12 439 ALA A CA 1
ATOM 3296 C C . ALA A 1 439 ? -8.506 18.968 21.797 1.00 67.12 439 ALA A C 1
ATOM 3298 O O . ALA A 1 439 ? -7.684 19.479 22.553 1.00 67.12 439 ALA A O 1
ATOM 3299 N N . ASP A 1 440 ? -9.701 19.513 21.584 1.00 78.38 440 ASP A N 1
ATOM 3300 C CA . ASP A 1 440 ? -10.225 20.719 22.230 1.00 78.38 440 ASP A CA 1
ATOM 3301 C C . ASP A 1 440 ? -10.851 20.442 23.610 1.00 78.38 440 ASP A C 1
ATOM 3303 O O . ASP A 1 440 ? -11.156 21.369 24.365 1.00 78.38 440 ASP A O 1
ATOM 3307 N N . LEU A 1 441 ? -11.006 19.168 23.975 1.00 76.19 441 LEU A N 1
ATOM 3308 C CA . LEU A 1 441 ? -11.573 18.741 25.246 1.00 76.19 441 LEU A CA 1
ATOM 3309 C C . LEU A 1 441 ? -10.496 18.565 26.324 1.00 76.19 441 LEU A C 1
ATOM 3311 O O . LEU A 1 441 ? -9.386 18.092 26.088 1.00 76.19 441 LEU A O 1
ATOM 3315 N N . LYS A 1 442 ? -10.841 18.910 27.570 1.00 78.56 442 LYS A N 1
ATOM 3316 C CA . LYS A 1 442 ? -9.935 18.765 28.721 1.00 78.56 442 LYS A CA 1
ATOM 3317 C C . LYS A 1 442 ? -9.695 17.296 29.059 1.00 78.56 442 LYS A C 1
ATOM 3319 O O . LYS A 1 442 ? -10.609 16.652 29.552 1.00 78.56 442 LYS A O 1
ATOM 3324 N N . GLY A 1 443 ? -8.471 16.802 28.915 1.00 77.75 443 GLY A N 1
ATOM 3325 C CA . GLY A 1 443 ? -8.110 15.438 29.301 1.00 77.75 443 GLY A CA 1
ATOM 3326 C C . GLY A 1 443 ? -6.856 14.966 28.579 1.00 77.75 443 GLY A C 1
ATOM 3327 O O . GLY A 1 443 ? -6.360 15.638 27.680 1.00 77.75 443 GLY A O 1
ATOM 3328 N N . SER A 1 444 ? -6.317 13.812 28.975 1.00 75.69 444 SER A N 1
ATOM 3329 C CA . SER A 1 444 ? -5.300 13.152 28.145 1.00 75.69 444 SER A CA 1
ATOM 3330 C C . SER A 1 444 ? -5.949 12.529 26.901 1.00 75.69 444 SER A C 1
ATOM 3332 O O . SER A 1 444 ? -7.117 12.150 26.968 1.00 75.69 444 SER A O 1
ATOM 3334 N N . PRO A 1 445 ? -5.222 12.363 25.787 1.00 78.06 445 PRO A N 1
ATOM 3335 C CA . PRO A 1 445 ? -5.759 11.677 24.615 1.00 78.06 445 PRO A CA 1
ATOM 3336 C C . PRO A 1 445 ? -6.189 10.237 24.929 1.00 78.06 445 PRO A C 1
ATOM 3338 O O . PRO A 1 445 ? -5.537 9.539 25.718 1.00 78.06 445 PRO A O 1
ATOM 3341 N N . SER A 1 446 ? -7.282 9.804 24.304 1.00 76.19 446 SER A N 1
ATOM 3342 C CA . SER A 1 446 ? -7.761 8.419 24.318 1.00 76.19 446 SER A CA 1
ATOM 3343 C C . SER A 1 446 ? -6.728 7.441 23.740 1.00 76.19 446 SER A C 1
ATOM 3345 O O . SER A 1 446 ? -5.885 7.788 22.910 1.00 76.19 446 SER A O 1
ATOM 3347 N N . ARG A 1 447 ? -6.770 6.195 24.216 1.00 70.69 447 ARG A N 1
ATOM 3348 C CA . ARG A 1 447 ? -5.932 5.070 23.780 1.00 70.69 447 ARG A CA 1
ATOM 3349 C C . ARG A 1 447 ? -6.806 3.937 23.258 1.00 70.69 447 ARG A C 1
ATOM 3351 O O . ARG A 1 447 ? -8.027 3.992 23.345 1.00 70.69 447 ARG A O 1
ATOM 3358 N N . GLN A 1 448 ? -6.188 2.890 22.725 1.00 73.62 448 GLN A N 1
ATOM 3359 C CA . GLN A 1 448 ? -6.895 1.759 22.123 1.00 73.62 448 GLN A CA 1
ATOM 3360 C C . GLN A 1 448 ? -7.985 1.165 23.030 1.00 73.62 448 GLN A C 1
ATOM 3362 O O . GLN A 1 448 ? -9.082 0.891 22.554 1.00 73.62 448 GLN A O 1
ATOM 3367 N N . GLU A 1 449 ? -7.717 0.990 24.325 1.00 66.25 449 GLU A N 1
ATOM 3368 C CA . GLU A 1 449 ? -8.700 0.460 25.275 1.00 66.25 449 GLU A CA 1
ATOM 3369 C C . GLU A 1 449 ? -9.947 1.349 25.412 1.00 66.25 449 GLU A C 1
ATOM 3371 O O . GLU A 1 449 ? -11.045 0.839 25.618 1.00 66.25 449 GLU A O 1
ATOM 3376 N N . ASP A 1 450 ? -9.787 2.663 25.238 1.00 74.81 450 ASP A N 1
ATOM 3377 C CA . ASP A 1 450 ? -10.877 3.636 25.277 1.00 74.81 450 ASP A CA 1
ATOM 3378 C C . ASP A 1 450 ? -11.763 3.513 24.032 1.00 74.81 450 ASP A C 1
ATOM 3380 O O . ASP A 1 450 ? -12.986 3.569 24.137 1.00 74.81 450 ASP A O 1
ATOM 3384 N N . TRP A 1 451 ? -11.152 3.279 22.866 1.00 83.06 451 TRP A N 1
ATOM 3385 C CA . TRP A 1 451 ? -11.865 3.031 21.611 1.00 83.06 451 TRP A CA 1
ATOM 3386 C C . TRP A 1 451 ? -12.629 1.708 21.636 1.00 83.06 451 TRP A C 1
ATOM 3388 O O . TRP A 1 451 ? -13.786 1.669 21.232 1.00 83.06 451 TRP A O 1
ATOM 3398 N N . VAL A 1 452 ? -12.025 0.632 22.151 1.00 76.12 452 VAL A N 1
ATOM 3399 C CA . VAL A 1 452 ? -12.716 -0.662 22.307 1.00 76.12 452 VAL A CA 1
ATOM 3400 C C . VAL A 1 452 ? -13.913 -0.521 23.246 1.00 76.12 452 VAL A C 1
ATOM 3402 O O . VAL A 1 452 ? -15.011 -0.940 22.895 1.00 76.12 452 VAL A O 1
ATOM 3405 N N . ALA A 1 453 ? -13.730 0.145 24.391 1.00 76.00 453 ALA A N 1
ATOM 3406 C CA . ALA A 1 453 ? -14.821 0.403 25.325 1.00 76.00 453 ALA A CA 1
ATOM 3407 C C . ALA A 1 453 ? -15.936 1.260 24.707 1.00 76.00 453 ALA A C 1
ATOM 3409 O O . ALA A 1 453 ? -17.106 1.067 25.026 1.00 76.00 453 ALA A O 1
ATOM 3410 N N . LEU A 1 454 ? -15.591 2.196 23.818 1.00 87.38 454 LEU A N 1
ATOM 3411 C CA . LEU A 1 454 ? -16.572 2.983 23.077 1.00 87.38 454 LEU A CA 1
ATOM 3412 C C . LEU A 1 454 ? -17.359 2.134 22.071 1.00 87.38 454 LEU A C 1
ATOM 3414 O O . LEU A 1 454 ? -18.575 2.283 21.988 1.00 87.38 454 LEU A O 1
ATOM 3418 N N . PHE A 1 455 ? -16.708 1.218 21.352 1.00 84.44 455 PHE A N 1
ATOM 3419 C CA . PHE A 1 455 ? -17.414 0.278 20.478 1.00 84.44 455 PHE A CA 1
ATOM 3420 C C . PHE A 1 455 ? -18.376 -0.615 21.267 1.00 84.44 455 PHE A C 1
ATOM 3422 O O . PHE A 1 455 ? -19.542 -0.725 20.891 1.00 84.44 455 PHE A O 1
ATOM 3429 N N . ASP A 1 456 ? -17.930 -1.183 22.388 1.00 82.62 456 ASP A N 1
ATOM 3430 C CA . ASP A 1 456 ? -18.797 -1.977 23.268 1.00 82.62 456 ASP A CA 1
ATOM 3431 C C . ASP A 1 456 ? -19.990 -1.153 23.783 1.00 82.62 456 ASP A C 1
ATOM 3433 O O . ASP A 1 456 ? -21.098 -1.671 23.935 1.00 82.62 456 ASP A O 1
ATOM 3437 N N . GLU A 1 457 ? -19.785 0.145 24.015 1.00 84.69 457 GLU A N 1
ATOM 3438 C CA . GLU A 1 457 ? -20.839 1.062 24.430 1.00 84.69 457 GLU A CA 1
ATOM 3439 C C . GLU A 1 457 ? -21.834 1.353 23.297 1.00 84.69 457 GLU A C 1
ATOM 3441 O O . GLU A 1 457 ? -23.042 1.256 23.516 1.00 84.69 457 GLU A O 1
ATOM 3446 N N . TYR A 1 458 ? -21.378 1.640 22.073 1.00 85.00 458 TYR A N 1
ATOM 3447 C CA . TYR A 1 458 ? -22.274 1.830 20.923 1.00 85.00 458 TYR A CA 1
ATOM 3448 C C . TYR A 1 458 ? -23.195 0.622 20.708 1.00 85.00 458 TYR A C 1
ATOM 3450 O O . TYR A 1 458 ? -24.390 0.798 20.464 1.00 85.00 458 TYR A O 1
ATOM 3458 N N . PHE A 1 459 ? -22.649 -0.589 20.851 1.00 84.88 459 PHE A N 1
ATOM 3459 C CA . PHE A 1 459 ? -23.354 -1.859 20.651 1.00 84.88 459 PHE A CA 1
ATOM 3460 C C . PHE A 1 459 ? -23.887 -2.483 21.949 1.00 84.88 459 PHE A C 1
ATOM 3462 O O . PHE A 1 459 ? -24.150 -3.687 22.001 1.00 84.88 459 PHE A O 1
ATOM 3469 N N . HIS A 1 460 ? -24.074 -1.686 23.005 1.00 84.19 460 HIS A N 1
ATOM 3470 C CA . HIS A 1 460 ? -24.627 -2.185 24.258 1.00 84.19 460 HIS A CA 1
ATOM 3471 C C . HIS A 1 460 ? -25.991 -2.858 24.018 1.00 84.19 460 HIS A C 1
ATOM 3473 O O . HIS A 1 460 ? -26.867 -2.320 23.339 1.00 84.19 460 HIS A O 1
ATOM 3479 N N . SER A 1 461 ? -26.207 -4.034 24.608 1.00 83.94 461 SER A N 1
ATOM 3480 C CA . SER A 1 461 ? -27.348 -4.918 24.297 1.00 83.94 461 SER A CA 1
ATOM 3481 C C . SER A 1 461 ? -28.732 -4.363 24.654 1.00 83.94 461 SER A C 1
ATOM 3483 O O . SER A 1 461 ? -29.748 -4.951 24.298 1.00 83.94 461 SER A O 1
ATOM 3485 N N . SER A 1 462 ? -28.785 -3.251 25.382 1.00 83.88 462 SER A N 1
ATOM 3486 C CA . SER A 1 462 ? -30.021 -2.618 25.856 1.00 83.88 462 SER A CA 1
ATOM 3487 C C . SER A 1 462 ? -30.012 -1.091 25.745 1.00 83.88 462 SER A C 1
ATOM 3489 O O . SER A 1 462 ? -30.847 -0.432 26.359 1.00 83.88 462 SER A O 1
ATOM 3491 N N . ALA A 1 463 ? -29.027 -0.511 25.058 1.00 84.94 463 ALA A N 1
ATOM 3492 C CA . ALA A 1 463 ? -28.854 0.936 24.966 1.00 84.94 463 ALA A CA 1
ATOM 3493 C C . ALA A 1 463 ? -28.289 1.331 23.595 1.00 84.94 463 A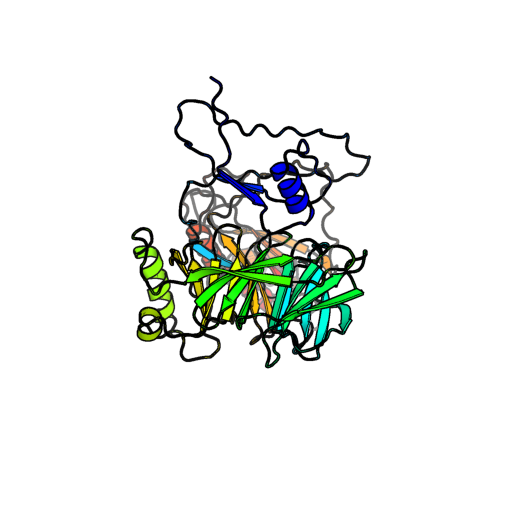LA A C 1
ATOM 3495 O O . ALA A 1 463 ? -27.930 0.474 22.789 1.00 84.94 463 ALA A O 1
ATOM 3496 N N . ASN A 1 464 ? -28.219 2.634 23.346 1.00 87.62 464 ASN A N 1
ATOM 3497 C CA . ASN A 1 464 ? -27.642 3.261 22.167 1.00 87.62 464 ASN A CA 1
ATOM 3498 C C . ASN A 1 464 ? -28.212 2.653 20.876 1.00 87.62 464 ASN A C 1
ATOM 3500 O O . ASN A 1 464 ? -29.416 2.775 20.659 1.00 87.62 464 ASN A O 1
ATOM 3504 N N . LEU A 1 465 ? -27.390 2.021 20.029 1.00 85.06 465 LEU A N 1
ATOM 3505 C CA . LEU A 1 465 ? -27.839 1.479 18.741 1.00 85.06 465 LEU A CA 1
ATOM 3506 C C . LEU A 1 465 ? -28.979 0.474 18.906 1.00 85.06 465 LEU A C 1
ATOM 3508 O O . LEU A 1 465 ? -29.993 0.584 18.225 1.00 85.06 465 LEU A O 1
ATOM 3512 N N . THR A 1 466 ? -28.854 -0.447 19.863 1.00 85.56 466 THR A N 1
ATOM 3513 C CA . THR A 1 466 ? -29.874 -1.477 20.091 1.00 85.56 466 THR A CA 1
ATOM 3514 C C . THR A 1 466 ? -31.207 -0.859 20.512 1.00 85.56 466 THR A C 1
ATOM 3516 O O . THR A 1 466 ? -32.262 -1.259 20.028 1.00 85.56 466 THR A O 1
ATOM 3519 N N . ALA A 1 467 ? -31.178 0.138 21.401 1.00 85.44 467 ALA A N 1
ATOM 3520 C CA . ALA A 1 467 ? -32.391 0.831 21.833 1.00 85.44 467 ALA A CA 1
ATOM 3521 C C . ALA A 1 467 ? -32.995 1.687 20.707 1.00 85.44 467 ALA A C 1
ATOM 3523 O O . ALA A 1 467 ? -34.217 1.759 20.577 1.00 85.44 467 ALA A O 1
ATOM 3524 N N . LEU A 1 468 ? -32.151 2.291 19.867 1.00 86.38 468 LEU A N 1
ATOM 3525 C CA . LEU A 1 468 ? -32.583 3.076 18.716 1.00 86.38 468 LEU A CA 1
ATOM 3526 C C . LEU A 1 468 ? -33.271 2.204 17.661 1.00 86.38 468 LEU A C 1
ATOM 3528 O O . LEU A 1 468 ? -34.331 2.584 17.167 1.00 86.38 468 LEU A O 1
ATOM 3532 N N . ASP A 1 469 ? -32.716 1.025 17.373 1.00 84.69 469 ASP A N 1
ATOM 3533 C CA . ASP A 1 469 ? -33.317 0.045 16.464 1.00 84.69 469 ASP A CA 1
ATOM 3534 C C . ASP A 1 469 ? -34.690 -0.414 16.967 1.00 84.69 469 ASP A C 1
ATOM 3536 O O . ASP A 1 469 ? -35.638 -0.502 16.186 1.00 84.69 469 ASP A O 1
ATOM 3540 N N . VAL A 1 470 ? -34.831 -0.647 18.278 1.00 86.31 470 VAL A N 1
ATOM 3541 C CA . VAL A 1 470 ? -36.124 -0.985 18.894 1.00 86.31 470 VAL A CA 1
ATOM 3542 C C . VAL A 1 470 ? -37.131 0.151 18.706 1.00 86.31 470 VAL A C 1
ATOM 3544 O O . VAL A 1 470 ? -38.229 -0.093 18.205 1.00 86.31 470 VAL A O 1
ATOM 3547 N N . CYS A 1 471 ? -36.767 1.394 19.034 1.00 85.38 471 CYS A N 1
ATOM 3548 C CA . CYS A 1 471 ? -37.658 2.545 18.861 1.00 85.38 471 CYS A CA 1
ATOM 3549 C C . CYS A 1 471 ? -38.043 2.768 17.388 1.00 85.38 471 CYS A C 1
ATOM 3551 O O . CYS A 1 471 ? -39.204 3.049 17.084 1.00 85.38 471 CYS A O 1
ATOM 3553 N N . ALA A 1 472 ? -37.097 2.606 16.461 1.00 82.25 472 ALA A N 1
ATOM 3554 C CA . ALA A 1 472 ? -37.353 2.737 15.031 1.00 82.25 472 ALA A CA 1
ATOM 3555 C C . ALA A 1 472 ? -38.264 1.623 14.498 1.00 82.25 472 ALA A C 1
ATOM 3557 O O . ALA A 1 472 ? -39.159 1.899 13.699 1.00 82.25 472 ALA A O 1
ATOM 3558 N N . ALA A 1 473 ? -38.092 0.383 14.962 1.00 82.94 473 ALA A N 1
ATOM 3559 C CA . ALA A 1 473 ? -38.971 -0.728 14.607 1.00 82.94 473 ALA A CA 1
ATOM 3560 C C . ALA A 1 473 ? -40.397 -0.522 15.147 1.00 82.94 473 ALA A C 1
ATOM 3562 O O . ALA A 1 473 ? -41.369 -0.720 14.415 1.00 82.94 473 ALA A O 1
ATOM 3563 N N . GLU A 1 474 ? -40.536 -0.069 16.398 1.00 82.81 474 GLU A N 1
ATOM 3564 C CA . GLU A 1 474 ? -41.833 0.288 16.984 1.00 82.81 474 GLU A CA 1
ATOM 3565 C C . GLU A 1 474 ? -42.543 1.386 16.176 1.00 82.81 474 GLU A C 1
ATOM 3567 O O . GLU A 1 474 ? -43.751 1.294 15.946 1.00 82.81 474 GLU A O 1
ATOM 3572 N N . MET A 1 475 ? -41.801 2.396 15.710 1.00 75.75 475 MET A N 1
ATOM 3573 C CA . MET A 1 475 ? -42.329 3.463 14.859 1.00 75.75 475 MET A CA 1
ATOM 3574 C C . MET A 1 475 ? -42.742 2.938 13.477 1.00 75.75 475 MET A C 1
ATOM 3576 O O . MET A 1 475 ? -43.857 3.185 13.013 1.00 75.75 475 MET A O 1
ATOM 3580 N N . ALA A 1 476 ? -41.880 2.152 12.829 1.00 74.62 476 ALA A N 1
ATOM 3581 C CA . ALA A 1 476 ? -42.142 1.586 11.508 1.00 74.62 476 ALA A CA 1
ATOM 3582 C C . ALA A 1 476 ? -43.398 0.697 11.481 1.00 74.62 476 ALA A C 1
ATOM 3584 O O . ALA A 1 476 ? -44.105 0.664 10.476 1.00 74.62 476 ALA A O 1
ATOM 3585 N N . HIS A 1 477 ? -43.712 0.008 12.584 1.00 73.88 477 HIS A N 1
ATOM 3586 C CA . HIS A 1 477 ? -44.936 -0.787 12.711 1.00 73.88 477 HIS A CA 1
ATOM 3587 C C . HIS A 1 477 ? -46.227 0.040 12.773 1.00 73.88 477 HIS A C 1
ATOM 3589 O O . HIS A 1 477 ? -47.300 -0.507 12.512 1.00 73.88 477 HIS A O 1
ATOM 3595 N N . ARG A 1 478 ? -46.145 1.324 13.129 1.00 70.31 478 ARG A N 1
ATOM 3596 C CA . ARG A 1 478 ? -47.308 2.202 13.331 1.00 70.31 478 ARG A CA 1
ATOM 3597 C C . ARG A 1 478 ? -47.573 3.141 12.167 1.00 70.31 478 ARG A C 1
ATOM 3599 O O . ARG A 1 478 ? -48.712 3.555 11.973 1.00 70.31 478 ARG A O 1
ATOM 3606 N N . LEU A 1 479 ? -46.545 3.449 11.385 1.00 64.12 479 LEU A N 1
ATOM 3607 C CA . LEU A 1 479 ? -46.682 4.276 10.196 1.00 64.12 479 LEU A CA 1
ATOM 3608 C C . LEU A 1 479 ? -47.479 3.531 9.102 1.00 64.12 479 LEU A C 1
ATOM 3610 O O . LEU A 1 479 ? -47.232 2.346 8.851 1.00 64.12 479 LEU A O 1
ATOM 3614 N N . PRO A 1 480 ? -48.424 4.195 8.406 1.00 58.28 480 PRO A N 1
ATOM 3615 C CA . PRO A 1 480 ? -49.090 3.625 7.236 1.00 58.28 480 PRO A CA 1
ATOM 3616 C C . PRO A 1 480 ? -48.059 3.149 6.202 1.00 58.28 480 PRO A C 1
ATOM 3618 O O . PRO A 1 480 ? -47.017 3.779 6.038 1.00 58.28 480 PRO A O 1
ATOM 3621 N N . ARG A 1 481 ? -48.344 2.082 5.440 1.00 52.59 481 ARG A N 1
ATOM 3622 C CA . ARG A 1 481 ? -47.409 1.525 4.429 1.00 52.59 481 ARG A CA 1
ATOM 3623 C C . ARG A 1 481 ? -46.901 2.550 3.399 1.00 52.59 481 ARG A C 1
ATOM 3625 O O . ARG A 1 481 ? -45.847 2.336 2.810 1.00 52.59 481 ARG A O 1
ATOM 3632 N N . GLU A 1 482 ? -47.615 3.655 3.198 1.00 46.84 482 GLU A N 1
ATOM 3633 C CA . GLU A 1 482 ? -47.221 4.766 2.318 1.00 46.84 482 GLU A CA 1
ATOM 3634 C C . GLU A 1 482 ? -46.187 5.721 2.955 1.00 46.84 482 GLU A C 1
ATOM 3636 O O . GLU A 1 482 ? -45.437 6.383 2.240 1.00 46.84 482 GLU A O 1
ATOM 3641 N N . ALA A 1 483 ? -46.070 5.732 4.288 1.00 46.28 483 ALA A N 1
ATOM 3642 C CA . ALA A 1 483 ? -45.067 6.463 5.067 1.00 46.28 483 ALA A CA 1
ATOM 3643 C C . ALA A 1 483 ? -43.764 5.660 5.293 1.00 46.28 483 ALA A C 1
ATOM 3645 O O . ALA A 1 483 ? -42.849 6.139 5.956 1.00 46.28 483 ALA A O 1
ATOM 3646 N N . ALA A 1 484 ? -43.614 4.477 4.682 1.00 43.34 484 ALA A N 1
ATOM 3647 C CA . ALA A 1 484 ? -42.417 3.621 4.732 1.00 43.34 484 ALA A CA 1
ATOM 3648 C C . ALA A 1 484 ? -41.190 4.181 3.963 1.00 43.34 484 ALA A C 1
ATOM 3650 O O . ALA A 1 484 ? -40.384 3.433 3.407 1.00 43.34 484 ALA A O 1
ATOM 3651 N N . ARG A 1 485 ? -41.054 5.511 3.890 1.00 46.81 485 ARG A N 1
ATOM 3652 C CA . ARG A 1 485 ? -39.923 6.218 3.269 1.00 46.81 485 ARG A CA 1
ATOM 3653 C C . ARG A 1 485 ? -38.761 6.470 4.231 1.00 46.81 485 ARG A C 1
ATOM 3655 O O . ARG A 1 485 ? -37.670 6.786 3.764 1.00 46.81 485 ARG A O 1
ATOM 3662 N N . PHE A 1 486 ? -38.971 6.312 5.535 1.00 45.78 486 PHE A N 1
ATOM 3663 C CA . PHE A 1 486 ? -37.953 6.588 6.544 1.00 45.78 486 PHE A CA 1
ATOM 3664 C C . PHE A 1 486 ? -36.955 5.433 6.656 1.00 45.78 486 PHE A C 1
ATOM 3666 O O . PHE A 1 486 ? -37.331 4.270 6.806 1.00 45.78 486 PHE A O 1
ATOM 3673 N N . ARG A 1 487 ? -35.665 5.759 6.560 1.00 49.97 487 ARG A N 1
ATOM 3674 C CA . ARG A 1 487 ? -34.552 4.833 6.781 1.00 49.97 487 ARG A CA 1
ATOM 3675 C C . ARG A 1 487 ? -33.740 5.366 7.948 1.00 49.97 487 ARG A C 1
ATOM 3677 O O . ARG A 1 487 ? -33.115 6.409 7.809 1.00 49.97 487 ARG A O 1
ATOM 3684 N N . LEU A 1 488 ? -33.728 4.640 9.062 1.00 42.50 488 LEU A N 1
ATOM 3685 C CA . LEU A 1 488 ? -32.846 4.962 10.175 1.00 42.50 488 LEU A CA 1
ATOM 3686 C C . LEU A 1 488 ? -31.396 4.749 9.725 1.00 42.50 488 LEU A C 1
ATOM 3688 O O . LEU A 1 488 ? -31.019 3.648 9.315 1.00 42.50 488 LEU A O 1
ATOM 3692 N N . LYS A 1 489 ? -30.584 5.803 9.794 1.00 52.25 489 LYS A N 1
ATOM 3693 C CA . LYS A 1 489 ? -29.144 5.725 9.550 1.00 52.25 489 LYS A CA 1
ATOM 3694 C C . LYS A 1 489 ? -28.400 6.268 10.757 1.00 52.25 489 LYS A C 1
ATOM 3696 O O . LYS A 1 489 ? -28.645 7.397 11.182 1.00 52.25 489 LYS A O 1
ATOM 3701 N N . VAL A 1 490 ? -27.461 5.470 11.259 1.00 45.09 490 VAL A N 1
ATOM 3702 C CA . VAL A 1 490 ? -26.565 5.885 12.334 1.00 45.09 490 VAL A CA 1
ATOM 3703 C C . VAL A 1 490 ? -25.186 6.177 11.773 1.00 45.09 490 VAL A C 1
ATOM 3705 O O . VAL A 1 490 ? -24.615 5.372 11.035 1.00 45.09 490 VAL A O 1
ATOM 3708 N N . VAL A 1 491 ? -24.668 7.354 12.109 1.00 45.38 491 VAL A N 1
ATOM 3709 C CA . VAL A 1 491 ? -23.280 7.733 11.845 1.00 45.38 491 VAL A CA 1
ATOM 3710 C C . VAL A 1 491 ? -22.521 7.621 13.163 1.00 45.38 491 VAL A C 1
ATOM 3712 O O . VAL A 1 491 ? -22.890 8.262 14.147 1.00 45.38 491 VAL A O 1
ATOM 3715 N N . LEU A 1 492 ? -21.492 6.775 13.178 1.00 40.28 492 LEU A N 1
ATOM 3716 C CA . LEU A 1 492 ? -20.530 6.667 14.273 1.00 40.28 492 LEU A CA 1
ATOM 3717 C C . LEU A 1 492 ? -19.348 7.575 13.926 1.00 40.28 492 LEU A C 1
ATOM 3719 O O . LEU A 1 492 ? -18.818 7.465 12.816 1.00 40.28 492 LEU A O 1
ATOM 3723 N N . ALA A 1 493 ? -18.994 8.490 14.827 1.00 43.47 493 ALA A N 1
ATOM 3724 C CA . ALA A 1 493 ? -17.945 9.489 14.629 1.00 43.47 493 ALA A CA 1
ATOM 3725 C C . ALA A 1 493 ? -16.930 9.459 15.770 1.00 43.47 493 ALA A C 1
ATOM 3727 O O . ALA A 1 493 ? -17.379 9.422 16.941 1.00 43.47 493 ALA A O 1
#

Foldseek 3Di:
DDPPFDFPDKAWFQDALLSQVQVVCVVVVNDQREDDDDDTGMDTDTPPPPDPDDPDDDRDYDDDPDDPPDDDDDDDDDDDDPDDQLQLAKDWDDWAFFPDLQWQEKEQQHHDRQWIWTFGQQQKIFTWGNPPVHHTDGPAMEGHPAGFNEWYDANNWIWTWHPDPFTKIWTFHADPVSRYGDDIAIEGDPAHFQYWEYAGNQWIWTAHQQQWIWIWGWDPDDDPDGIYIDTDTQAGQDQDPEDPPCPVVQVVQVVVLVVVPFADPCQNNVVDWTWAEWYDRNFWIWTWTDGGPDQQFIKIFIGGSRNYTHHIHGDDSVARQRYWYADPQGIWGDGSPRNITIGMHRDPDPDPDDDDPPPDPDDVPDDAALDVVVVGWRAEDEAEFADPQLPATDWAFLVNCLVQQAPADPVRDGDGGHGQEYEYDYQAFNNSPRAGCDPPDPGHHDDPVSVVSVVCRCVPCGTHPNRNVVSNVSNCVNDDPVPNPGDYDYDYD

Sequence (493 aa):
MSGKIGFEQLYCDIAPVAGRDELHLIQKGVRPLTWSQVSFSLGGNLYNPYGPGEIGLKLKGCLKPAAAGSQAGWIELETGPPGIPPVSDIFVAGPRPLPSSDITCICRHPVNSNLLLAAAQDSRVLFLESALNANLSIASQSVIPGPIVSMVASGTRVIALTGDSQPAILILVLDQTGHKVVDTISVGLTVGLVDLAEDDAEHVWGLSPVGVIYRMQICTGGVGQGARAVLTEQCRLRKNRVVSAGVRQMAFSILRAVRNHNYSLSKLLSGRGAFQALAYDGRFFWVARTGGRRSSSCLLSLHDVSGKLLQAFTIWPEAAVTGLGFSHHGLMVFDREHQLYHQAHITDVMRPVDGGPVAGNRHPGYLPAGTTATAGIHDLCLLYVGGEGSQRVHRYDTDKLRPLVGYVDATGQMEEAFMDGFLMLAQYSPLLNGRAFAADLKGSPSRQEDWVALFDEYFHSSANLTALDVCAAEMAHRLPREAARFRLKVVLA

pLDDT: mean 70.31, std 19.23, range [26.23, 96.56]

Secondary structure (DSSP, 8-state):
------EEEEEE-S--HHHHHHHHHHHTT---B---SS---EEEEES-TTSSS-------B--PPPPTTPPPP--------SSS----EEEEEEEEE-S-TTEEEEEE-SS-TTEEEEEETTSEEEEEE--TTS--EEEEEEE-SS-EEEEEEETTEEEEEE-SSS-EEEEEEEPTTSSSEEEEEEEE-SS--SEEEE-SSSEEEEE-TTSEEEEEEEE--STT---EEEEEEEEE--SS---STTHHHHHHHHHHHHHTT-B-HHHHHHT---EEEEEE-SSEEEEEEE-BSSTT-EEEEEEETTS-EEEEEE--TT----EEEEETTEEEEEETTTTEEEEEEEES------------S-----PPTTSTTTTT-SSEEEEEEEEETTTEEE---HHHHHHHHEEE-TTS-EEEE--SEEEEEESB-TT-SSEESSTTSSSEEP-HHHHHHHHHHHT-TTSTHHHHHHHHHHHHTTS-GGGTT---EEEE-